Protein 2ZBC (pdb70)

Sequence (624 aa):
ASAIVLINTDAGGEDEVFERLKSSEVTEVHVVYGVYDIVVKVEADSDKLKDFVTNTIRKLPKVRSTLTIIVEGKSLVKASAIVLINTDAGGEDEVFERLKSSEVTEVHVVYGVYDIVVKVEADSDKLKDFVTNTIRKLPKVRSTLTIIVEGKSLVKASAIVLINTDAGGEDEVFERLKSSEVTEVHVVYGVYDIVVKVEADSDKLKDFVTNTIRKLPKVRSTLTIIVEGKSLVKASAIVLINTDAGGEDEVFERLKSSEVTEVHVVYGVYDIVVKVEADSDKLKDFVTNTIRKLPKVRSTLTIIVEGKSLVKASAIVLINTDAGGEDEVFERLKSSEVTEVHVVYGVYDIVVKVEADSDKLKDFVTNTIRKLPKVRSTLTIIVEGKSLVKASAIVLINTDAGGEDEVFERLKSSEVTEVHVVYGVYDIVVKVEADSDKLKDFVTNTIRKLPKVRSTLTIIVEGKSLVKASAIVLINTDAGGEDEVFERLKSSEVTEVHVVYGVYDIVVKVEADSDKLKDFVTNTIRKLPKVRSTLTIIVEGKSLVKASAIVLINTDAGGEDEVFERLKSSEVTEVHVVYGVYDIVVKVEADSDKLKDFVTNTIRKLPKVRSTLTIIVEGKSLVK

B-factor: mean 20.86, std 6.43, range [8.09, 52.01]

Structure (mmCIF, N/CA/C/O backbone):
data_2ZBC
#
_entry.id   2ZBC
#
_cell.length_a   61.367
_cell.length_b   61.785
_cell.length_c   90.487
_cell.angle_alpha   90.000
_cell.angle_beta   94.470
_cell.angle_gamma   90.000
#
_symmetry.space_group_name_H-M   'P 1 2 1'
#
loop_
_entity.id
_entity.type
_entity.pdbx_description
1 polymer '83aa long hypothetical transcriptional regulator asnC'
2 non-polymer ISOLEUCINE
3 water water
#
loop_
_atom_site.group_PDB
_atom_site.id
_atom_site.type_symbol
_atom_site.label_atom_id
_atom_site.label_alt_id
_atom_site.label_comp_id
_atom_site.label_asym_id
_atom_site.label_entity_id
_atom_site.label_seq_id
_atom_site.pdbx_PDB_ins_code
_atom_site.Cartn_x
_atom_site.Cartn_y
_atom_site.Cartn_z
_atom_site.occupancy
_atom_site.B_iso_or_equiv
_atom_site.auth_seq_id
_atom_site.auth_comp_id
_atom_site.auth_asym_id
_atom_site.auth_atom_id
_atom_site.pdbx_PDB_model_num
ATOM 1 N N . ALA A 1 2 ? 27.812 58.902 3.000 1.00 22.15 2 ALA A N 1
ATOM 2 C CA . ALA A 1 2 ? 26.514 58.186 2.660 1.00 22.82 2 ALA A CA 1
ATOM 3 C C . ALA A 1 2 ? 25.368 59.212 2.754 1.00 22.07 2 ALA A C 1
ATOM 4 O O . ALA A 1 2 ? 25.379 60.028 3.682 1.00 21.67 2 ALA A O 1
ATOM 6 N N . SER A 1 3 ? 24.423 59.178 1.796 1.00 22.60 3 SER A N 1
ATOM 7 C CA . SER A 1 3 ? 23.349 60.150 1.662 1.00 22.10 3 SER A CA 1
ATOM 8 C C . SER A 1 3 ? 22.009 59.418 1.537 1.00 18.49 3 SER A C 1
ATOM 9 O O . SER A 1 3 ? 21.905 58.384 0.890 1.00 18.16 3 SER A O 1
ATOM 12 N N . ALA A 1 4 ? 20.991 60.006 2.138 1.00 15.81 4 ALA A N 1
ATOM 13 C CA . ALA A 1 4 ? 19.705 59.451 2.035 1.00 13.85 4 ALA A CA 1
ATOM 14 C C . ALA A 1 4 ? 18.653 60.534 2.363 1.00 13.23 4 ALA A C 1
ATOM 15 O O . ALA A 1 4 ? 18.951 61.540 3.008 1.00 13.39 4 ALA A O 1
ATOM 17 N N . ILE A 1 5 ? 17.457 60.291 1.897 1.00 13.66 5 ILE A N 1
ATOM 18 C CA . ILE A 1 5 ? 16.319 61.086 2.272 1.00 15.02 5 ILE A CA 1
ATOM 19 C C . ILE A 1 5 ? 15.400 60.203 3.061 1.00 14.39 5 ILE A C 1
ATOM 20 O O . ILE A 1 5 ? 15.077 59.103 2.57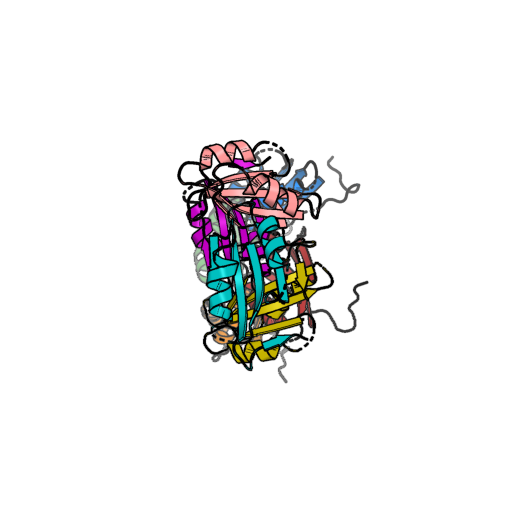9 1.00 13.55 5 ILE A O 1
ATOM 25 N N . VAL A 1 6 ? 15.011 60.635 4.284 1.00 12.48 6 VAL A N 1
ATOM 26 C CA . VAL A 1 6 ? 14.195 59.835 5.161 1.00 13.13 6 VAL A CA 1
ATOM 27 C C . VAL A 1 6 ? 12.829 60.491 5.326 1.00 14.36 6 VAL A C 1
ATOM 28 O O . VAL A 1 6 ? 12.742 61.664 5.673 1.00 16.34 6 VAL A O 1
ATOM 32 N N . LEU A 1 7 ? 11.786 59.734 5.044 1.00 14.56 7 LEU A N 1
ATOM 33 C CA . LEU A 1 7 ? 10.412 60.206 5.199 1.00 13.72 7 LEU A CA 1
ATOM 34 C C . LEU A 1 7 ? 9.910 59.724 6.586 1.00 13.34 7 LEU A C 1
ATOM 35 O O . LEU A 1 7 ? 9.942 58.515 6.899 1.00 13.39 7 LEU A O 1
ATOM 40 N N . ILE A 1 8 ? 9.495 60.648 7.430 1.00 13.05 8 ILE A N 1
ATOM 41 C CA . ILE A 1 8 ? 9.166 60.287 8.813 1.00 13.00 8 ILE A CA 1
ATOM 42 C C . ILE A 1 8 ? 7.675 60.473 9.007 1.00 13.13 8 ILE A C 1
ATOM 43 O O . ILE A 1 8 ? 7.136 61.484 8.569 1.00 12.46 8 ILE A O 1
ATOM 48 N N . ASN A 1 9 ? 7.024 59.541 9.704 1.00 13.00 9 ASN A N 1
ATOM 49 C CA . ASN A 1 9 ? 5.671 59.742 10.207 1.00 12.62 9 ASN A CA 1
ATOM 50 C C . ASN A 1 9 ? 5.806 59.801 11.675 1.00 12.64 9 ASN A C 1
ATOM 51 O O . ASN A 1 9 ? 6.495 58.947 12.285 1.00 12.79 9 ASN A O 1
ATOM 56 N N . THR A 1 10 ? 5.090 60.749 12.279 1.00 11.56 10 THR A N 1
ATOM 57 C CA . THR A 1 10 ? 5.114 60.900 13.748 1.00 12.48 10 THR A CA 1
ATOM 58 C C . THR A 1 10 ? 3.778 60.429 14.345 1.00 14.26 10 THR A C 1
ATOM 59 O O . THR A 1 10 ? 2.832 60.210 13.612 1.00 12.54 10 THR A O 1
ATOM 63 N N . ASP A 1 11 ? 3.740 60.256 15.679 1.00 16.11 11 ASP A N 1
ATOM 64 C CA . ASP A 1 11 ? 2.473 60.152 16.402 1.00 19.86 11 ASP A CA 1
ATOM 65 C C . ASP A 1 11 ? 1.653 61.383 16.031 1.00 20.87 11 ASP A C 1
ATOM 66 O O . ASP A 1 11 ? 2.207 62.478 15.694 1.00 20.30 11 ASP A O 1
ATOM 71 N N . ALA A 1 12 ? 0.331 61.224 16.025 1.00 21.70 12 ALA A N 1
ATOM 72 C CA . ALA A 1 12 ? -0.502 62.344 15.573 1.00 20.75 12 ALA A CA 1
ATOM 73 C C . ALA A 1 12 ? -0.198 63.529 16.551 1.00 20.43 12 ALA A C 1
ATOM 74 O O . ALA A 1 12 ? -0.192 63.369 17.789 1.00 20.74 12 ALA A O 1
ATOM 76 N N . GLY A 1 13 ? 0.131 64.672 15.977 1.00 21.22 13 GLY A N 1
ATOM 77 C CA . GLY A 1 13 ? 0.375 65.882 16.697 1.00 21.45 13 GLY A CA 1
ATOM 78 C C . GLY A 1 13 ? 1.819 66.061 17.158 1.00 21.60 13 GLY A C 1
ATOM 79 O O . GLY A 1 13 ? 2.098 67.075 17.717 1.00 23.47 13 GLY A O 1
ATOM 80 N N . GLY A 1 14 ? 2.722 65.111 16.965 1.00 18.38 14 GLY A N 1
ATOM 81 C CA . GLY A 1 14 ? 4.089 65.280 17.473 1.00 16.09 14 GLY A CA 1
ATOM 82 C C . GLY A 1 14 ? 5.106 65.830 16.477 1.00 15.17 14 GLY A C 1
ATOM 83 O O . GLY A 1 14 ? 6.342 65.911 16.783 1.00 15.62 14 GLY A O 1
ATOM 84 N N . GLU A 1 15 ? 4.651 66.159 15.269 1.00 14.76 15 GLU A N 1
ATOM 85 C CA . GLU A 1 15 ? 5.531 66.624 14.190 1.00 15.14 15 GLU A CA 1
ATOM 86 C C . GLU A 1 15 ? 6.436 67.842 14.512 1.00 16.25 15 GLU A C 1
ATOM 87 O O . GLU A 1 15 ? 7.587 67.844 14.105 1.00 14.51 15 GLU A O 1
ATOM 93 N N . ASP A 1 16 ? 5.926 68.863 15.205 1.00 16.08 16 ASP A N 1
ATOM 94 C CA . ASP A 1 16 ? 6.755 70.044 15.515 1.00 17.65 16 ASP A CA 1
ATOM 95 C C . ASP A 1 16 ? 7.875 69.719 16.494 1.00 17.08 16 ASP A C 1
ATOM 96 O O . ASP A 1 16 ? 9.014 70.256 16.378 1.00 16.45 16 ASP A O 1
ATOM 101 N N . GLU A 1 17 ? 7.575 68.834 17.435 1.00 16.98 17 GLU A N 1
ATOM 102 C CA . GLU A 1 17 ? 8.511 68.481 18.509 1.00 17.87 17 GLU A CA 1
ATOM 103 C C . GLU A 1 17 ? 9.613 67.653 17.867 1.00 18.09 17 GLU A C 1
ATOM 104 O O . GLU A 1 17 ? 10.800 67.858 18.130 1.00 15.97 17 GLU A O 1
ATOM 110 N N . VAL A 1 18 ? 9.209 66.755 16.961 1.00 16.60 18 VAL A N 1
ATOM 111 C CA . VAL A 1 18 ? 10.207 65.977 16.257 1.00 16.56 18 VAL A CA 1
ATOM 112 C C . VAL A 1 18 ? 11.090 66.850 15.366 1.00 14.90 18 VAL A C 1
ATOM 113 O O . VAL A 1 18 ? 12.312 66.675 15.297 1.00 15.92 18 VAL A O 1
ATOM 117 N N . PHE A 1 19 ? 10.498 67.760 14.628 1.00 16.45 19 PHE A N 1
ATOM 118 C CA . PHE A 1 19 ? 11.243 68.695 13.756 1.00 16.52 19 PHE A CA 1
ATOM 119 C C . PHE A 1 19 ? 12.293 69.465 14.590 1.00 17.05 19 PHE A C 1
ATOM 120 O O . PHE A 1 19 ? 13.474 69.529 14.217 1.00 18.18 19 PHE A O 1
ATOM 128 N N . GLU A 1 20 ? 11.874 69.956 15.748 1.00 17.56 20 GLU A N 1
ATOM 129 C CA . GLU A 1 20 ? 12.777 70.640 16.681 1.00 19.57 20 GLU A CA 1
ATOM 130 C C . GLU A 1 20 ? 14.001 69.774 17.093 1.00 17.64 20 GLU A C 1
ATOM 131 O O . GLU A 1 20 ? 15.089 70.280 17.125 1.00 18.61 20 GLU A O 1
ATOM 137 N N . ARG A 1 21 ? 13.792 68.486 17.372 1.00 16.47 21 ARG A N 1
ATOM 138 C CA . ARG A 1 21 ? 14.885 67.577 17.731 1.00 15.61 21 ARG A CA 1
ATOM 139 C C . ARG A 1 21 ? 15.819 67.445 16.554 1.00 16.31 21 ARG A C 1
ATOM 140 O O . ARG A 1 21 ? 17.060 67.582 16.682 1.00 15.20 21 ARG A O 1
ATOM 148 N N . LEU A 1 22 ? 15.213 67.230 15.368 1.00 15.74 22 LEU A N 1
ATOM 149 C CA . LEU A 1 22 ? 15.998 66.980 14.189 1.00 15.87 22 LEU A CA 1
ATOM 150 C C . LEU A 1 22 ? 16.943 68.124 13.838 1.00 16.74 22 LEU A C 1
ATOM 151 O O . LEU A 1 22 ? 18.111 67.858 13.370 1.00 16.79 22 LEU A O 1
ATOM 156 N N . LYS A 1 23 ? 16.493 69.356 14.041 1.00 18.67 23 LYS A N 1
ATOM 157 C CA . LYS A 1 23 ? 17.295 70.559 13.703 1.00 22.42 23 LYS A CA 1
ATOM 158 C C . LYS A 1 23 ? 18.707 70.542 14.283 1.00 22.49 23 LYS A C 1
ATOM 159 O O . LYS A 1 23 ? 19.614 71.132 13.694 1.00 23.95 23 LYS A O 1
ATOM 165 N N . SER A 1 24 ? 18.884 69.909 15.436 1.00 21.90 24 SER A N 1
ATOM 166 C CA . SER A 1 24 ? 20.119 70.015 16.236 1.00 22.55 24 SER A CA 1
ATOM 167 C C . SER A 1 24 ? 21.138 68.981 15.855 1.00 22.35 24 SER A C 1
ATOM 168 O O . SER A 1 24 ? 22.264 69.004 16.336 1.00 22.33 24 SER A O 1
ATOM 179 N N . SER A 1 26 ? 23.790 67.117 13.455 1.00 18.84 26 SER A N 1
ATOM 180 C CA . SER A 1 26 ? 24.717 67.437 12.348 1.00 20.73 26 SER A CA 1
ATOM 181 C C . SER A 1 26 ? 24.480 66.599 11.082 1.00 19.57 26 SER A C 1
ATOM 182 O O . SER A 1 26 ? 24.757 67.016 9.979 1.00 21.39 26 SER A O 1
ATOM 185 N N . GLU A 1 27 ? 24.026 65.371 11.253 1.00 19.03 27 GLU A N 1
ATOM 186 C CA . GLU A 1 27 ? 23.755 64.486 10.121 1.00 18.18 27 GLU A CA 1
ATOM 187 C C . GLU A 1 27 ? 22.543 64.928 9.302 1.00 19.28 27 GLU A C 1
ATOM 188 O O . GLU A 1 27 ? 22.370 64.479 8.135 1.00 18.80 27 GLU A O 1
ATOM 194 N N . VAL A 1 28 ? 21.666 65.757 9.915 1.00 17.93 28 VAL A N 1
ATOM 195 C CA . VAL A 1 28 ? 20.485 66.252 9.261 1.00 18.13 28 VAL A CA 1
ATOM 196 C C . VAL A 1 28 ? 20.859 67.556 8.576 1.00 17.78 28 VAL A C 1
ATOM 197 O O . VAL A 1 28 ? 21.032 68.553 9.260 1.00 19.01 28 VAL A O 1
ATOM 201 N N . THR A 1 29 ? 21.025 67.545 7.249 1.00 16.81 29 THR A N 1
ATOM 202 C CA . THR A 1 29 ? 21.369 68.725 6.496 1.00 16.67 29 THR A CA 1
ATOM 203 C C . THR A 1 29 ? 20.172 69.524 6.042 1.00 16.47 29 THR A C 1
ATOM 204 O O . THR A 1 29 ? 20.319 70.746 5.760 1.00 14.91 29 THR A O 1
ATOM 208 N N . GLU A 1 30 ? 18.987 68.868 5.989 1.00 15.06 30 GLU A N 1
ATOM 209 C CA . GLU A 1 30 ? 17.738 69.621 5.859 1.00 14.80 30 GLU A CA 1
ATOM 210 C C . GLU A 1 30 ? 16.617 68.871 6.559 1.00 13.34 30 GLU A C 1
ATOM 211 O O . GLU A 1 30 ? 16.625 67.635 6.667 1.00 13.90 30 GLU A O 1
ATOM 217 N N . VAL A 1 31 ? 15.592 69.634 6.885 1.00 13.73 31 VAL A N 1
ATOM 218 C CA . VAL A 1 31 ? 14.414 69.032 7.557 1.00 13.19 31 VAL A CA 1
ATOM 219 C C . VAL A 1 31 ? 13.220 69.930 7.275 1.00 12.78 31 VAL A C 1
ATOM 220 O O . VAL A 1 31 ? 13.288 71.160 7.320 1.00 13.20 31 VAL A O 1
ATOM 224 N N . HIS A 1 32 ? 12.101 69.299 6.942 1.00 11.83 32 HIS A N 1
ATOM 225 C CA . HIS A 1 32 ? 10.926 70.041 6.543 1.00 12.49 32 HIS A CA 1
ATOM 226 C C . HIS A 1 32 ? 9.703 69.320 7.070 1.00 12.23 32 HIS A C 1
ATOM 227 O O . HIS A 1 32 ? 9.595 68.130 6.832 1.00 14.83 32 HIS A O 1
ATOM 234 N N . VAL A 1 33 ? 8.724 70.005 7.670 1.00 11.74 33 VAL A N 1
ATOM 235 C CA . VAL A 1 33 ? 7.396 69.333 7.861 1.00 11.12 33 VAL A CA 1
ATOM 236 C C . VAL A 1 33 ? 6.632 69.567 6.560 1.00 11.30 33 VAL A C 1
ATOM 237 O O . VAL A 1 33 ? 6.713 70.651 5.933 1.00 11.17 33 VAL A O 1
ATOM 241 N N . VAL A 1 34 ? 5.788 68.599 6.232 1.00 11.92 34 VAL A N 1
ATOM 242 C CA . VAL A 1 34 ? 5.080 68.499 4.978 1.00 11.47 34 VAL A CA 1
ATOM 243 C C . VAL A 1 34 ? 3.670 67.999 5.115 1.00 11.73 34 VAL A C 1
ATOM 244 O O . VAL A 1 34 ? 3.340 67.237 6.010 1.00 13.30 34 VAL A O 1
ATOM 248 N N . TYR A 1 35 ? 2.800 68.517 4.233 1.00 13.71 35 TYR A N 1
ATOM 249 C CA . TYR A 1 35 ? 1.415 67.986 4.011 1.00 13.20 35 TYR A CA 1
ATOM 250 C C . TYR A 1 35 ? 1.462 66.749 3.139 1.00 14.13 35 TYR A C 1
ATOM 251 O O . TYR A 1 35 ? 2.256 66.608 2.176 1.00 15.85 35 TYR A O 1
ATOM 260 N N . GLY A 1 36 ? 0.762 65.765 3.606 1.00 16.08 36 GLY A N 1
ATOM 261 C CA . GLY A 1 36 ? 0.387 64.576 2.870 1.00 14.16 36 GLY A CA 1
ATOM 262 C C . GLY A 1 36 ? 0.721 63.354 3.678 1.00 15.24 36 GLY A C 1
ATOM 263 O O . GLY A 1 36 ? 0.722 63.331 4.916 1.00 13.36 36 GLY A O 1
ATOM 264 N N . VAL A 1 37 ? 0.936 62.267 2.944 1.00 15.56 37 VAL A N 1
ATOM 265 C CA . VAL A 1 37 ? 1.026 60.973 3.607 1.00 17.54 37 VAL A CA 1
ATOM 266 C C . VAL A 1 37 ? 2.216 60.772 4.590 1.00 17.13 37 VAL A C 1
ATOM 267 O O . VAL A 1 37 ? 2.172 59.928 5.466 1.00 16.77 37 VAL A O 1
ATOM 271 N N . TYR A 1 38 ? 3.250 61.574 4.446 1.00 14.85 38 TYR A N 1
ATOM 272 C CA . TYR A 1 38 ? 4.358 61.660 5.386 1.00 14.15 38 TYR A CA 1
ATOM 273 C C . TYR A 1 38 ? 4.350 63.048 6.055 1.00 13.30 38 TYR A C 1
ATOM 274 O O . TYR A 1 38 ? 3.685 63.993 5.577 1.00 14.75 38 TYR A O 1
ATOM 283 N N . ASP A 1 39 ? 5.028 63.135 7.192 1.00 11.20 39 ASP A N 1
ATOM 284 C CA . ASP A 1 39 ? 4.961 64.264 8.052 1.00 9.99 39 ASP A CA 1
ATOM 285 C C . ASP A 1 39 ? 6.216 65.085 8.060 1.00 9.47 39 ASP A C 1
ATOM 286 O O . ASP A 1 39 ? 6.113 66.328 8.157 1.00 10.47 39 ASP A O 1
ATOM 291 N N . ILE A 1 40 ? 7.372 64.423 7.969 1.00 10.24 40 ILE A N 1
ATOM 292 C CA . ILE A 1 40 ? 8.646 65.147 7.883 1.00 10.95 40 ILE A CA 1
ATOM 293 C C . ILE A 1 40 ? 9.587 64.495 6.875 1.00 12.91 40 ILE A C 1
ATOM 294 O O . ILE A 1 40 ? 9.609 63.258 6.726 1.00 13.48 40 ILE A O 1
ATOM 299 N N . VAL A 1 41 ? 10.370 65.338 6.189 1.00 13.32 41 VAL A N 1
ATOM 300 C CA . VAL A 1 41 ? 11.332 64.884 5.162 1.00 14.35 41 VAL A CA 1
ATOM 301 C C . VAL A 1 41 ? 12.653 65.372 5.689 1.00 14.29 41 VAL A C 1
ATOM 302 O O . VAL A 1 41 ? 12.781 66.523 5.997 1.00 16.65 41 VAL A O 1
ATOM 306 N N . VAL A 1 42 ? 13.617 64.492 5.862 1.00 15.60 42 VAL A N 1
ATOM 307 C CA . VAL A 1 42 ? 14.961 64.919 6.220 1.00 16.86 42 VAL A CA 1
ATOM 308 C C . VAL A 1 42 ? 15.951 64.463 5.167 1.00 15.15 42 VAL A C 1
ATOM 309 O O . VAL A 1 42 ? 15.776 63.395 4.562 1.00 15.67 42 VAL A O 1
ATOM 313 N N . LYS A 1 43 ? 16.946 65.278 4.900 1.00 14.02 43 LYS A N 1
ATOM 314 C CA . LYS A 1 43 ? 18.147 64.792 4.191 1.00 15.20 43 LYS A CA 1
ATOM 315 C C . LYS A 1 43 ? 19.205 64.446 5.212 1.00 14.57 43 LYS A C 1
ATOM 316 O O . LYS A 1 43 ? 19.507 65.227 6.110 1.00 15.58 43 LYS A O 1
ATOM 322 N N . VAL A 1 44 ? 19.772 63.259 5.116 1.00 15.07 44 VAL A N 1
ATOM 323 C CA . VAL A 1 44 ? 20.756 62.816 6.064 1.00 15.77 44 VAL A CA 1
ATOM 324 C C . VAL A 1 44 ? 22.035 62.633 5.297 1.00 17.72 44 VAL A C 1
ATOM 325 O O . VAL A 1 44 ? 22.014 62.063 4.262 1.00 15.72 44 VAL A O 1
ATOM 329 N N . GLU A 1 45 ? 23.111 63.216 5.776 1.00 17.87 45 GLU A N 1
ATOM 330 C CA . GLU A 1 45 ? 24.455 62.955 5.241 1.00 19.52 45 GLU A CA 1
ATOM 331 C C . GLU A 1 45 ? 25.295 62.397 6.373 1.00 18.91 45 GLU A C 1
ATOM 332 O O . GLU A 1 45 ? 25.404 63.020 7.448 1.00 19.48 45 GLU A O 1
ATOM 338 N N . ALA A 1 46 ? 25.807 61.182 6.216 1.00 17.44 46 ALA A N 1
ATOM 339 C CA . ALA A 1 46 ? 26.650 60.645 7.228 1.00 16.20 46 ALA A CA 1
ATOM 340 C C . ALA A 1 46 ? 27.988 60.219 6.544 1.00 16.38 46 ALA A C 1
ATOM 341 O O . ALA A 1 46 ? 28.096 60.116 5.319 1.00 15.61 46 ALA A O 1
ATOM 343 N N . ASP A 1 47 ? 28.936 59.953 7.390 1.00 17.49 47 ASP A N 1
ATOM 344 C CA . ASP A 1 47 ? 30.323 59.745 6.972 1.00 18.46 47 ASP A CA 1
ATOM 345 C C . ASP A 1 47 ? 30.438 58.370 6.307 1.00 17.65 47 ASP A C 1
ATOM 346 O O . ASP A 1 47 ? 31.287 58.136 5.434 1.00 19.00 47 ASP A O 1
ATOM 351 N N . SER A 1 48 ? 29.590 57.429 6.703 1.00 17.53 48 SER A N 1
ATOM 352 C CA . SER A 1 48 ? 29.608 56.086 6.148 1.00 16.06 48 SER A CA 1
ATOM 353 C C . SER A 1 48 ? 28.214 55.464 6.169 1.00 17.88 48 SER A C 1
ATOM 354 O O . SER A 1 48 ? 27.326 56.013 6.897 1.00 14.41 48 SER A O 1
ATOM 365 N N . ASP A 1 50 ? 27.499 52.491 7.666 1.00 16.20 50 ASP A N 1
ATOM 366 C CA . ASP A 1 50 ? 27.297 52.145 9.094 1.00 17.88 50 ASP A CA 1
ATOM 367 C C . ASP A 1 50 ? 26.774 53.340 9.930 1.00 17.32 50 ASP A C 1
ATOM 368 O O . ASP A 1 50 ? 25.887 53.187 10.808 1.00 15.96 50 ASP A O 1
ATOM 373 N N . LYS A 1 51 ? 27.401 54.502 9.751 1.00 14.63 51 LYS A N 1
ATOM 374 C CA . LYS A 1 51 ? 26.953 55.677 10.515 1.00 15.63 51 LYS A CA 1
ATOM 375 C C . LYS A 1 51 ? 25.540 56.150 10.109 1.00 14.36 51 LYS A C 1
ATOM 376 O O . LYS A 1 51 ? 24.798 56.514 10.980 1.00 14.53 51 LYS A O 1
ATOM 382 N N . LEU A 1 52 ? 25.159 55.977 8.831 1.00 14.56 52 LEU A N 1
ATOM 383 C CA . LEU A 1 52 ? 23.811 56.199 8.385 1.00 15.62 52 LEU A CA 1
ATOM 384 C C . LEU A 1 52 ? 22.882 55.220 9.106 1.00 14.54 52 LEU A C 1
ATOM 385 O O . LEU A 1 52 ? 21.859 55.648 9.640 1.00 14.03 52 LEU A O 1
ATOM 390 N N . LYS A 1 53 ? 23.215 53.927 9.091 1.00 14.07 53 LYS A N 1
ATOM 391 C CA . LYS A 1 53 ? 22.361 52.902 9.724 1.00 15.06 53 LYS A CA 1
ATOM 392 C C . LYS A 1 53 ? 22.135 53.181 11.201 1.00 15.25 53 LYS A C 1
ATOM 393 O O . LYS A 1 53 ? 20.964 53.173 11.706 1.00 13.93 53 LYS A O 1
ATOM 399 N N . ASP A 1 54 ? 23.248 53.491 11.918 1.00 15.28 54 ASP A N 1
ATOM 400 C CA . ASP A 1 54 ? 23.220 53.774 13.379 1.00 15.94 54 ASP A CA 1
ATOM 401 C C . ASP A 1 54 ? 22.367 54.984 13.681 1.00 15.54 54 ASP A C 1
ATOM 402 O O . ASP A 1 54 ? 21.515 54.937 14.594 1.00 16.16 54 ASP A O 1
ATOM 407 N N . PHE A 1 55 ? 22.499 56.028 12.864 1.00 14.59 55 PHE A N 1
ATOM 408 C CA . PHE A 1 55 ? 21.736 57.219 13.011 1.00 14.14 55 PHE A CA 1
ATOM 409 C C . PHE A 1 55 ? 20.243 56.990 12.797 1.00 14.15 55 PHE A C 1
ATOM 410 O O . PHE A 1 55 ? 19.450 57.526 13.574 1.00 13.76 55 PHE A O 1
ATOM 418 N N . VAL A 1 56 ? 19.881 56.302 11.709 1.00 14.40 56 VAL A N 1
ATOM 419 C CA . VAL A 1 56 ? 18.516 55.993 11.431 1.00 14.02 56 VAL A CA 1
ATOM 420 C C . VAL A 1 56 ? 17.925 55.108 12.526 1.00 13.50 56 VAL A C 1
ATOM 421 O O . VAL A 1 56 ? 16.836 55.411 13.045 1.00 12.51 56 VAL A O 1
ATOM 425 N N . THR A 1 57 ? 18.588 54.017 12.886 1.00 11.88 57 THR A N 1
ATOM 426 C CA . THR A 1 57 ? 18.033 53.075 13.841 1.00 13.45 57 THR A CA 1
ATOM 427 C C . THR A 1 57 ? 18.100 53.602 15.269 1.00 14.28 57 THR A C 1
ATOM 428 O O . THR A 1 57 ? 17.091 53.590 15.976 1.00 14.36 57 THR A O 1
ATOM 432 N N . ASN A 1 58 ? 19.248 54.177 15.641 1.00 13.74 58 ASN A N 1
ATOM 433 C CA . ASN A 1 58 ? 19.486 54.504 17.038 1.00 15.20 58 ASN A CA 1
ATOM 434 C C . ASN A 1 58 ? 19.211 55.920 17.508 1.00 13.65 58 ASN A C 1
ATOM 435 O O . ASN A 1 58 ? 19.234 56.177 18.693 1.00 14.35 58 ASN A O 1
ATOM 440 N N . THR A 1 59 ? 19.003 56.838 16.588 1.00 13.66 59 THR A N 1
ATOM 441 C CA . THR A 1 59 ? 18.633 58.200 16.890 1.00 13.89 59 THR A CA 1
ATOM 442 C C . THR A 1 59 ? 17.287 58.423 16.315 1.00 14.55 59 THR A C 1
ATOM 443 O O . THR A 1 59 ? 16.348 58.447 17.086 1.00 16.48 59 THR A O 1
ATOM 447 N N . ILE A 1 60 ? 17.128 58.495 14.990 1.00 14.10 60 ILE A N 1
ATOM 448 C CA . ILE A 1 60 ? 15.848 58.976 14.435 1.00 13.90 60 ILE A CA 1
ATOM 449 C C . ILE A 1 60 ? 14.704 58.073 14.906 1.00 13.66 60 ILE A C 1
ATOM 450 O O . ILE A 1 60 ? 13.670 58.577 15.452 1.00 11.12 60 ILE A O 1
ATOM 455 N N . ARG A 1 61 ? 14.868 56.758 14.694 1.00 13.39 61 ARG A N 1
ATOM 456 C CA . ARG A 1 61 ? 13.833 55.790 15.088 1.00 14.48 61 ARG A CA 1
ATOM 457 C C . ARG A 1 61 ? 13.618 55.554 16.599 1.00 15.36 61 ARG A C 1
ATOM 458 O O . ARG A 1 61 ? 12.761 54.734 16.980 1.00 14.52 61 ARG A O 1
ATOM 466 N N . LYS A 1 62 ? 14.457 56.176 17.423 1.00 14.96 62 LYS A N 1
ATOM 467 C CA . LYS A 1 62 ? 14.253 56.180 18.853 1.00 16.40 62 LYS A CA 1
ATOM 468 C C . LYS A 1 62 ? 13.773 57.516 19.399 1.00 15.70 62 LYS A C 1
ATOM 469 O O . LYS A 1 62 ? 13.606 57.637 20.608 1.00 16.14 62 LYS A O 1
ATOM 475 N N . LEU A 1 63 ? 13.595 58.530 18.574 1.00 15.62 63 LEU A N 1
ATOM 476 C CA . LEU A 1 63 ? 13.156 59.822 19.081 1.00 14.90 63 LEU A CA 1
ATOM 477 C C . LEU A 1 63 ? 11.710 59.723 19.541 1.00 14.96 63 LEU A C 1
ATOM 478 O O . LEU A 1 63 ? 10.882 59.098 18.850 1.00 13.83 63 LEU A O 1
ATOM 483 N N . PRO A 1 64 ? 11.381 60.353 20.661 1.00 15.07 64 PRO A N 1
ATOM 484 C CA . PRO A 1 64 ? 9.960 60.482 21.070 1.00 15.41 64 PRO A CA 1
ATOM 485 C C . PRO A 1 64 ? 9.103 60.978 19.959 1.00 15.01 64 PRO A C 1
ATOM 486 O O . PRO A 1 64 ? 9.393 61.958 19.282 1.00 14.46 64 PRO A O 1
ATOM 490 N N . LYS A 1 65 ? 8.067 60.198 19.733 1.00 17.01 65 LYS A N 1
ATOM 491 C CA . LYS A 1 65 ? 6.945 60.507 18.855 1.00 16.73 65 LYS A CA 1
ATOM 492 C C . LYS A 1 65 ? 7.275 60.181 17.435 1.00 16.73 65 LYS A C 1
ATOM 493 O O . LYS A 1 65 ? 6.441 60.411 16.579 1.00 18.98 65 LYS A O 1
ATOM 499 N N . VAL A 1 66 ? 8.439 59.583 17.136 1.00 14.67 66 VAL A N 1
ATOM 500 C CA . VAL A 1 66 ? 8.586 59.026 15.798 1.00 14.89 66 VAL A CA 1
ATOM 501 C C . VAL A 1 66 ? 7.846 57.674 15.740 1.00 13.23 66 VAL A C 1
ATOM 502 O O . VAL A 1 66 ? 8.085 56.748 16.498 1.00 12.69 66 VAL A O 1
ATOM 506 N N . ARG A 1 67 ? 7.010 57.536 14.748 1.00 14.61 67 ARG A N 1
ATOM 507 C CA . ARG A 1 67 ? 6.285 56.314 14.546 1.00 14.77 67 ARG A CA 1
ATOM 508 C C . ARG A 1 67 ? 6.910 55.367 13.497 1.00 15.20 67 ARG A C 1
ATOM 509 O O . ARG A 1 67 ? 7.091 54.111 13.708 1.00 15.06 67 ARG A O 1
ATOM 517 N N . SER A 1 68 ? 7.170 55.944 12.349 1.00 14.78 68 SER A N 1
ATOM 518 C CA . SER A 1 68 ? 7.787 55.193 11.260 1.00 13.15 68 SER A CA 1
ATOM 519 C C . SER A 1 68 ? 8.743 56.061 10.471 1.00 13.58 68 SER A C 1
ATOM 520 O O . SER A 1 68 ? 8.692 57.314 10.502 1.00 12.49 68 SER A O 1
ATOM 523 N N . THR A 1 69 ? 9.650 55.382 9.782 1.00 12.68 69 THR A N 1
ATOM 524 C CA . THR A 1 69 ? 10.573 56.028 8.822 1.00 13.56 69 THR A CA 1
ATOM 525 C C . THR A 1 69 ? 10.681 55.168 7.565 1.00 13.18 69 THR A C 1
ATOM 526 O O . THR A 1 69 ? 10.656 53.922 7.639 1.00 12.92 69 THR A O 1
ATOM 530 N N . LEU A 1 70 ? 10.866 55.853 6.433 1.00 12.40 70 LEU A N 1
ATOM 531 C CA . LEU A 1 70 ? 11.129 55.221 5.168 1.00 12.69 70 LEU A CA 1
ATOM 532 C C . LEU A 1 70 ? 12.391 55.899 4.603 1.00 12.61 70 LEU A C 1
ATOM 533 O O . LEU A 1 70 ? 12.320 57.076 4.228 1.00 13.23 70 LEU A O 1
ATOM 538 N N . THR A 1 71 ? 13.483 55.183 4.542 1.00 13.44 71 THR A N 1
ATOM 539 C CA . THR A 1 71 ? 14.810 55.739 4.116 1.00 14.10 71 THR A CA 1
ATOM 540 C C . THR A 1 71 ? 15.022 55.392 2.672 1.00 12.90 71 THR A C 1
ATOM 541 O O . THR A 1 71 ? 14.931 54.247 2.299 1.00 12.74 71 THR A O 1
ATOM 553 N N . ILE A 1 73 ? 17.734 55.485 0.050 1.00 13.47 73 ILE A N 1
ATOM 554 C CA . ILE A 1 73 ? 19.157 55.605 -0.248 1.00 13.40 73 ILE A CA 1
ATOM 555 C C . ILE A 1 73 ? 19.285 56.295 -1.578 1.00 13.16 73 ILE A C 1
ATOM 556 O O . ILE A 1 73 ? 18.617 55.939 -2.540 1.00 14.21 73 ILE A O 1
ATOM 561 N N . ILE A 1 74 ? 20.129 57.334 -1.640 1.00 12.42 74 ILE A N 1
ATOM 562 C CA . ILE A 1 74 ? 20.399 58.091 -2.827 1.00 13.35 74 ILE A CA 1
ATOM 563 C C . ILE A 1 74 ? 21.461 57.385 -3.673 1.00 15.23 74 ILE A C 1
ATOM 564 O O . ILE A 1 74 ? 22.457 56.864 -3.141 1.00 12.80 74 ILE A O 1
ATOM 569 N N . VAL A 1 75 ? 21.233 57.377 -4.977 1.00 13.02 75 VAL A N 1
ATOM 570 C CA . VAL A 1 75 ? 22.139 56.720 -5.937 1.00 14.12 75 VAL A CA 1
ATOM 571 C C . VAL A 1 75 ? 23.365 57.640 -6.205 1.00 12.42 75 VAL A C 1
ATOM 572 O O . VAL A 1 75 ? 23.216 58.807 -6.652 1.00 12.02 75 VAL A O 1
ATOM 576 N N . GLU A 1 76 ? 24.508 57.178 -5.786 1.00 15.00 76 GLU A N 1
ATOM 577 C CA . GLU A 1 76 ? 25.802 57.837 -6.115 1.00 16.18 76 GLU A CA 1
ATOM 578 C C . GLU A 1 76 ? 25.908 58.113 -7.600 1.00 15.79 76 GLU A C 1
ATOM 579 O O . GLU A 1 76 ? 25.732 57.234 -8.421 1.00 17.47 76 GLU A O 1
ATOM 585 N N . GLY A 1 77 ? 26.132 59.349 -7.950 1.00 16.87 77 GLY A N 1
ATOM 586 C CA . GLY A 1 77 ? 26.243 59.726 -9.347 1.00 18.04 77 GLY A CA 1
ATOM 587 C C . GLY A 1 77 ? 24.906 60.218 -9.930 1.00 18.21 77 GLY A C 1
ATOM 588 O O . GLY A 1 77 ? 24.828 60.637 -11.094 1.00 17.85 77 GLY A O 1
ATOM 589 N N . LYS A 1 78 ? 23.835 60.137 -9.142 1.00 18.25 78 LYS A N 1
ATOM 590 C CA . LYS A 1 78 ? 22.532 60.639 -9.574 1.00 16.75 78 LYS A CA 1
ATOM 591 C C . LYS A 1 78 ? 21.944 61.517 -8.449 1.00 17.77 78 LYS A C 1
ATOM 592 O O . LYS A 1 78 ? 20.838 61.289 -7.984 1.00 17.34 78 LYS A O 1
ATOM 598 N N . SER A 1 79 ? 22.688 62.543 -8.055 1.00 17.15 79 SER A N 1
ATOM 599 C CA . SER A 1 79 ? 22.351 63.355 -6.917 1.00 18.46 79 SER A CA 1
ATOM 600 C C . SER A 1 79 ? 22.915 64.747 -7.094 1.00 21.61 79 SER A C 1
ATOM 601 O O . SER A 1 79 ? 24.160 64.910 -7.252 1.00 21.17 79 SER A O 1
ATOM 604 N N . LEU A 1 80 ? 22.027 65.758 -7.059 1.00 20.85 80 LEU A N 1
ATOM 605 C CA . LEU A 1 80 ? 22.449 67.136 -7.305 1.00 22.03 80 LEU A CA 1
ATOM 606 C C . LEU A 1 80 ? 21.778 68.037 -6.306 1.00 22.54 80 LEU A C 1
ATOM 607 O O . LEU A 1 80 ? 20.570 67.921 -6.090 1.00 21.31 80 LEU A O 1
ATOM 612 N N . VAL A 1 81 ? 22.558 68.868 -5.608 1.00 21.96 81 VAL A N 1
ATOM 613 C CA . VAL A 1 81 ? 22.040 69.924 -4.747 1.00 23.97 81 VAL A CA 1
ATOM 614 C C . VAL A 1 81 ? 22.665 71.203 -5.314 1.00 24.62 81 VAL A C 1
ATOM 615 O O . VAL A 1 81 ? 23.893 71.326 -5.256 1.00 22.01 81 VAL A O 1
ATOM 619 N N . LYS A 1 82 ? 21.861 72.054 -5.954 1.00 23.20 82 LYS A N 1
ATOM 620 C CA . LYS A 1 82 ? 22.342 73.312 -6.595 1.00 24.82 82 LYS A CA 1
ATOM 621 C C . LYS A 1 82 ? 22.710 74.356 -5.588 1.00 25.62 82 LYS A C 1
ATOM 622 O O . LYS A 1 82 ? 22.074 74.357 -4.530 1.00 27.00 82 LYS A O 1
ATOM 628 N N . ALA B 1 2 ? -27.751 44.137 2.963 1.00 21.98 2 ALA B N 1
ATOM 629 C CA . ALA B 1 2 ? -26.580 45.037 2.743 1.00 22.77 2 ALA B CA 1
ATOM 630 C C . ALA B 1 2 ? -25.329 44.165 2.910 1.00 22.42 2 ALA B C 1
ATOM 631 O O . ALA B 1 2 ? -25.273 43.424 3.899 1.00 21.76 2 ALA B O 1
ATOM 633 N N . SER B 1 3 ? -24.378 44.195 1.945 1.00 21.28 3 SER B N 1
ATOM 634 C CA . SER B 1 3 ? -23.264 43.215 1.928 1.00 20.69 3 SER B CA 1
ATOM 635 C C . SER B 1 3 ? -21.951 43.923 1.739 1.00 18.54 3 SER B C 1
ATOM 636 O O . SER B 1 3 ? -21.869 44.886 1.000 1.00 16.03 3 SER B O 1
ATOM 639 N N . ALA B 1 4 ? -20.926 43.436 2.429 1.00 17.39 4 ALA B N 1
ATOM 640 C CA . ALA B 1 4 ? -19.595 44.000 2.330 1.00 16.38 4 ALA B CA 1
ATOM 641 C C . ALA B 1 4 ? -18.561 42.907 2.553 1.00 16.66 4 ALA B C 1
ATOM 642 O O . ALA B 1 4 ? -18.823 41.882 3.210 1.00 16.75 4 ALA B O 1
ATOM 644 N N . ILE B 1 5 ? -17.372 43.127 1.996 1.00 16.61 5 ILE B N 1
ATOM 645 C CA . ILE B 1 5 ? -16.209 42.287 2.320 1.00 15.30 5 ILE B CA 1
ATOM 646 C C . ILE B 1 5 ? -15.308 43.201 3.142 1.00 15.49 5 ILE B C 1
ATOM 647 O O . ILE B 1 5 ? -15.000 44.328 2.722 1.00 14.39 5 ILE B O 1
ATOM 652 N N . VAL B 1 6 ? -14.965 42.775 4.348 1.00 13.17 6 VAL B N 1
ATOM 653 C CA . VAL B 1 6 ? -14.113 43.561 5.255 1.00 12.71 6 VAL B CA 1
ATOM 654 C C . VAL B 1 6 ? -12.757 42.883 5.381 1.00 14.04 6 VAL B C 1
ATOM 655 O O . VAL B 1 6 ? -12.661 41.713 5.783 1.00 13.77 6 VAL B O 1
ATOM 659 N N . LEU B 1 7 ? -11.730 43.647 5.010 1.00 13.70 7 LEU B N 1
ATOM 660 C CA . LEU B 1 7 ? -10.338 43.301 5.249 1.00 14.83 7 LEU B CA 1
ATOM 661 C C . LEU B 1 7 ? -9.809 43.832 6.620 1.00 14.13 7 LEU B C 1
ATOM 662 O O . LEU B 1 7 ? -9.838 45.001 6.874 1.00 14.61 7 LEU B O 1
ATOM 667 N N . ILE B 1 8 ? -9.345 42.935 7.474 1.00 14.02 8 ILE B N 1
ATOM 668 C CA . ILE B 1 8 ? -8.947 43.249 8.840 1.00 14.48 8 ILE B CA 1
ATOM 669 C C . ILE B 1 8 ? -7.481 42.990 9.022 1.00 15.35 8 ILE B C 1
ATOM 670 O O . ILE B 1 8 ? -6.977 41.929 8.692 1.00 15.50 8 ILE B O 1
ATOM 675 N N . ASN B 1 9 ? -6.830 43.927 9.689 1.00 15.55 9 ASN B N 1
ATOM 676 C CA . ASN B 1 9 ? -5.556 43.696 10.263 1.00 16.08 9 ASN B CA 1
ATOM 677 C C . ASN B 1 9 ? -5.678 43.651 11.753 1.00 15.62 9 ASN B C 1
ATOM 678 O O . ASN B 1 9 ? -6.269 44.550 12.322 1.00 16.02 9 ASN B O 1
ATOM 683 N N . THR B 1 10 ? -5.039 42.645 12.350 1.00 14.53 10 THR B N 1
ATOM 684 C CA . THR B 1 10 ? -4.949 42.552 13.776 1.00 15.13 10 THR B CA 1
ATOM 685 C C . THR B 1 10 ? -3.621 43.037 14.319 1.00 16.51 10 THR B C 1
ATOM 686 O O . THR B 1 10 ? -2.577 43.089 13.617 1.00 16.23 10 THR B O 1
ATOM 690 N N . ASP B 1 11 ? -3.611 43.268 15.608 1.00 17.71 11 ASP B N 1
ATOM 691 C CA . ASP B 1 11 ? -2.324 43.349 16.278 1.00 18.89 11 ASP B CA 1
ATOM 692 C C . ASP B 1 11 ? -1.534 42.067 15.982 1.00 19.18 11 ASP B C 1
ATOM 693 O O . ASP B 1 11 ? -2.064 40.950 15.795 1.00 18.70 11 ASP B O 1
ATOM 698 N N . ALA B 1 12 ? -0.232 42.232 15.796 1.00 18.46 12 ALA B N 1
ATOM 699 C CA . ALA B 1 12 ? 0.615 41.054 15.469 1.00 17.78 12 ALA B CA 1
ATOM 700 C C . ALA B 1 12 ? 0.408 39.893 16.440 1.00 18.03 12 ALA B C 1
ATOM 701 O O . ALA B 1 12 ? 0.588 40.029 17.659 1.00 18.54 12 ALA B O 1
ATOM 703 N N . GLY B 1 13 ? 0.024 38.741 15.901 1.00 18.69 13 GLY B N 1
ATOM 704 C CA . GLY B 1 13 ? -0.190 37.563 16.713 1.00 18.84 13 GLY B CA 1
ATOM 705 C C . GLY B 1 13 ? -1.614 37.351 17.238 1.00 19.41 13 GLY B C 1
ATOM 706 O O . GLY B 1 13 ? -1.864 36.273 17.785 1.00 20.36 13 GLY B O 1
ATOM 707 N N . GLY B 1 14 ? -2.530 38.281 17.014 1.00 17.26 14 GLY B N 1
ATOM 708 C CA . GLY B 1 14 ? -3.897 38.138 17.522 1.00 18.35 14 GLY B CA 1
ATOM 709 C C . GLY B 1 14 ? -4.909 37.574 16.526 1.00 17.96 14 GLY B C 1
ATOM 710 O O . GLY B 1 14 ? -6.097 37.418 16.851 1.00 19.42 14 GLY B O 1
ATOM 711 N N . GLU B 1 15 ? -4.469 37.273 15.299 1.00 17.98 15 GLU B N 1
ATOM 712 C CA . GLU B 1 15 ? -5.360 36.831 14.238 1.00 16.36 15 GLU B CA 1
ATOM 713 C C . GLU B 1 15 ? -6.201 35.601 14.580 1.00 16.91 15 GLU B C 1
ATOM 714 O O . GLU B 1 15 ? -7.346 35.517 14.154 1.00 14.86 15 GLU B O 1
ATOM 720 N N . ASP B 1 16 ? -5.644 34.615 15.281 1.00 16.66 16 ASP B N 1
ATOM 721 C CA . ASP B 1 16 ? -6.481 33.402 15.545 1.00 17.78 16 ASP B CA 1
ATOM 722 C C . ASP B 1 16 ? -7.576 33.733 16.555 1.00 17.18 16 ASP B C 1
ATOM 723 O O . ASP B 1 16 ? -8.678 33.264 16.405 1.00 15.01 16 ASP B O 1
ATOM 728 N N . GLU B 1 17 ? -7.270 34.575 17.541 1.00 20.41 17 GLU B N 1
ATOM 729 C CA . GLU B 1 17 ? -8.228 34.938 18.563 1.00 21.88 17 GLU B CA 1
ATOM 730 C C . GLU B 1 17 ? -9.338 35.762 17.947 1.00 20.92 17 GLU B C 1
ATOM 731 O O . GLU B 1 17 ? -10.502 35.570 18.297 1.00 19.27 17 GLU B O 1
ATOM 737 N N . VAL B 1 18 ? -8.984 36.719 17.072 1.00 17.21 18 VAL B N 1
ATOM 738 C CA . VAL B 1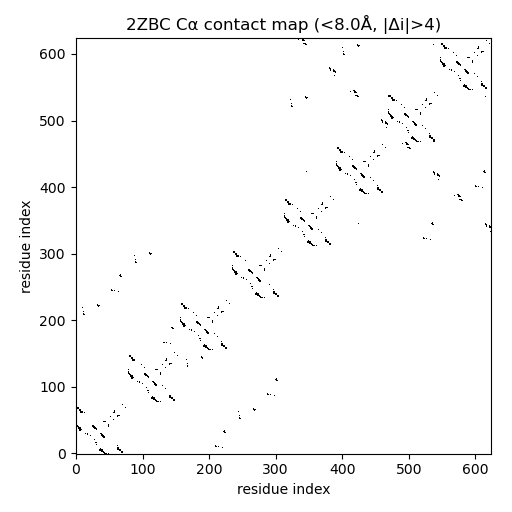 18 ? -9.993 37.510 16.369 1.00 16.46 18 VAL B CA 1
ATOM 739 C C . VAL B 1 18 ? -10.930 36.637 15.462 1.00 16.76 18 VAL B C 1
ATOM 740 O O . VAL B 1 18 ? -12.177 36.833 15.434 1.00 16.80 18 VAL B O 1
ATOM 744 N N . PHE B 1 19 ? -10.305 35.693 14.768 1.00 15.46 19 PHE B N 1
ATOM 745 C CA . PHE B 1 19 ? -11.017 34.747 13.908 1.00 16.86 19 PHE B CA 1
ATOM 746 C C . PHE B 1 19 ? -12.103 34.018 14.709 1.00 18.02 19 PHE B C 1
ATOM 747 O O . PHE B 1 19 ? -13.244 33.978 14.281 1.00 17.23 19 PHE B O 1
ATOM 755 N N . GLU B 1 20 ? -11.736 33.508 15.903 1.00 20.35 20 GLU B N 1
ATOM 756 C CA . GLU B 1 20 ? -12.667 32.734 16.743 1.00 20.24 20 GLU B CA 1
ATOM 757 C C . GLU B 1 20 ? -13.811 33.612 17.209 1.00 20.33 20 GLU B C 1
ATOM 758 O O . GLU B 1 20 ? -14.985 33.169 17.202 1.00 21.59 20 GLU B O 1
ATOM 764 N N . ARG B 1 21 ? -13.523 34.838 17.601 1.00 18.76 21 ARG B N 1
ATOM 765 C CA . ARG B 1 21 ? -14.614 35.780 17.921 1.00 18.65 21 ARG B CA 1
ATOM 766 C C . ARG B 1 21 ? -15.540 36.070 16.754 1.00 18.99 21 ARG B C 1
ATOM 767 O O . ARG B 1 21 ? -16.753 36.173 16.936 1.00 18.12 21 ARG B O 1
ATOM 775 N N . LEU B 1 22 ? -14.969 36.243 15.551 1.00 17.35 22 LEU B N 1
ATOM 776 C CA . LEU B 1 22 ? -15.734 36.566 14.359 1.00 18.50 22 LEU B CA 1
ATOM 777 C C . LEU B 1 22 ? -16.643 35.445 13.890 1.00 20.11 22 LEU B C 1
ATOM 778 O O . LEU B 1 22 ? -17.752 35.687 13.414 1.00 21.68 22 LEU B O 1
ATOM 783 N N . LYS B 1 23 ? -16.233 34.223 14.103 1.00 20.55 23 LYS B N 1
ATOM 784 C CA . LYS B 1 23 ? -16.924 33.099 13.520 1.00 22.97 23 LYS B CA 1
ATOM 785 C C . LYS B 1 23 ? -18.271 32.872 14.207 1.00 24.40 23 LYS B C 1
ATOM 786 O O . LYS B 1 23 ? -19.224 32.393 13.620 1.00 23.85 23 LYS B O 1
ATOM 792 N N . SER B 1 24 ? -18.405 33.321 15.423 1.00 25.55 24 SER B N 1
ATOM 793 C CA . SER B 1 24 ? -19.699 33.078 16.076 1.00 27.41 24 SER B CA 1
ATOM 794 C C . SER B 1 24 ? -20.752 34.154 15.866 1.00 27.18 24 SER B C 1
ATOM 795 O O . SER B 1 24 ? -21.863 34.059 16.470 1.00 27.85 24 SER B O 1
ATOM 806 N N . SER B 1 26 ? -23.484 36.176 13.763 1.00 21.30 26 SER B N 1
ATOM 807 C CA . SER B 1 26 ? -24.400 35.849 12.720 1.00 21.23 26 SER B CA 1
ATOM 808 C C . SER B 1 26 ? -24.251 36.728 11.459 1.00 20.64 26 SER B C 1
ATOM 809 O O . SER B 1 26 ? -24.476 36.252 10.366 1.00 19.51 26 SER B O 1
ATOM 812 N N . GLU B 1 27 ? -23.827 37.982 11.595 1.00 19.51 27 GLU B N 1
ATOM 813 C CA . GLU B 1 27 ? -23.650 38.872 10.447 1.00 19.50 27 GLU B CA 1
ATOM 814 C C . GLU B 1 27 ? -22.413 38.462 9.581 1.00 17.68 27 GLU B C 1
ATOM 815 O O . GLU B 1 27 ? -22.295 38.848 8.434 1.00 18.13 27 GLU B O 1
ATOM 821 N N . VAL B 1 28 ? -21.547 37.698 10.178 1.00 17.12 28 VAL B N 1
ATOM 822 C CA . VAL B 1 28 ? -20.356 37.144 9.507 1.00 17.61 28 VAL B CA 1
ATOM 823 C C . VAL B 1 28 ? -20.753 35.867 8.838 1.00 18.11 28 VAL B C 1
ATOM 824 O O . VAL B 1 28 ? -20.914 34.861 9.504 1.00 21.47 28 VAL B O 1
ATOM 828 N N . THR B 1 29 ? -20.864 35.858 7.506 1.00 18.08 29 THR B N 1
ATOM 829 C CA . THR B 1 29 ? -21.243 34.641 6.776 1.00 17.78 29 THR B CA 1
ATOM 830 C C . THR B 1 29 ? -20.068 33.811 6.304 1.00 17.30 29 THR B C 1
ATOM 831 O O . THR B 1 29 ? -20.199 32.648 5.941 1.00 16.04 29 THR B O 1
ATOM 835 N N . GLU B 1 30 ? -18.903 34.446 6.283 1.00 16.70 30 GLU B N 1
ATOM 836 C CA . GLU B 1 30 ? -17.685 33.711 6.054 1.00 16.25 30 GLU B CA 1
ATOM 837 C C . GLU B 1 30 ? -16.501 34.528 6.627 1.00 14.60 30 GLU B C 1
ATOM 838 O O . GLU B 1 30 ? -16.585 35.743 6.795 1.00 12.77 30 GLU B O 1
ATOM 844 N N . VAL B 1 31 ? -15.486 33.802 7.074 1.00 14.22 31 VAL B N 1
ATOM 845 C CA . VAL B 1 31 ? -14.326 34.394 7.746 1.00 14.23 31 VAL B CA 1
ATOM 846 C C . VAL B 1 31 ? -13.074 33.480 7.449 1.00 13.91 31 VAL B C 1
ATOM 847 O O . VAL B 1 31 ? -13.149 32.227 7.517 1.00 13.47 31 VAL B O 1
ATOM 851 N N . HIS B 1 32 ? -11.944 34.130 7.125 1.00 12.57 32 HIS B N 1
ATOM 852 C CA . HIS B 1 32 ? -10.764 33.399 6.733 1.00 12.55 32 HIS B CA 1
ATOM 853 C C . HIS B 1 32 ? -9.569 34.157 7.187 1.00 13.85 32 HIS B C 1
ATOM 854 O O . HIS B 1 32 ? -9.475 35.365 6.954 1.00 12.26 32 HIS B O 1
ATOM 861 N N . VAL B 1 33 ? -8.608 33.455 7.754 1.00 10.75 33 VAL B N 1
ATOM 862 C CA . VAL B 1 33 ? -7.306 34.087 8.003 1.00 11.98 33 VAL B CA 1
ATOM 863 C C . VAL B 1 33 ? -6.552 33.866 6.659 1.00 11.74 33 VAL B C 1
ATOM 864 O O . VAL B 1 33 ? -6.643 32.812 6.086 1.00 13.24 33 VAL B O 1
ATOM 868 N N . VAL B 1 34 ? -5.681 34.812 6.322 1.00 11.43 34 VAL B N 1
ATOM 869 C CA . VAL B 1 34 ? -5.071 34.899 5.067 1.00 10.26 34 VAL B CA 1
ATOM 870 C C . VAL B 1 34 ? -3.607 35.334 5.212 1.00 9.97 34 VAL B C 1
ATOM 871 O O . VAL B 1 34 ? -3.272 36.165 6.065 1.00 13.07 34 VAL B O 1
ATOM 875 N N . TYR B 1 35 ? -2.802 34.889 4.260 1.00 11.40 35 TYR B N 1
ATOM 876 C CA . TYR B 1 35 ? -1.438 35.415 4.098 1.00 11.25 35 TYR B CA 1
ATOM 877 C C . TYR B 1 35 ? -1.456 36.688 3.250 1.00 10.61 35 TYR B C 1
ATOM 878 O O . TYR B 1 35 ? -2.082 36.732 2.261 1.00 12.74 35 TYR B O 1
ATOM 887 N N . GLY B 1 36 ? -0.691 37.682 3.631 1.00 12.69 36 GLY B N 1
ATOM 888 C CA . GLY B 1 36 ? -0.486 38.870 2.818 1.00 11.28 36 GLY B CA 1
ATOM 889 C C . GLY B 1 36 ? -0.642 40.082 3.687 1.00 10.37 36 GLY B C 1
ATOM 890 O O . GLY B 1 36 ? -0.501 40.082 4.913 1.00 11.78 36 GLY B O 1
ATOM 891 N N . VAL B 1 37 ? -0.895 41.173 2.994 1.00 10.45 37 VAL B N 1
ATOM 892 C CA . VAL B 1 37 ? -0.988 42.453 3.593 1.00 14.28 37 VAL B CA 1
ATOM 893 C C . VAL B 1 37 ? -2.184 42.608 4.532 1.00 14.04 37 VAL B C 1
ATOM 894 O O . VAL B 1 37 ? -2.181 43.480 5.391 1.00 15.23 37 VAL B O 1
ATOM 898 N N . TYR B 1 38 ? -3.190 41.780 4.343 1.00 13.15 38 TYR B N 1
ATOM 899 C CA . TYR B 1 38 ? -4.318 41.695 5.309 1.00 14.25 38 TYR B CA 1
ATOM 900 C C . TYR B 1 38 ? -4.259 40.429 6.074 1.00 14.28 38 TYR B C 1
ATOM 901 O O . TYR B 1 38 ? -3.570 39.512 5.653 1.00 15.50 38 TYR B O 1
ATOM 910 N N . ASP B 1 39 ? -4.953 40.348 7.229 1.00 13.66 39 ASP B N 1
ATOM 911 C CA . ASP B 1 39 ? -4.858 39.192 8.126 1.00 12.67 39 ASP B CA 1
ATOM 912 C C . ASP B 1 39 ? -6.126 38.339 8.148 1.00 13.75 39 ASP B C 1
ATOM 913 O O . ASP B 1 39 ? -6.048 37.102 8.232 1.00 15.69 39 ASP B O 1
ATOM 918 N N . ILE B 1 40 ? -7.265 39.011 8.067 1.00 11.56 40 ILE B N 1
ATOM 919 C CA . ILE B 1 40 ? -8.531 38.309 7.967 1.00 12.39 40 ILE B CA 1
ATOM 920 C C . ILE B 1 40 ? -9.472 38.920 6.955 1.00 12.43 40 ILE B C 1
ATOM 921 O O . ILE B 1 40 ? -9.492 40.143 6.765 1.00 12.65 40 ILE B O 1
ATOM 926 N N . VAL B 1 41 ? -10.224 38.047 6.271 1.00 12.29 41 VAL B N 1
ATOM 927 C CA . VAL B 1 41 ? -11.214 38.458 5.345 1.00 13.93 41 VAL B CA 1
ATOM 928 C C . VAL B 1 41 ? -12.599 37.960 5.858 1.00 13.60 41 VAL B C 1
ATOM 929 O O . VAL B 1 41 ? -12.719 36.778 6.180 1.00 13.15 41 VAL B O 1
ATOM 933 N N . VAL B 1 42 ? -13.564 38.856 5.994 1.00 14.18 42 VAL B N 1
ATOM 934 C CA . VAL B 1 42 ? -14.913 38.525 6.430 1.00 17.58 42 VAL B CA 1
ATOM 935 C C . VAL B 1 42 ? -15.916 39.019 5.396 1.00 16.76 42 VAL B C 1
ATOM 936 O O . VAL B 1 42 ? -15.739 40.079 4.831 1.00 17.67 42 VAL B O 1
ATOM 940 N N . LYS B 1 43 ? -16.932 38.248 5.121 1.00 14.79 43 LYS B N 1
ATOM 941 C CA . LYS B 1 43 ? -18.081 38.751 4.406 1.00 16.32 43 LYS B CA 1
ATOM 942 C C . LYS B 1 43 ? -19.159 38.996 5.438 1.00 16.24 43 LYS B C 1
ATOM 943 O O . LYS B 1 43 ? -19.415 38.120 6.256 1.00 13.62 43 LYS B O 1
ATOM 949 N N . VAL B 1 44 ? -19.763 40.176 5.374 1.00 16.18 44 VAL B N 1
ATOM 950 C CA . VAL B 1 44 ? -20.750 40.588 6.331 1.00 15.56 44 VAL B CA 1
ATOM 951 C C . VAL B 1 44 ? -22.005 40.771 5.520 1.00 17.01 44 VAL B C 1
ATOM 952 O O . VAL B 1 44 ? -21.986 41.447 4.440 1.00 16.76 44 VAL B O 1
ATOM 956 N N . GLU B 1 45 ? -23.089 40.216 6.057 1.00 18.04 45 GLU B N 1
ATOM 957 C CA . GLU B 1 45 ? -24.431 40.372 5.499 1.00 19.17 45 GLU B CA 1
ATOM 958 C C . GLU B 1 45 ? -25.277 40.910 6.658 1.00 18.98 45 GLU B C 1
ATOM 959 O O . GLU B 1 45 ? -25.303 40.302 7.676 1.00 19.20 45 GLU B O 1
ATOM 965 N N . ALA B 1 46 ? -25.773 42.142 6.517 1.00 18.20 46 ALA B N 1
ATOM 966 C CA . ALA B 1 46 ? -26.622 42.763 7.462 1.00 19.07 46 ALA B CA 1
ATOM 967 C C . ALA B 1 46 ? -27.930 43.143 6.785 1.00 19.47 46 ALA B C 1
ATOM 968 O O . ALA B 1 46 ? -28.060 43.265 5.531 1.00 19.22 46 ALA B O 1
ATOM 970 N N . ASP B 1 47 ? -28.945 43.309 7.611 1.00 20.31 47 ASP B N 1
ATOM 971 C CA . ASP B 1 47 ? -30.230 43.556 7.050 1.00 19.87 47 ASP B CA 1
ATOM 972 C C . ASP B 1 47 ? -30.309 44.893 6.319 1.00 18.71 47 ASP B C 1
ATOM 973 O O . ASP B 1 47 ? -31.151 45.053 5.462 1.00 18.60 47 ASP B O 1
ATOM 978 N N . SER B 1 48 ? -29.452 45.848 6.674 1.00 17.92 48 SER B N 1
ATOM 979 C CA . SER B 1 48 ? -29.514 47.202 6.120 1.00 17.50 48 SER B CA 1
ATOM 980 C C . SER B 1 48 ? -28.143 47.831 6.202 1.00 17.26 48 SER B C 1
ATOM 981 O O . SER B 1 48 ? -27.315 47.339 6.982 1.00 15.62 48 SER B O 1
ATOM 992 N N . ASP B 1 50 ? -27.505 50.773 7.709 1.00 17.08 50 ASP B N 1
ATOM 993 C CA . ASP B 1 50 ? -27.276 51.143 9.089 1.00 18.35 50 ASP B CA 1
ATOM 994 C C . ASP B 1 50 ? -26.780 49.954 9.957 1.00 17.34 50 ASP B C 1
ATOM 995 O O . ASP B 1 50 ? -25.924 50.141 10.856 1.00 16.12 50 ASP B O 1
ATOM 1000 N N . LYS B 1 51 ? -27.358 48.765 9.769 1.00 16.22 51 LYS B N 1
ATOM 1001 C CA . LYS B 1 51 ? -26.958 47.657 10.604 1.00 15.83 51 LYS B CA 1
ATOM 1002 C C . LYS B 1 51 ? -25.491 47.243 10.239 1.00 16.46 51 LYS B C 1
ATOM 1003 O O . LYS B 1 51 ? -24.718 46.884 11.097 1.00 15.81 51 LYS B O 1
ATOM 1009 N N . LEU B 1 52 ? -25.142 47.384 8.987 1.00 16.31 52 LEU B N 1
ATOM 1010 C CA . LEU B 1 52 ? -23.738 47.151 8.546 1.00 16.03 52 LEU B CA 1
ATOM 1011 C C . LEU B 1 52 ? -22.829 48.091 9.277 1.00 15.82 52 LEU B C 1
ATOM 1012 O O . LEU B 1 52 ? -21.816 47.641 9.833 1.00 15.91 52 LEU B O 1
ATOM 1017 N N . LYS B 1 53 ? -23.147 49.410 9.271 1.00 14.60 53 LYS B N 1
ATOM 1018 C CA . LYS B 1 53 ? -22.270 50.413 9.883 1.00 15.02 53 LYS B CA 1
ATOM 1019 C C . LYS B 1 53 ? -22.093 50.069 11.330 1.00 15.19 53 LYS B C 1
ATOM 1020 O O . LYS B 1 53 ? -21.012 50.111 11.882 1.00 13.41 53 LYS B O 1
ATOM 1026 N N . ASP B 1 54 ? -23.199 49.770 12.001 1.00 15.02 54 ASP B N 1
ATOM 1027 C CA . ASP B 1 54 ? -23.150 49.544 13.428 1.00 14.80 54 ASP B CA 1
ATOM 1028 C C . ASP B 1 54 ? -22.355 48.294 13.739 1.00 12.36 54 ASP B C 1
ATOM 1029 O O . ASP B 1 54 ? -21.690 48.245 14.762 1.00 13.49 54 ASP B O 1
ATOM 1034 N N . PHE B 1 55 ? -22.415 47.298 12.885 1.00 12.81 55 PHE B N 1
ATOM 1035 C CA . PHE B 1 55 ? -21.704 46.011 13.151 1.00 12.78 55 PHE B CA 1
ATOM 1036 C C . PHE B 1 55 ? -20.191 46.291 12.878 1.00 13.87 55 PHE B C 1
ATOM 1037 O O . PHE B 1 55 ? -19.354 45.952 13.651 1.00 14.52 55 PHE B O 1
ATOM 1045 N N . VAL B 1 56 ? -19.893 46.970 11.806 1.00 14.48 56 VAL B N 1
ATOM 1046 C CA . VAL B 1 56 ? -18.469 47.341 11.557 1.00 15.83 56 VAL B CA 1
ATOM 1047 C C . VAL B 1 56 ? -17.858 48.178 12.692 1.00 14.50 56 VAL B C 1
ATOM 1048 O O . VAL B 1 56 ? -16.800 47.826 13.265 1.00 15.98 56 VAL B O 1
ATOM 1052 N N . THR B 1 57 ? -18.487 49.289 13.058 1.00 13.71 57 THR B N 1
ATOM 1053 C CA . THR B 1 57 ? -17.895 50.221 13.976 1.00 14.19 57 THR B CA 1
ATOM 1054 C C . THR B 1 57 ? -17.910 49.695 15.392 1.00 16.37 57 THR B C 1
ATOM 1055 O O . THR B 1 57 ? -16.938 49.782 16.099 1.00 16.39 57 THR B O 1
ATOM 1059 N N . ASN B 1 58 ? -19.080 49.235 15.820 1.00 16.52 58 ASN B N 1
ATOM 1060 C CA . ASN B 1 58 ? -19.285 48.881 17.209 1.00 16.92 58 ASN B CA 1
ATOM 1061 C C . ASN B 1 58 ? -19.104 47.417 17.557 1.00 14.91 58 ASN B C 1
ATOM 1062 O O . ASN B 1 58 ? -18.987 47.086 18.747 1.00 16.34 58 ASN B O 1
ATOM 1067 N N . THR B 1 59 ? -19.034 46.510 16.608 1.00 15.24 59 THR B N 1
ATOM 1068 C CA . THR B 1 59 ? -18.591 45.128 16.910 1.00 15.01 59 THR B CA 1
ATOM 1069 C C . THR B 1 59 ? -17.155 44.893 16.383 1.00 15.46 59 THR B C 1
ATOM 1070 O O . THR B 1 59 ? -16.227 44.690 17.159 1.00 13.98 59 THR B O 1
ATOM 1074 N N . ILE B 1 60 ? -16.968 44.880 15.082 1.00 14.57 60 ILE B N 1
ATOM 1075 C CA . ILE B 1 60 ? -15.698 44.442 14.563 1.00 14.15 60 ILE B CA 1
ATOM 1076 C C . ILE B 1 60 ? -14.617 45.349 15.111 1.00 13.84 60 ILE B C 1
ATOM 1077 O O . ILE B 1 60 ? -13.591 44.869 15.651 1.00 15.68 60 ILE B O 1
ATOM 1082 N N . ARG B 1 61 ? -14.785 46.653 14.895 1.00 15.61 61 ARG B N 1
ATOM 1083 C CA . ARG B 1 61 ? -13.727 47.614 15.227 1.00 16.02 61 ARG B CA 1
ATOM 1084 C C . ARG B 1 61 ? -13.570 47.865 16.705 1.00 17.74 61 ARG B C 1
ATOM 1085 O O . ARG B 1 61 ? -12.713 48.629 17.107 1.00 18.14 61 ARG B O 1
ATOM 1093 N N . LYS B 1 62 ? -14.368 47.202 17.533 1.00 18.81 62 LYS B N 1
ATOM 1094 C CA . LYS B 1 62 ? -14.144 47.262 18.977 1.00 18.38 62 LYS B CA 1
ATOM 1095 C C . LYS B 1 62 ? -13.651 45.931 19.550 1.00 18.70 62 LYS B C 1
ATOM 1096 O O . LYS B 1 62 ? -13.485 45.779 20.750 1.00 19.70 62 LYS B O 1
ATOM 1102 N N . LEU B 1 63 ? -13.456 44.931 18.711 1.00 18.40 63 LEU B N 1
ATOM 1103 C CA . LEU B 1 63 ? -12.871 43.675 19.190 1.00 19.20 63 LEU B CA 1
ATOM 1104 C C . LEU B 1 63 ? -11.438 43.898 19.607 1.00 19.29 63 LEU B C 1
ATOM 1105 O O . LEU B 1 63 ? -10.708 44.686 18.987 1.00 18.50 63 LEU B O 1
ATOM 1110 N N . PRO B 1 64 ? -11.033 43.287 20.730 1.00 20.25 64 PRO B N 1
ATOM 1111 C CA . PRO B 1 64 ? -9.644 43.307 21.123 1.00 19.75 64 PRO B CA 1
ATOM 1112 C C . PRO B 1 64 ? -8.777 42.718 20.017 1.00 17.44 64 PRO B C 1
ATOM 1113 O O . PRO B 1 64 ? -9.133 41.715 19.386 1.00 18.53 64 PRO B O 1
ATOM 1117 N N . LYS B 1 65 ? -7.671 43.391 19.822 1.00 16.83 65 LYS B N 1
ATOM 1118 C CA . LYS B 1 65 ? -6.625 43.045 18.839 1.00 16.47 65 LYS B CA 1
ATOM 1119 C C . LYS B 1 65 ? -6.987 43.369 17.382 1.00 16.25 65 LYS B C 1
ATOM 1120 O O . LYS B 1 65 ? -6.134 43.146 16.476 1.00 16.46 65 LYS B O 1
ATOM 1126 N N . VAL B 1 66 ? -8.158 43.972 17.133 1.00 14.51 66 VAL B N 1
ATOM 1127 C CA . VAL B 1 66 ? -8.451 44.518 15.824 1.00 13.73 66 VAL B CA 1
ATOM 1128 C C . VAL B 1 66 ? -7.775 45.867 15.664 1.00 15.28 66 VAL B C 1
ATOM 1129 O O . VAL B 1 66 ? -8.074 46.846 16.339 1.00 16.48 66 VAL B O 1
ATOM 1133 N N . ARG B 1 67 ? -6.851 45.983 14.722 1.00 15.54 67 ARG B N 1
ATOM 1134 C CA . ARG B 1 67 ? -6.122 47.234 14.540 1.00 15.45 67 ARG B CA 1
ATOM 1135 C C . ARG B 1 67 ? -6.736 48.150 13.471 1.00 15.20 67 ARG B C 1
ATOM 1136 O O . ARG B 1 67 ? -6.788 49.388 13.621 1.00 14.97 67 ARG B O 1
ATOM 1144 N N . SER B 1 68 ? -7.142 47.579 12.357 1.00 14.68 68 SER B N 1
ATOM 1145 C CA . SER B 1 68 ? -7.750 48.376 11.316 1.00 15.10 68 SER B CA 1
ATOM 1146 C C . SER B 1 68 ? -8.654 47.500 10.474 1.00 13.50 68 SER B C 1
ATOM 1147 O O . SER B 1 68 ? -8.550 46.239 10.502 1.00 12.30 68 SER B O 1
ATOM 1150 N N . THR B 1 69 ? -9.601 48.140 9.796 1.00 12.16 69 THR B N 1
ATOM 1151 C CA . THR B 1 69 ? -10.462 47.450 8.845 1.00 12.94 69 THR B CA 1
ATOM 1152 C C . THR B 1 69 ? -10.645 48.292 7.621 1.00 14.61 69 THR B C 1
ATOM 1153 O O . THR B 1 69 ? -10.635 49.537 7.701 1.00 15.16 69 THR B O 1
ATOM 1157 N N . LEU B 1 70 ? -10.949 47.584 6.547 1.00 14.04 70 LEU B N 1
ATOM 1158 C CA . LEU B 1 70 ? -11.197 48.141 5.249 1.00 14.97 70 LEU B CA 1
ATOM 1159 C C . LEU B 1 70 ? -12.435 47.444 4.714 1.00 12.49 70 LEU B C 1
ATOM 1160 O O . LEU B 1 70 ? -12.400 46.330 4.258 1.00 12.64 70 LEU B O 1
ATOM 1165 N N . THR B 1 71 ? -13.535 48.189 4.723 1.00 12.81 71 THR B N 1
ATOM 1166 C CA . THR B 1 71 ? -14.797 47.659 4.340 1.00 12.95 71 THR B CA 1
ATOM 1167 C C . THR B 1 71 ? -14.978 47.978 2.871 1.00 11.27 71 THR B C 1
ATOM 1168 O O . THR B 1 71 ? -14.934 49.132 2.481 1.00 13.83 71 THR B O 1
ATOM 1180 N N . ILE B 1 73 ? -17.798 47.913 0.253 1.00 14.38 73 ILE B N 1
ATOM 1181 C CA . ILE B 1 73 ? -19.254 47.820 -0.082 1.00 14.25 73 ILE B CA 1
ATOM 1182 C C . ILE B 1 73 ? -19.408 47.138 -1.415 1.00 12.97 73 ILE B C 1
ATOM 1183 O O . ILE B 1 73 ? -18.748 47.494 -2.435 1.00 13.15 73 ILE B O 1
ATOM 1188 N N . ILE B 1 74 ? -20.138 46.022 -1.424 1.00 12.30 74 ILE B N 1
ATOM 1189 C CA . ILE B 1 74 ? -20.369 45.280 -2.649 1.00 11.95 74 ILE B CA 1
ATOM 1190 C C . ILE B 1 74 ? -21.443 45.964 -3.526 1.00 14.41 74 ILE B C 1
ATOM 1191 O O . ILE B 1 74 ? -22.519 46.465 -3.033 1.00 13.65 74 ILE B O 1
ATOM 1196 N N . VAL B 1 75 ? -21.207 45.994 -4.823 1.00 13.42 75 VAL B N 1
ATOM 1197 C CA . VAL B 1 75 ? -22.156 46.642 -5.734 1.00 14.16 75 VAL B CA 1
ATOM 1198 C C . VAL B 1 75 ? -23.395 45.758 -6.002 1.00 15.40 75 VAL B C 1
ATOM 1199 O O . VAL B 1 75 ? -23.267 44.651 -6.493 1.00 12.51 75 VAL B O 1
ATOM 1203 N N . GLU B 1 76 ? -24.582 46.249 -5.642 1.00 17.58 76 GLU B N 1
ATOM 1204 C CA . GLU B 1 76 ? -25.787 45.491 -5.918 1.00 18.41 76 GLU B CA 1
ATOM 1205 C C . GLU B 1 76 ? -25.907 45.262 -7.395 1.00 17.24 76 GLU B C 1
ATOM 1206 O O . GLU B 1 76 ? -25.770 46.169 -8.140 1.00 19.21 76 GLU B O 1
ATOM 1212 N N . GLY B 1 77 ? -26.195 44.045 -7.808 1.00 17.42 77 GLY B N 1
ATOM 1213 C CA . GLY B 1 77 ? -26.260 43.708 -9.216 1.00 19.76 77 GLY B CA 1
ATOM 1214 C C . GLY B 1 77 ? -24.929 43.254 -9.835 1.00 19.41 77 GLY B C 1
ATOM 1215 O O . GLY B 1 77 ? -24.891 42.899 -11.020 1.00 18.97 77 GLY B O 1
ATOM 1216 N N . LYS B 1 78 ? -23.859 43.277 -9.048 1.00 17.99 78 LYS B N 1
ATOM 1217 C CA . LYS B 1 78 ? -22.557 42.826 -9.525 1.00 17.55 78 LYS B CA 1
ATOM 1218 C C . LYS B 1 78 ? -21.987 41.930 -8.444 1.00 19.74 78 LYS B C 1
ATOM 1219 O O . LYS B 1 78 ? -20.845 42.113 -7.981 1.00 20.02 78 LYS B O 1
ATOM 1225 N N . SER B 1 79 ? -22.794 40.971 -7.994 1.00 18.16 79 SER B N 1
ATOM 1226 C CA . SER B 1 79 ? -22.420 40.193 -6.843 1.00 16.60 79 SER B CA 1
ATOM 1227 C C . SER B 1 79 ? -22.972 38.794 -7.041 1.00 20.57 79 SER B C 1
ATOM 1228 O O . SER B 1 79 ? -24.156 38.652 -7.338 1.00 17.63 79 SER B O 1
ATOM 1231 N N . LEU B 1 80 ? -22.125 37.772 -6.936 1.00 19.36 80 LEU B N 1
ATOM 1232 C CA . LEU B 1 80 ? -22.646 36.395 -7.040 1.00 21.90 80 LEU B CA 1
ATOM 1233 C C . LEU B 1 80 ? -21.933 35.493 -6.087 1.00 21.45 80 LEU B C 1
ATOM 1234 O O . LEU B 1 80 ? -20.693 35.493 -6.052 1.00 18.71 80 LEU B O 1
ATOM 1239 N N . VAL B 1 81 ? -22.692 34.759 -5.278 1.00 22.58 81 VAL B N 1
ATOM 1240 C CA . VAL B 1 81 ? -22.183 33.627 -4.509 1.00 24.28 81 VAL B CA 1
ATOM 1241 C C . VAL B 1 81 ? -22.839 32.343 -5.053 1.00 25.07 81 VAL B C 1
ATOM 1242 O O . VAL B 1 81 ? -24.044 32.195 -4.962 1.00 22.14 81 VAL B O 1
ATOM 1246 N N . LYS B 1 82 ? -22.056 31.416 -5.584 1.00 25.11 82 LYS B N 1
ATOM 1247 C CA . LYS B 1 82 ? -22.633 30.229 -6.257 1.00 26.48 82 LYS B CA 1
ATOM 1248 C C . LYS B 1 82 ? -23.134 29.206 -5.228 1.00 26.64 82 LYS B C 1
ATOM 1249 O O . LYS B 1 82 ? -22.458 29.016 -4.188 1.00 28.07 82 LYS B O 1
ATOM 1255 N N . ALA C 1 2 ? -7.259 79.646 2.921 1.00 22.12 2 ALA C N 1
ATOM 1256 C CA . ALA C 1 2 ? -6.540 78.358 2.676 1.00 22.99 2 ALA C CA 1
ATOM 1257 C C . ALA C 1 2 ? -7.533 77.214 2.824 1.00 23.74 2 ALA C C 1
ATOM 1258 O O . ALA C 1 2 ? -8.347 77.226 3.811 1.00 21.55 2 ALA C O 1
ATOM 1260 N N . SER C 1 3 ? -7.496 76.272 1.853 1.00 22.50 3 SER C N 1
ATOM 1261 C CA . SER C 1 3 ? -8.446 75.130 1.784 1.00 22.83 3 SER C CA 1
ATOM 1262 C C . SER C 1 3 ? -7.696 73.833 1.562 1.00 20.80 3 SER C C 1
ATOM 1263 O O . SER C 1 3 ? -6.657 73.814 0.940 1.00 19.82 3 SER C O 1
ATOM 1266 N N . ALA C 1 4 ? -8.195 72.777 2.213 1.00 18.78 4 ALA C N 1
ATOM 1267 C CA . ALA C 1 4 ? -7.629 71.453 2.148 1.00 16.76 4 ALA C CA 1
ATOM 1268 C C . ALA C 1 4 ? -8.730 70.420 2.448 1.00 16.58 4 ALA C C 1
ATOM 1269 O O . ALA C 1 4 ? -9.731 70.743 3.111 1.00 16.55 4 ALA C O 1
ATOM 1271 N N . ILE C 1 5 ? -8.540 69.213 1.939 1.00 17.44 5 ILE C N 1
ATOM 1272 C CA . ILE C 1 5 ? -9.343 68.049 2.304 1.00 16.32 5 ILE C CA 1
ATOM 1273 C C . ILE C 1 5 ? -8.433 67.139 3.110 1.00 15.14 5 ILE C C 1
ATOM 1274 O O . ILE C 1 5 ? -7.303 66.858 2.717 1.00 13.12 5 ILE C O 1
ATOM 1279 N N . VAL C 1 6 ? -8.867 66.731 4.288 1.00 13.83 6 VAL C N 1
ATOM 1280 C CA . VAL C 1 6 ? -8.045 65.868 5.157 1.00 14.09 6 VAL C CA 1
ATOM 1281 C C . VAL C 1 6 ? -8.643 64.524 5.276 1.00 14.77 6 VAL C C 1
ATOM 1282 O O . VAL C 1 6 ? -9.837 64.420 5.605 1.00 14.14 6 VAL C O 1
ATOM 1286 N N . LEU C 1 7 ? -7.829 63.511 4.943 1.00 14.25 7 LEU C N 1
ATOM 1287 C CA . LEU C 1 7 ? -8.179 62.102 5.080 1.00 13.19 7 LEU C CA 1
ATOM 1288 C C . LEU C 1 7 ? -7.699 61.571 6.459 1.00 14.21 7 LEU C C 1
ATOM 1289 O O . LEU C 1 7 ? -6.537 61.619 6.796 1.00 15.77 7 LEU C O 1
ATOM 1294 N N . ILE C 1 8 ? -8.635 61.174 7.304 1.00 11.58 8 ILE C N 1
ATOM 1295 C CA . ILE C 1 8 ? -8.321 60.795 8.676 1.00 13.06 8 ILE C CA 1
ATOM 1296 C C . ILE C 1 8 ? -8.515 59.288 8.889 1.00 12.93 8 ILE C C 1
ATOM 1297 O O . ILE C 1 8 ? -9.555 58.666 8.459 1.00 11.41 8 ILE C O 1
ATOM 1302 N N . ASN C 1 9 ? -7.558 58.689 9.577 1.00 11.36 9 ASN C N 1
ATOM 1303 C CA . ASN C 1 9 ? -7.738 57.375 10.152 1.00 12.08 9 ASN C CA 1
ATOM 1304 C C . ASN C 1 9 ? -7.831 57.490 11.635 1.00 13.58 9 ASN C C 1
ATOM 1305 O O . ASN C 1 9 ? -7.029 58.210 12.249 1.00 16.16 9 ASN C O 1
ATOM 1310 N N . THR C 1 10 ? -8.793 56.790 12.257 1.00 12.94 10 THR C N 1
ATOM 1311 C CA . THR C 1 10 ? -8.864 56.725 13.701 1.00 14.15 10 THR C CA 1
ATOM 1312 C C . THR C 1 10 ? -8.443 55.389 14.263 1.00 13.98 10 THR C C 1
ATOM 1313 O O . THR C 1 10 ? -8.329 54.365 13.583 1.00 14.55 10 THR C O 1
ATOM 1317 N N . ASP C 1 11 ? -8.201 55.383 15.538 1.00 15.11 11 ASP C N 1
ATOM 1318 C CA . ASP C 1 11 ? -8.179 54.112 16.247 1.00 17.24 11 ASP C CA 1
ATOM 1319 C C . ASP C 1 11 ? -9.463 53.335 15.932 1.00 18.63 11 ASP C C 1
ATOM 1320 O O . ASP C 1 11 ? -10.545 53.948 15.661 1.00 20.53 11 ASP C O 1
ATOM 1325 N N . ALA C 1 12 ? -9.321 52.004 15.823 1.00 17.45 12 ALA C N 1
ATOM 1326 C CA . ALA C 1 12 ? -10.432 51.208 15.395 1.00 19.01 12 ALA C CA 1
ATOM 1327 C C . ALA C 1 12 ? -11.570 51.505 16.387 1.00 17.99 12 ALA C C 1
ATOM 1328 O O . ALA C 1 12 ? -11.337 51.491 17.602 1.00 17.81 12 ALA C O 1
ATOM 1330 N N . GLY C 1 13 ? -12.740 51.839 15.860 1.00 18.31 13 GLY C N 1
ATOM 1331 C CA . GLY C 1 13 ? -13.936 52.118 16.666 1.00 18.77 13 GLY C CA 1
ATOM 1332 C C . GLY C 1 13 ? -14.167 53.543 17.137 1.00 18.66 13 GLY C C 1
ATOM 1333 O O . GLY C 1 13 ? -15.272 53.862 17.667 1.00 19.18 13 GLY C O 1
ATOM 1334 N N . GLY C 1 14 ? -13.194 54.425 16.926 1.00 17.20 14 GLY C N 1
ATOM 1335 C CA . GLY C 1 14 ? -13.288 55.767 17.459 1.00 17.52 14 GLY C CA 1
ATOM 1336 C C . GLY C 1 14 ? -13.917 56.778 16.483 1.00 16.10 14 GLY C C 1
ATOM 1337 O O . GLY C 1 14 ? -13.972 57.930 16.822 1.00 16.73 14 GLY C O 1
ATOM 1338 N N . GLU C 1 15 ? -14.275 56.341 15.259 1.00 15.73 15 GLU C N 1
ATOM 1339 C CA . GLU C 1 15 ? -14.631 57.175 14.135 1.00 14.18 15 GLU C CA 1
ATOM 1340 C C . GLU C 1 15 ? -15.844 58.057 14.475 1.00 16.28 15 GLU C C 1
ATOM 1341 O O . GLU C 1 15 ? -15.868 59.220 14.119 1.00 15.54 15 GLU C O 1
ATOM 1347 N N . ASP C 1 16 ? -16.830 57.482 15.172 1.00 15.99 16 ASP C N 1
ATOM 1348 C CA . ASP C 1 16 ? -18.043 58.263 15.506 1.00 17.81 16 ASP C CA 1
ATOM 1349 C C . ASP C 1 16 ? -17.719 59.381 16.497 1.00 17.26 16 ASP C C 1
ATOM 1350 O O . ASP C 1 16 ? -18.174 60.504 16.328 1.00 18.31 16 ASP C O 1
ATOM 1355 N N . GLU C 1 17 ? -16.910 59.069 17.517 1.00 18.51 17 GLU C N 1
ATOM 1356 C CA . GLU C 1 17 ? -16.409 60.037 18.490 1.00 20.07 17 GLU C CA 1
ATOM 1357 C C . GLU C 1 17 ? -15.648 61.171 17.881 1.00 18.80 17 GLU C C 1
ATOM 1358 O O . GLU C 1 17 ? -15.914 62.346 18.157 1.00 19.28 17 GLU C O 1
ATOM 1364 N N . VAL C 1 18 ? -14.692 60.828 17.022 1.00 17.17 18 VAL C N 1
ATOM 1365 C CA . VAL C 1 18 ? -13.971 61.841 16.272 1.00 17.06 18 VAL C CA 1
ATOM 1366 C C . VAL C 1 18 ? -14.873 62.689 15.358 1.00 16.95 18 VAL C C 1
ATOM 1367 O O . VAL C 1 18 ? -14.744 63.884 15.327 1.00 17.97 18 VAL C O 1
ATOM 1371 N N . PHE C 1 19 ? -15.843 62.076 14.703 1.00 17.57 19 PHE C N 1
ATOM 1372 C CA . PHE C 1 19 ? -16.779 62.739 13.814 1.00 16.79 19 PHE C CA 1
ATOM 1373 C C . PHE C 1 19 ? -17.470 63.881 14.582 1.00 19.06 19 PHE C C 1
ATOM 1374 O O . PHE C 1 19 ? -17.435 65.026 14.189 1.00 17.38 19 PHE C O 1
ATOM 1382 N N . GLU C 1 20 ? -17.967 63.531 15.759 1.00 20.75 20 GLU C N 1
ATOM 1383 C CA . GLU C 1 20 ? -18.759 64.433 16.572 1.00 22.23 20 GLU C CA 1
ATOM 1384 C C . GLU C 1 20 ? -17.888 65.576 17.093 1.00 21.91 20 GLU C C 1
ATOM 1385 O O . GLU C 1 20 ? -18.349 66.720 17.175 1.00 21.68 20 GLU C O 1
ATOM 1391 N N . ARG C 1 21 ? -16.629 65.300 17.390 1.00 20.19 21 ARG C N 1
ATOM 1392 C CA . ARG C 1 21 ? -15.696 66.347 17.768 1.00 20.94 21 ARG C CA 1
ATOM 1393 C C . ARG C 1 21 ? -15.460 67.345 16.661 1.00 19.91 21 ARG C C 1
ATOM 1394 O O . ARG C 1 21 ? -15.498 68.551 16.911 1.00 19.72 21 ARG C O 1
ATOM 1402 N N . LEU C 1 22 ? -15.257 66.845 15.430 1.00 17.68 22 LEU C N 1
ATOM 1403 C CA . LEU C 1 22 ? -14.915 67.667 14.307 1.00 18.69 22 LEU C CA 1
ATOM 1404 C C . LEU C 1 22 ? -16.095 68.543 13.879 1.00 18.80 22 LEU C C 1
ATOM 1405 O O . LEU C 1 22 ? -15.907 69.675 13.476 1.00 17.11 22 LEU C O 1
ATOM 1410 N N . LYS C 1 23 ? -17.293 68.000 13.965 1.00 20.57 23 LYS C N 1
ATOM 1411 C CA . LYS C 1 23 ? -18.431 68.693 13.390 1.00 22.68 23 LYS C CA 1
ATOM 1412 C C . LYS C 1 23 ? -18.625 70.107 13.970 1.00 22.44 23 LYS C C 1
ATOM 1413 O O . LYS C 1 23 ? -19.170 70.978 13.323 1.00 22.12 23 LYS C O 1
ATOM 1419 N N . SER C 1 24 ? -18.198 70.316 15.195 1.00 23.86 24 SER C N 1
ATOM 1420 C CA . SER C 1 24 ? -18.516 71.557 15.902 1.00 24.98 24 SER C CA 1
ATOM 1421 C C . SER C 1 24 ? -17.420 72.573 15.706 1.00 25.15 24 SER C C 1
ATOM 1422 O O . SER C 1 24 ? -17.567 73.719 16.114 1.00 24.92 24 SER C O 1
ATOM 1433 N N . SER C 1 26 ? -15.311 75.273 13.778 1.00 21.74 26 SER C N 1
ATOM 1434 C CA . SER C 1 26 ? -15.688 76.245 12.799 1.00 21.70 26 SER C CA 1
ATOM 1435 C C . SER C 1 26 ? -14.823 76.127 11.491 1.00 21.82 26 SER C C 1
ATOM 1436 O O . SER C 1 26 ? -15.317 76.449 10.387 1.00 21.83 26 SER C O 1
ATOM 1439 N N . GLU C 1 27 ? -13.585 75.616 11.596 1.00 19.31 27 GLU C N 1
ATOM 1440 C CA . GLU C 1 27 ? -12.718 75.390 10.394 1.00 18.87 27 GLU C CA 1
ATOM 1441 C C . GLU C 1 27 ? -13.179 74.203 9.569 1.00 18.83 27 GLU C C 1
ATOM 1442 O O . GLU C 1 27 ? -12.792 74.067 8.385 1.00 20.47 27 GLU C O 1
ATOM 1448 N N . VAL C 1 28 ? -13.963 73.320 10.162 1.00 17.89 28 VAL C N 1
ATOM 1449 C CA . VAL C 1 28 ? -14.471 72.140 9.474 1.00 19.09 28 VAL C CA 1
ATOM 1450 C C . VAL C 1 28 ? -15.791 72.485 8.754 1.00 20.20 28 VAL C C 1
ATOM 1451 O O . VAL C 1 28 ? -16.787 72.745 9.433 1.00 20.17 28 VAL C O 1
ATOM 1455 N N . THR C 1 29 ? -15.773 72.572 7.426 1.00 19.84 29 THR C N 1
ATOM 1456 C CA . THR C 1 29 ? -16.962 72.963 6.637 1.00 20.73 29 THR C CA 1
ATOM 1457 C C . THR C 1 29 ? -17.757 71.794 6.160 1.00 20.87 29 THR C C 1
ATOM 1458 O O . THR C 1 29 ? -18.960 71.933 5.845 1.00 20.80 29 THR C O 1
ATOM 1462 N N . GLU C 1 30 ? -17.107 70.638 6.101 1.00 18.05 30 GLU C N 1
ATOM 1463 C CA . GLU C 1 30 ? -17.813 69.422 5.923 1.00 17.92 30 GLU C CA 1
ATOM 1464 C C . GLU C 1 30 ? -17.032 68.262 6.514 1.00 16.71 30 GLU C C 1
ATOM 1465 O O . GLU C 1 30 ? -15.796 68.310 6.683 1.00 14.36 30 GLU C O 1
ATOM 1471 N N . VAL C 1 31 ? -17.778 67.271 6.962 1.00 15.78 31 VAL C N 1
ATOM 1472 C CA . VAL C 1 31 ? -17.196 66.088 7.589 1.00 16.18 31 VAL C CA 1
ATOM 1473 C C . VAL C 1 31 ? -18.083 64.885 7.334 1.00 16.19 31 VAL C C 1
ATOM 1474 O O . VAL C 1 31 ? -19.338 64.967 7.429 1.00 14.02 31 VAL C O 1
ATOM 1478 N N . HIS C 1 32 ? -17.446 63.782 6.963 1.00 13.22 32 HIS C N 1
ATOM 1479 C CA . HIS C 1 32 ? -18.115 62.518 6.610 1.00 13.12 32 HIS C CA 1
ATOM 1480 C C . HIS C 1 32 ? -17.372 61.322 7.152 1.00 13.90 32 HIS C C 1
ATOM 1481 O O . HIS C 1 32 ? -16.149 61.204 6.979 1.00 14.46 32 HIS C O 1
ATOM 1488 N N . VAL C 1 33 ? -18.067 60.382 7.772 1.00 12.89 33 VAL C N 1
ATOM 1489 C CA . VAL C 1 33 ? -17.466 59.060 8.001 1.00 12.87 33 VAL C CA 1
ATOM 1490 C C . VAL C 1 33 ? -17.610 58.260 6.745 1.00 12.99 33 VAL C C 1
ATOM 1491 O O . VAL C 1 33 ? -18.629 58.353 6.100 1.00 14.78 33 VAL C O 1
ATOM 1495 N N . VAL C 1 34 ? -16.569 57.531 6.339 1.00 13.38 34 VAL C N 1
ATOM 1496 C CA . VAL C 1 34 ? -16.555 56.786 5.087 1.00 11.74 34 VAL C CA 1
ATOM 1497 C C . VAL C 1 34 ? -16.105 55.345 5.228 1.00 11.07 34 VAL C C 1
ATOM 1498 O O . VAL C 1 34 ? -15.293 55.022 6.136 1.00 12.08 34 VAL C O 1
ATOM 1502 N N . TYR C 1 35 ? -16.620 54.490 4.329 1.00 12.39 35 TYR C N 1
ATOM 1503 C CA . TYR C 1 35 ? -16.138 53.107 4.201 1.00 12.51 35 TYR C CA 1
ATOM 1504 C C . TYR C 1 35 ? -14.819 53.081 3.331 1.00 12.37 35 TYR C C 1
ATOM 1505 O O . TYR C 1 35 ? -14.706 53.826 2.349 1.00 14.73 35 TYR C O 1
ATOM 1514 N N . GLY C 1 36 ? -13.877 52.285 3.751 1.00 14.02 36 GLY C N 1
ATOM 1515 C CA . GLY C 1 36 ? -12.646 52.073 2.996 1.00 13.96 36 GLY C CA 1
ATOM 1516 C C . GLY C 1 36 ? -11.410 52.263 3.811 1.00 14.03 36 GLY C C 1
ATOM 1517 O O . GLY C 1 36 ? -11.394 52.197 5.012 1.00 13.30 36 GLY C O 1
ATOM 1518 N N . VAL C 1 37 ? -10.329 52.540 3.087 1.00 13.78 37 VAL C N 1
ATOM 1519 C CA . VAL C 1 37 ? -9.034 52.672 3.672 1.00 13.76 37 VAL C CA 1
ATOM 1520 C C . VAL C 1 37 ? -8.837 53.936 4.508 1.00 13.85 37 VAL C C 1
ATOM 1521 O O . VAL C 1 37 ? -7.939 53.971 5.287 1.00 12.19 37 VAL C O 1
ATOM 1525 N N . TYR C 1 38 ? -9.723 54.951 4.390 1.00 9.76 38 TYR C N 1
ATOM 1526 C CA . TYR C 1 38 ? -9.748 56.067 5.304 1.00 11.78 38 TYR C CA 1
ATOM 1527 C C . TYR C 1 38 ? -11.115 55.985 6.054 1.00 11.53 38 TYR C C 1
ATOM 1528 O O . TYR C 1 38 ? -12.064 55.334 5.598 1.00 10.31 38 TYR C O 1
ATOM 1537 N N . ASP C 1 39 ? -11.159 56.664 7.167 1.00 12.91 39 ASP C N 1
ATOM 1538 C CA . ASP C 1 39 ? -12.322 56.610 8.044 1.00 13.10 39 ASP C CA 1
ATOM 1539 C C . ASP C 1 39 ? -13.146 57.849 8.053 1.00 13.57 39 ASP C C 1
ATOM 1540 O O . ASP C 1 39 ? -14.404 57.769 8.264 1.00 13.45 39 ASP C O 1
ATOM 1545 N N . ILE C 1 40 ? -12.481 59.017 7.940 1.00 12.80 40 ILE C N 1
ATOM 1546 C CA . ILE C 1 40 ? -13.181 60.316 7.951 1.00 13.35 40 ILE C CA 1
ATOM 1547 C C . ILE C 1 40 ? -12.570 61.230 6.906 1.00 15.87 40 ILE C C 1
ATOM 1548 O O . ILE C 1 40 ? -11.318 61.266 6.717 1.00 15.04 40 ILE C O 1
ATOM 1553 N N . VAL C 1 41 ? -13.435 61.983 6.228 1.00 13.46 41 VAL C N 1
ATOM 1554 C CA . VAL C 1 41 ? -13.025 62.979 5.279 1.00 13.99 41 VAL C CA 1
ATOM 1555 C C . VAL C 1 41 ? -13.543 64.278 5.811 1.00 15.67 41 VAL C C 1
ATOM 1556 O O . VAL C 1 41 ? -14.768 64.415 6.119 1.00 13.47 41 VAL C O 1
ATOM 1560 N N . VAL C 1 42 ? -12.659 65.268 5.866 1.00 15.05 42 VAL C N 1
ATOM 1561 C CA . VAL C 1 42 ? -13.046 66.584 6.334 1.00 17.42 42 VAL C CA 1
ATOM 1562 C C . VAL C 1 42 ? -12.598 67.615 5.331 1.00 17.49 42 VAL C C 1
ATOM 1563 O O . VAL C 1 42 ? -11.496 67.496 4.749 1.00 16.62 42 VAL C O 1
ATOM 1567 N N . LYS C 1 43 ? -13.406 68.635 5.121 1.00 15.51 43 LYS C N 1
ATOM 1568 C CA . LYS C 1 43 ? -12.926 69.788 4.364 1.00 15.06 43 LYS C CA 1
ATOM 1569 C C . LYS C 1 43 ? -12.697 70.890 5.351 1.00 15.32 43 LYS C C 1
ATOM 1570 O O . LYS C 1 43 ? -13.552 71.146 6.218 1.00 14.23 43 LYS C O 1
ATOM 1576 N N . VAL C 1 44 ? -11.527 71.506 5.264 1.00 15.37 44 VAL C N 1
ATOM 1577 C CA . VAL C 1 44 ? -11.082 72.542 6.225 1.00 16.52 44 VAL C CA 1
ATOM 1578 C C . VAL C 1 44 ? -10.883 73.814 5.489 1.00 17.50 44 VAL C C 1
ATOM 1579 O O . VAL C 1 44 ? -10.271 73.812 4.444 1.00 14.79 44 VAL C O 1
ATOM 1583 N N . GLU C 1 45 ? -11.400 74.898 6.030 1.00 17.39 45 GLU C N 1
ATOM 1584 C CA . GLU C 1 45 ? -11.201 76.226 5.502 1.00 19.69 45 GLU C CA 1
ATOM 1585 C C . GLU C 1 45 ? -10.641 77.076 6.636 1.00 19.41 45 GLU C C 1
ATOM 1586 O O . GLU C 1 45 ? -11.210 77.153 7.727 1.00 18.25 45 GLU C O 1
ATOM 1592 N N . ALA C 1 46 ? -9.437 77.584 6.448 1.00 18.93 46 ALA C N 1
ATOM 1593 C CA . ALA C 1 46 ? -8.772 78.453 7.424 1.00 19.59 46 ALA C CA 1
ATOM 1594 C C . ALA C 1 46 ? -8.447 79.809 6.769 1.00 18.71 46 ALA C C 1
ATOM 1595 O O . ALA C 1 46 ? -8.401 79.940 5.546 1.00 18.08 46 ALA C O 1
ATOM 1597 N N . ASP C 1 47 ? -8.162 80.812 7.574 1.00 19.07 47 ASP C N 1
ATOM 1598 C CA . ASP C 1 47 ? -7.937 82.130 7.030 1.00 19.25 47 ASP C CA 1
ATOM 1599 C C . ASP C 1 47 ? -6.582 82.259 6.355 1.00 19.72 47 ASP C C 1
ATOM 1600 O O . ASP C 1 47 ? -6.368 83.184 5.507 1.00 18.28 47 ASP C O 1
ATOM 1605 N N . SER C 1 48 ? -5.674 81.345 6.701 1.00 17.46 48 SER C N 1
ATOM 1606 C CA . SER C 1 48 ? -4.319 81.398 6.209 1.00 18.77 48 SER C CA 1
ATOM 1607 C C . SER C 1 48 ? -3.701 79.971 6.264 1.00 19.95 48 SER C C 1
ATOM 1608 O O . SER C 1 48 ? -4.185 79.092 6.964 1.00 18.48 48 SER C O 1
ATOM 1619 N N . ASP C 1 50 ? -0.820 79.370 7.646 1.00 17.01 50 ASP C N 1
ATOM 1620 C CA . ASP C 1 50 ? -0.331 79.165 9.016 1.00 17.44 50 ASP C CA 1
ATOM 1621 C C . ASP C 1 50 ? -1.478 78.619 9.932 1.00 15.27 50 ASP C C 1
ATOM 1622 O O . ASP C 1 50 ? -1.275 77.733 10.787 1.00 14.40 50 ASP C O 1
ATOM 1627 N N . LYS C 1 51 ? -2.644 79.208 9.761 1.00 15.31 51 LYS C N 1
ATOM 1628 C CA . LYS C 1 51 ? -3.820 78.774 10.547 1.00 14.31 51 LYS C CA 1
ATOM 1629 C C . LYS C 1 51 ? -4.278 77.375 10.147 1.00 14.99 51 LYS C C 1
ATOM 1630 O O . LYS C 1 51 ? -4.654 76.585 11.023 1.00 14.18 51 LYS C O 1
ATOM 1636 N N . LEU C 1 52 ? -4.113 77.001 8.873 1.00 15.01 52 LEU C N 1
ATOM 1637 C CA . LEU C 1 52 ? -4.395 75.604 8.499 1.00 14.89 52 LEU C CA 1
ATOM 1638 C C . LEU C 1 52 ? -3.438 74.641 9.214 1.00 15.72 52 LEU C C 1
ATOM 1639 O O . LEU C 1 52 ? -3.819 73.610 9.755 1.00 14.19 52 LEU C O 1
ATOM 1644 N N . LYS C 1 53 ? -2.133 74.968 9.206 1.00 14.30 53 LYS C N 1
ATOM 1645 C CA . LYS C 1 53 ? -1.136 74.130 9.832 1.00 14.81 53 LYS C CA 1
ATOM 1646 C C . LYS C 1 53 ? -1.408 73.975 11.305 1.00 14.75 53 LYS C C 1
ATOM 1647 O O . LYS C 1 53 ? -1.305 72.907 11.865 1.00 14.52 53 LYS C O 1
ATOM 1653 N N . ASP C 1 54 ? -1.755 75.063 11.941 1.00 15.92 54 ASP C N 1
ATOM 1654 C CA . ASP C 1 54 ? -1.966 75.091 13.402 1.00 15.96 54 ASP C CA 1
ATOM 1655 C C . ASP C 1 54 ? -3.231 74.282 13.732 1.00 14.88 54 ASP C C 1
ATOM 1656 O O . ASP C 1 54 ? -3.237 73.492 14.726 1.00 14.37 54 ASP C O 1
ATOM 1661 N N . PHE C 1 55 ? -4.198 74.367 12.833 1.00 13.47 55 PHE C N 1
ATOM 1662 C CA . PHE C 1 55 ? -5.460 73.591 12.988 1.00 14.72 55 PHE C CA 1
ATOM 1663 C C . PHE C 1 55 ? -5.238 72.065 12.825 1.00 14.23 55 PHE C C 1
ATOM 1664 O O . PHE C 1 55 ? -5.590 71.240 13.652 1.00 14.72 55 PHE C O 1
ATOM 1672 N N . VAL C 1 56 ? -4.533 71.684 11.778 1.00 14.30 56 VAL C N 1
ATOM 1673 C CA . VAL C 1 56 ? -4.232 70.277 11.532 1.00 14.82 56 VAL C CA 1
ATOM 1674 C C . VAL C 1 56 ? -3.399 69.703 12.643 1.00 14.55 56 VAL C C 1
ATOM 1675 O O . VAL C 1 56 ? -3.773 68.638 13.223 1.00 12.19 56 VAL C O 1
ATOM 1679 N N . THR C 1 57 ? -2.292 70.386 12.987 1.00 13.19 57 THR C N 1
ATOM 1680 C CA . THR C 1 57 ? -1.332 69.838 13.968 1.00 14.75 57 THR C CA 1
ATOM 1681 C C . THR C 1 57 ? -1.794 69.894 15.398 1.00 15.23 57 THR C C 1
ATOM 1682 O O . THR C 1 57 ? -1.663 68.889 16.125 1.00 15.56 57 THR C O 1
ATOM 1686 N N . ASN C 1 58 ? -2.373 71.019 15.792 1.00 16.73 58 ASN C N 1
ATOM 1687 C CA . ASN C 1 58 ? -2.718 71.173 17.216 1.00 1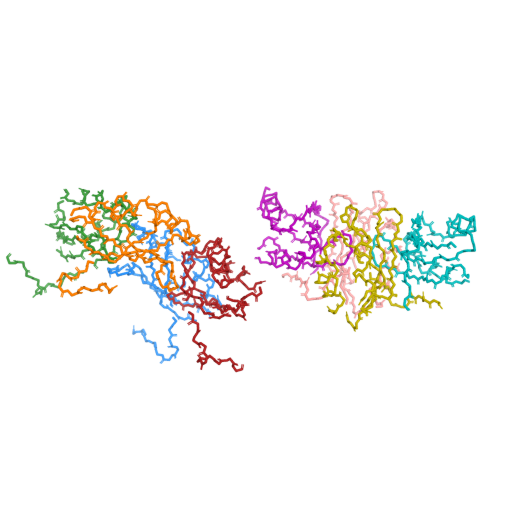7.74 58 ASN C CA 1
ATOM 1688 C C . ASN C 1 58 ? -4.179 70.939 17.574 1.00 17.30 58 ASN C C 1
ATOM 1689 O O . ASN C 1 58 ? -4.501 70.854 18.758 1.00 15.05 58 ASN C O 1
ATOM 1694 N N . THR C 1 59 ? -5.052 70.847 16.586 1.00 16.49 59 THR C N 1
ATOM 1695 C CA . THR C 1 59 ? -6.456 70.425 16.873 1.00 16.35 59 THR C CA 1
ATOM 1696 C C . THR C 1 59 ? -6.723 69.050 16.311 1.00 15.11 59 THR C C 1
ATOM 1697 O O . THR C 1 59 ? -6.877 68.089 17.110 1.00 15.35 59 THR C O 1
ATOM 1701 N N . ILE C 1 60 ? -6.775 68.898 14.984 1.00 15.18 60 ILE C N 1
ATOM 1702 C CA . ILE C 1 60 ? -7.116 67.588 14.437 1.00 14.84 60 ILE C CA 1
ATOM 1703 C C . ILE C 1 60 ? -6.199 66.468 14.927 1.00 15.49 60 ILE C C 1
ATOM 1704 O O . ILE C 1 60 ? -6.641 65.410 15.398 1.00 16.41 60 ILE C O 1
ATOM 1709 N N . ARG C 1 61 ? -4.887 66.663 14.852 1.00 15.68 61 ARG C N 1
ATOM 1710 C CA . ARG C 1 61 ? -4.008 65.567 15.131 1.00 16.31 61 ARG C CA 1
ATOM 1711 C C . ARG C 1 61 ? -3.744 65.376 16.640 1.00 18.44 61 ARG C C 1
ATOM 1712 O O . ARG C 1 61 ? -2.941 64.544 17.007 1.00 18.85 61 ARG C O 1
ATOM 1720 N N . LYS C 1 62 ? -4.387 66.190 17.499 1.00 18.74 62 LYS C N 1
ATOM 1721 C CA . LYS C 1 62 ? -4.347 66.014 18.941 1.00 18.49 62 LYS C CA 1
ATOM 1722 C C . LYS C 1 62 ? -5.718 65.588 19.485 1.00 19.49 62 LYS C C 1
ATOM 1723 O O . LYS C 1 62 ? -5.864 65.371 20.689 1.00 19.04 62 LYS C O 1
ATOM 1729 N N . LEU C 1 63 ? -6.661 65.357 18.595 1.00 18.64 63 LEU C N 1
ATOM 1730 C CA . LEU C 1 63 ? -7.954 64.744 19.012 1.00 18.39 63 LEU C CA 1
ATOM 1731 C C . LEU C 1 63 ? -7.706 63.301 19.505 1.00 19.51 63 LEU C C 1
ATOM 1732 O O . LEU C 1 63 ? -6.906 62.578 18.910 1.00 17.41 63 LEU C O 1
ATOM 1737 N N . PRO C 1 64 ? -8.396 62.888 20.577 1.00 20.27 64 PRO C N 1
ATOM 1738 C CA . PRO C 1 64 ? -8.263 61.493 21.063 1.00 19.85 64 PRO C CA 1
ATOM 1739 C C . PRO C 1 64 ? -8.741 60.596 19.923 1.00 18.66 64 PRO C C 1
ATOM 1740 O O . PRO C 1 64 ? -9.648 60.965 19.184 1.00 19.08 64 PRO C O 1
ATOM 1744 N N . LYS C 1 65 ? -8.012 59.527 19.719 1.00 15.78 65 LYS C N 1
ATOM 1745 C CA . LYS C 1 65 ? -8.350 58.446 18.788 1.00 17.58 65 LYS C CA 1
ATOM 1746 C C . LYS C 1 65 ? -8.105 58.818 17.330 1.00 17.13 65 LYS C C 1
ATOM 1747 O O . LYS C 1 65 ? -8.434 58.038 16.477 1.00 17.65 65 LYS C O 1
ATOM 1753 N N . VAL C 1 66 ? -7.478 59.960 17.058 1.00 15.94 66 VAL C N 1
ATOM 1754 C CA . VAL C 1 66 ? -7.007 60.226 15.696 1.00 16.40 66 VAL C CA 1
ATOM 1755 C C . VAL C 1 66 ? -5.663 59.517 15.583 1.00 15.96 66 VAL C C 1
ATOM 1756 O O . VAL C 1 66 ? -4.772 59.723 16.381 1.00 18.14 66 VAL C O 1
ATOM 1760 N N . ARG C 1 67 ? -5.527 58.646 14.623 1.00 16.61 67 ARG C N 1
ATOM 1761 C CA . ARG C 1 67 ? -4.271 57.932 14.418 1.00 17.40 67 ARG C CA 1
ATOM 1762 C C . ARG C 1 67 ? -3.401 58.551 13.355 1.00 16.39 67 ARG C C 1
ATOM 1763 O O . ARG C 1 67 ? -2.178 58.700 13.520 1.00 16.42 67 ARG C O 1
ATOM 1771 N N . SER C 1 68 ? -3.998 58.893 12.221 1.00 17.63 68 SER C N 1
ATOM 1772 C CA . SER C 1 68 ? -3.248 59.577 11.183 1.00 17.70 68 SER C CA 1
ATOM 1773 C C . SER C 1 68 ? -4.115 60.496 10.385 1.00 15.88 68 SER C C 1
ATOM 1774 O O . SER C 1 68 ? -5.385 60.398 10.382 1.00 13.56 68 SER C O 1
ATOM 1777 N N . THR C 1 69 ? -3.444 61.446 9.772 1.00 14.96 69 THR C N 1
ATOM 1778 C CA . THR C 1 69 ? -4.059 62.381 8.822 1.00 13.33 69 THR C CA 1
ATOM 1779 C C . THR C 1 69 ? -3.228 62.564 7.563 1.00 14.86 69 THR C C 1
ATOM 1780 O O . THR C 1 69 ? -1.977 62.530 7.587 1.00 15.52 69 THR C O 1
ATOM 1784 N N . LEU C 1 70 ? -3.962 62.766 6.476 1.00 13.40 70 LEU C N 1
ATOM 1785 C CA . LEU C 1 70 ? -3.414 63.057 5.170 1.00 14.24 70 LEU C CA 1
ATOM 1786 C C . LEU C 1 70 ? -4.101 64.266 4.634 1.00 11.15 70 LEU C C 1
ATOM 1787 O O . LEU C 1 70 ? -5.269 64.199 4.225 1.00 14.16 70 LEU C O 1
ATOM 1792 N N .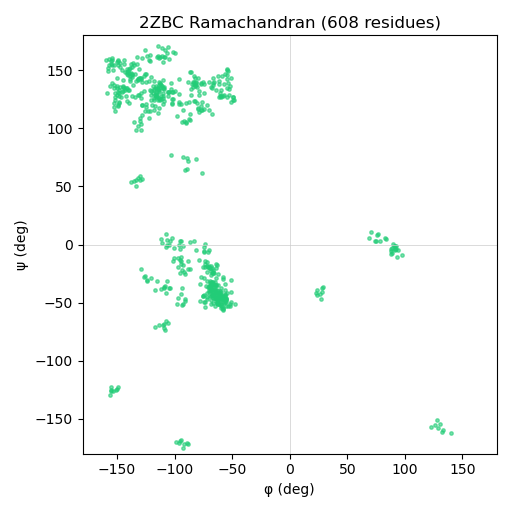 THR C 1 71 ? -3.426 65.421 4.663 1.00 12.06 71 THR C N 1
ATOM 1793 C CA . THR C 1 71 ? -3.963 66.665 4.198 1.00 11.78 71 THR C CA 1
ATOM 1794 C C . THR C 1 71 ? -3.600 66.852 2.759 1.00 13.51 71 THR C C 1
ATOM 1795 O O . THR C 1 71 ? -2.411 66.846 2.442 1.00 13.76 71 THR C O 1
ATOM 1807 N N . ILE C 1 73 ? -3.800 69.642 0.048 1.00 11.06 73 ILE C N 1
ATOM 1808 C CA . ILE C 1 73 ? -3.940 71.067 -0.193 1.00 12.84 73 ILE C CA 1
ATOM 1809 C C . ILE C 1 73 ? -4.598 71.226 -1.520 1.00 13.08 73 ILE C C 1
ATOM 1810 O O . ILE C 1 73 ? -4.204 70.584 -2.518 1.00 14.40 73 ILE C O 1
ATOM 1815 N N . ILE C 1 74 ? -5.652 72.055 -1.566 1.00 12.51 74 ILE C N 1
ATOM 1816 C CA . ILE C 1 74 ? -6.478 72.188 -2.736 1.00 13.72 74 ILE C CA 1
ATOM 1817 C C . ILE C 1 74 ? -5.809 73.285 -3.568 1.00 15.18 74 ILE C C 1
ATOM 1818 O O . ILE C 1 74 ? -5.298 74.264 -3.017 1.00 16.03 74 ILE C O 1
ATOM 1823 N N . VAL C 1 75 ? -5.773 73.092 -4.866 1.00 14.79 75 VAL C N 1
ATOM 1824 C CA . VAL C 1 75 ? -5.101 74.002 -5.770 1.00 15.58 75 VAL C CA 1
ATOM 1825 C C . VAL C 1 75 ? -6.008 75.208 -6.027 1.00 15.91 75 VAL C C 1
ATOM 1826 O O . VAL C 1 75 ? -7.080 75.056 -6.558 1.00 14.49 75 VAL C O 1
ATOM 1830 N N . GLU C 1 76 ? -5.548 76.398 -5.634 1.00 16.95 76 GLU C N 1
ATOM 1831 C CA . GLU C 1 76 ? -6.209 77.645 -5.976 1.00 18.10 76 GLU C CA 1
ATOM 1832 C C . GLU C 1 76 ? -6.558 77.789 -7.427 1.00 17.22 76 GLU C C 1
ATOM 1833 O O . GLU C 1 76 ? -5.725 77.693 -8.252 1.00 16.72 76 GLU C O 1
ATOM 1839 N N . GLY C 1 77 ? -7.826 78.026 -7.749 1.00 18.23 77 GLY C N 1
ATOM 1840 C CA . GLY C 1 77 ? -8.207 78.171 -9.156 1.00 18.41 77 GLY C CA 1
ATOM 1841 C C . GLY C 1 77 ? -8.633 76.856 -9.829 1.00 18.18 77 GLY C C 1
ATOM 1842 O O . GLY C 1 77 ? -9.056 76.850 -10.987 1.00 19.37 77 GLY C O 1
ATOM 1843 N N . LYS C 1 78 ? -8.529 75.753 -9.087 1.00 18.14 78 LYS C N 1
ATOM 1844 C CA . LYS C 1 78 ? -9.013 74.435 -9.542 1.00 17.02 78 LYS C CA 1
ATOM 1845 C C . LYS C 1 78 ? -9.868 73.866 -8.415 1.00 17.82 78 LYS C C 1
ATOM 1846 O O . LYS C 1 78 ? -9.671 72.733 -7.920 1.00 15.89 78 LYS C O 1
ATOM 1852 N N . SER C 1 79 ? -10.889 74.628 -8.000 1.00 15.22 79 SER C N 1
ATOM 1853 C CA . SER C 1 79 ? -11.681 74.244 -6.875 1.00 17.11 79 SER C CA 1
ATOM 1854 C C . SER C 1 79 ? -13.078 74.850 -7.063 1.00 18.63 79 SER C C 1
ATOM 1855 O O . SER C 1 79 ? -13.199 76.078 -7.138 1.00 19.22 79 SER C O 1
ATOM 1858 N N . LEU C 1 80 ? -14.085 73.992 -7.152 1.00 19.95 80 LEU C N 1
ATOM 1859 C CA . LEU C 1 80 ? -15.477 74.385 -7.370 1.00 20.12 80 LEU C CA 1
ATOM 1860 C C . LEU C 1 80 ? -16.398 73.728 -6.391 1.00 20.41 80 LEU C C 1
ATOM 1861 O O . LEU C 1 80 ? -16.386 72.531 -6.251 1.00 21.36 80 LEU C O 1
ATOM 1866 N N . VAL C 1 81 ? -17.236 74.506 -5.728 1.00 21.49 81 VAL C N 1
ATOM 1867 C CA . VAL C 1 81 ? -18.329 73.958 -4.947 1.00 21.69 81 VAL C CA 1
ATOM 1868 C C . VAL C 1 81 ? -19.577 74.604 -5.511 1.00 23.46 81 VAL C C 1
ATOM 1869 O O . VAL C 1 81 ? -19.703 75.819 -5.461 1.00 22.89 81 VAL C O 1
ATOM 1873 N N . LYS C 1 82 ? -20.442 73.796 -6.102 1.00 23.30 82 LYS C N 1
ATOM 1874 C CA . LYS C 1 82 ? -21.651 74.266 -6.778 1.00 25.08 82 LYS C CA 1
ATOM 1875 C C . LYS C 1 82 ? -22.700 74.681 -5.773 1.00 24.56 82 LYS C C 1
ATOM 1876 O O . LYS C 1 82 ? -22.704 74.143 -4.664 1.00 24.41 82 LYS C O 1
ATOM 1882 N N . ALA D 1 2 ? 7.195 23.770 2.907 1.00 25.68 2 ALA D N 1
ATOM 1883 C CA . ALA D 1 2 ? 6.492 25.050 2.584 1.00 26.08 2 ALA D CA 1
ATOM 1884 C C . ALA D 1 2 ? 7.508 26.181 2.715 1.00 26.47 2 ALA D C 1
ATOM 1885 O O . ALA D 1 2 ? 8.376 26.152 3.609 1.00 25.08 2 ALA D O 1
ATOM 1887 N N . SER D 1 3 ? 7.443 27.1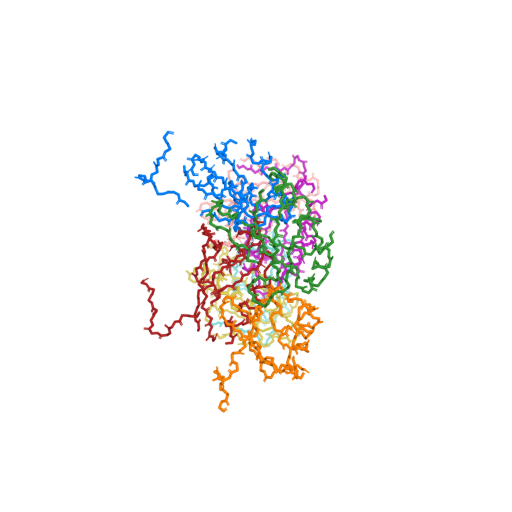50 1.804 1.00 25.32 3 SER D N 1
ATOM 1888 C CA . SER D 1 3 ? 8.390 28.247 1.858 1.00 23.30 3 SER D CA 1
ATOM 1889 C C . SER D 1 3 ? 7.756 29.604 1.541 1.00 21.03 3 SER D C 1
ATOM 1890 O O . SER D 1 3 ? 6.788 29.693 0.781 1.00 19.49 3 SER D O 1
ATOM 1893 N N . ALA D 1 4 ? 8.339 30.662 2.133 1.00 17.37 4 ALA D N 1
ATOM 1894 C CA . ALA D 1 4 ? 7.808 31.977 2.065 1.00 15.53 4 ALA D CA 1
ATOM 1895 C C . ALA D 1 4 ? 8.860 33.001 2.308 1.00 15.03 4 ALA D C 1
ATOM 1896 O O . ALA D 1 4 ? 9.897 32.689 2.923 1.00 15.26 4 ALA D O 1
ATOM 1898 N N . ILE D 1 5 ? 8.564 34.229 1.850 1.00 14.76 5 ILE D N 1
ATOM 1899 C CA . ILE D 1 5 ? 9.345 35.396 2.193 1.00 15.57 5 ILE D CA 1
ATOM 1900 C C . ILE D 1 5 ? 8.402 36.272 2.976 1.00 17.00 5 ILE D C 1
ATOM 1901 O O . ILE D 1 5 ? 7.280 36.485 2.505 1.00 16.98 5 ILE D O 1
ATOM 1906 N N . VAL D 1 6 ? 8.818 36.710 4.166 1.00 15.44 6 VAL D N 1
ATOM 1907 C CA . VAL D 1 6 ? 8.062 37.569 5.054 1.00 12.91 6 VAL D CA 1
ATOM 1908 C C . VAL D 1 6 ? 8.734 38.909 5.151 1.00 13.13 6 VAL D C 1
ATOM 1909 O O . VAL D 1 6 ? 9.912 39.008 5.493 1.00 14.55 6 VAL D O 1
ATOM 1913 N N . LEU D 1 7 ? 7.982 39.937 4.845 1.00 12.71 7 LEU D N 1
ATOM 1914 C CA . LEU D 1 7 ? 8.383 41.328 4.962 1.00 11.92 7 LEU D CA 1
ATOM 1915 C C . LEU D 1 7 ? 7.849 41.790 6.312 1.00 12.70 7 LEU D C 1
ATOM 1916 O O . LEU D 1 7 ? 6.619 41.659 6.610 1.00 13.64 7 LEU D O 1
ATOM 1921 N N . ILE D 1 8 ? 8.737 42.236 7.168 1.00 11.84 8 ILE D N 1
ATOM 1922 C CA . ILE D 1 8 ? 8.382 42.646 8.529 1.00 12.20 8 ILE D CA 1
ATOM 1923 C C . ILE D 1 8 ? 8.566 44.091 8.729 1.00 12.18 8 ILE D C 1
ATOM 1924 O O . ILE D 1 8 ? 9.612 44.730 8.347 1.00 11.08 8 ILE D O 1
ATOM 1929 N N . ASN D 1 9 ? 7.560 44.703 9.316 1.00 11.24 9 ASN D N 1
ATOM 1930 C CA . ASN D 1 9 ? 7.771 45.977 9.940 1.00 11.03 9 ASN D CA 1
ATOM 1931 C C . ASN D 1 9 ? 7.855 45.942 11.464 1.00 12.82 9 ASN D C 1
ATOM 1932 O O . ASN D 1 9 ? 6.993 45.372 12.121 1.00 13.66 9 ASN D O 1
ATOM 1937 N N . THR D 1 10 ? 8.774 46.707 12.041 1.00 13.27 10 THR D N 1
ATOM 1938 C CA . THR D 1 10 ? 8.952 46.749 13.499 1.00 13.83 10 THR D CA 1
ATOM 1939 C C . THR D 1 10 ? 8.494 48.049 14.098 1.00 13.54 10 THR D C 1
ATOM 1940 O O . THR D 1 10 ? 8.307 49.032 13.437 1.00 12.19 10 THR D O 1
ATOM 1944 N N . ASP D 1 11 ? 8.264 48.061 15.387 1.00 15.69 11 ASP D N 1
ATOM 1945 C CA . ASP D 1 11 ? 8.245 49.335 16.068 1.00 16.62 11 ASP D CA 1
ATOM 1946 C C . ASP D 1 11 ? 9.538 50.069 15.797 1.00 16.79 11 ASP D C 1
ATOM 1947 O O . ASP D 1 11 ? 10.597 49.453 15.628 1.00 16.60 11 ASP D O 1
ATOM 1952 N N . ALA D 1 12 ? 9.401 51.388 15.710 1.00 17.14 12 ALA D N 1
ATOM 1953 C CA . ALA D 1 12 ? 10.524 52.241 15.423 1.00 16.61 12 ALA D CA 1
ATOM 1954 C C . ALA D 1 12 ? 11.657 51.912 16.423 1.00 14.64 12 ALA D C 1
ATOM 1955 O O . ALA D 1 12 ? 11.474 51.893 17.639 1.00 14.45 12 ALA D O 1
ATOM 1957 N N . GLY D 1 13 ? 12.848 51.662 15.904 1.00 15.25 13 GLY D N 1
ATOM 1958 C CA . GLY D 1 13 ? 14.020 51.398 16.710 1.00 15.47 13 GLY D CA 1
ATOM 1959 C C . GLY D 1 13 ? 14.201 49.932 17.076 1.00 16.26 13 GLY D C 1
ATOM 1960 O O . GLY D 1 13 ? 15.208 49.600 17.649 1.00 17.59 13 GLY D O 1
ATOM 1961 N N . GLY D 1 14 ? 13.235 49.053 16.788 1.00 15.57 14 GLY D N 1
ATOM 1962 C CA . GLY D 1 14 ? 13.326 47.631 17.209 1.00 15.75 14 GLY D CA 1
ATOM 1963 C C . GLY D 1 14 ? 13.889 46.662 16.200 1.00 15.63 14 GLY D C 1
ATOM 1964 O O . GLY D 1 14 ? 13.945 45.472 16.449 1.00 16.12 14 GLY D O 1
ATOM 1965 N N . GLU D 1 15 ? 14.306 47.174 15.063 1.00 13.79 15 GLU D N 1
ATOM 1966 C CA . GLU D 1 15 ? 14.595 46.294 13.936 1.00 13.61 15 GLU D CA 1
ATOM 1967 C C . GLU D 1 15 ? 15.853 45.432 14.245 1.00 12.45 15 GLU D C 1
ATOM 1968 O O . GLU D 1 15 ? 15.865 44.291 13.845 1.00 12.24 15 GLU D O 1
ATOM 1974 N N . ASP D 1 16 ? 16.881 45.985 14.907 1.00 13.47 16 ASP D N 1
ATOM 1975 C CA . ASP D 1 16 ? 18.084 45.116 15.237 1.00 15.83 16 ASP D CA 1
ATOM 1976 C C . ASP D 1 16 ? 17.748 43.998 16.184 1.00 16.54 16 ASP D C 1
ATOM 1977 O O . ASP D 1 16 ? 18.181 42.841 16.017 1.00 16.11 16 ASP D O 1
ATOM 1982 N N . GLU D 1 17 ? 16.926 44.325 17.185 1.00 16.62 17 GLU D N 1
ATOM 1983 C CA . GLU D 1 17 ? 16.480 43.322 18.148 1.00 17.81 17 GLU D CA 1
ATOM 1984 C C . GLU D 1 17 ? 15.683 42.190 17.510 1.00 15.92 17 GLU D C 1
ATOM 1985 O O . GLU D 1 17 ? 15.879 41.034 17.821 1.00 15.04 17 GLU D O 1
ATOM 1991 N N . VAL D 1 18 ? 14.739 42.523 16.663 1.00 13.35 18 VAL D N 1
ATOM 1992 C CA . VAL D 1 18 ? 13.928 41.515 16.003 1.00 13.64 18 VAL D CA 1
ATOM 1993 C C . VAL D 1 18 ? 14.814 40.701 15.080 1.00 13.95 18 VAL D C 1
ATOM 1994 O O . VAL D 1 18 ? 14.739 39.470 15.067 1.00 13.18 18 VAL D O 1
ATOM 1998 N N . PHE D 1 19 ? 15.683 41.391 14.341 1.00 12.65 19 PHE D N 1
ATOM 1999 C CA . PHE D 1 19 ? 16.643 40.694 13.484 1.00 11.88 19 PHE D CA 1
ATOM 2000 C C . PHE D 1 19 ? 17.432 39.610 14.241 1.00 12.59 19 PHE D C 1
ATOM 2001 O O . PHE D 1 19 ? 17.445 38.428 13.814 1.00 11.68 19 PHE D O 1
ATOM 2009 N N . GLU D 1 20 ? 17.976 39.990 15.406 1.00 13.88 20 GLU D N 1
ATOM 2010 C CA . GLU D 1 20 ? 18.681 39.047 16.290 1.00 14.92 20 GLU D CA 1
ATOM 2011 C C . GLU D 1 20 ? 17.812 37.810 16.759 1.00 14.79 20 GLU D C 1
ATOM 2012 O O . GLU D 1 20 ? 18.269 36.657 16.775 1.00 14.69 20 GLU D O 1
ATOM 2018 N N . ARG D 1 21 ? 16.578 38.037 17.149 1.00 14.74 21 ARG D N 1
ATOM 2019 C CA . ARG D 1 21 ? 15.708 36.946 17.525 1.00 15.49 21 ARG D CA 1
ATOM 2020 C C . ARG D 1 21 ? 15.481 36.006 16.308 1.00 15.28 21 ARG D C 1
ATOM 2021 O O . ARG D 1 21 ? 15.485 34.760 16.421 1.00 15.59 21 ARG D O 1
ATOM 2029 N N . LEU D 1 22 ? 15.271 36.582 15.124 1.00 15.04 22 LEU D N 1
ATOM 2030 C CA . LEU D 1 22 ? 14.993 35.791 13.931 1.00 15.30 22 LEU D CA 1
ATOM 2031 C C . LEU D 1 22 ? 16.128 34.896 13.444 1.00 16.85 22 LEU D C 1
ATOM 2032 O O . LEU D 1 22 ? 15.896 33.723 13.036 1.00 14.95 22 LEU D O 1
ATOM 2037 N N . LYS D 1 23 ? 17.331 35.476 13.479 1.00 17.73 23 LYS D N 1
ATOM 2038 C CA . LYS D 1 23 ? 18.554 34.845 13.008 1.00 18.77 23 LYS D CA 1
ATOM 2039 C C . LYS D 1 23 ? 18.790 33.451 13.566 1.00 18.78 23 LYS D C 1
ATOM 2040 O O . LYS D 1 23 ? 19.076 32.536 12.826 1.00 21.01 23 LYS D O 1
ATOM 2046 N N . SER D 1 24 ? 18.510 33.272 14.837 1.00 20.26 24 SER D N 1
ATOM 2047 C CA . SER D 1 24 ? 18.762 32.004 15.535 1.00 22.96 24 SER D CA 1
ATOM 2048 C C . SER D 1 24 ? 17.695 30.914 15.337 1.00 21.93 24 SER D C 1
ATOM 2049 O O . SER D 1 24 ? 17.823 29.841 15.921 1.00 23.22 24 SER D O 1
ATOM 2060 N N . SER D 1 26 ? 15.567 27.993 13.436 1.00 17.75 26 SER D N 1
ATOM 2061 C CA . SER D 1 26 ? 15.892 27.056 12.314 1.00 20.58 26 SER D CA 1
ATOM 2062 C C . SER D 1 26 ? 15.093 27.237 11.031 1.00 19.22 26 SER D C 1
ATOM 2063 O O . SER D 1 26 ? 15.614 27.017 9.914 1.00 19.23 26 SER D O 1
ATOM 2066 N N . GLU D 1 27 ? 13.836 27.680 11.162 1.00 18.86 27 GLU D N 1
ATOM 2067 C CA . GLU D 1 27 ? 12.967 27.932 10.016 1.00 19.08 27 GLU D CA 1
ATOM 2068 C C . GLU D 1 27 ? 13.399 29.161 9.196 1.00 18.64 27 GLU D C 1
ATOM 2069 O O . GLU D 1 27 ? 12.960 29.349 8.054 1.00 17.82 27 GLU D O 1
ATOM 2075 N N . VAL D 1 28 ? 14.217 30.020 9.799 1.00 18.22 28 VAL D N 1
ATOM 2076 C CA . VAL D 1 28 ? 14.710 31.205 9.121 1.00 18.64 28 VAL D CA 1
ATOM 2077 C C . VAL D 1 28 ? 15.988 30.829 8.326 1.00 19.25 28 VAL D C 1
ATOM 2078 O O . VAL D 1 28 ? 16.996 30.511 8.917 1.00 19.24 28 VAL D O 1
ATOM 2082 N N . THR D 1 29 ? 15.930 30.848 6.991 1.00 18.86 29 THR D N 1
ATOM 2083 C CA . THR D 1 29 ? 17.103 30.404 6.198 1.00 18.70 29 THR D CA 1
ATOM 2084 C C . THR D 1 29 ? 17.932 31.580 5.771 1.00 17.69 29 THR D C 1
ATOM 2085 O O . THR D 1 29 ? 19.102 31.474 5.367 1.00 18.36 29 THR D O 1
ATOM 2089 N N . GLU D 1 30 ? 17.311 32.738 5.794 1.00 16.84 30 GLU D N 1
ATOM 2090 C CA . GLU D 1 30 ? 18.006 33.971 5.603 1.00 17.64 30 GLU D CA 1
ATOM 2091 C C . GLU D 1 30 ? 17.174 35.136 6.217 1.00 15.89 30 GLU D C 1
ATOM 2092 O O . GLU D 1 30 ? 15.928 35.029 6.361 1.00 15.20 30 GLU D O 1
ATOM 2098 N N . VAL D 1 31 ? 17.860 36.172 6.642 1.00 14.05 31 VAL D N 1
ATOM 2099 C CA . VAL D 1 31 ? 17.266 37.369 7.312 1.00 14.47 31 VAL D CA 1
ATOM 2100 C C . VAL D 1 31 ? 18.152 38.579 7.107 1.00 14.59 31 VAL D C 1
ATOM 2101 O O . VAL D 1 31 ? 19.405 38.465 7.102 1.00 13.04 31 VAL D O 1
ATOM 2105 N N . HIS D 1 32 ? 17.522 39.739 6.850 1.00 14.06 32 HIS D N 1
ATOM 2106 C CA . HIS D 1 32 ? 18.216 40.964 6.460 1.00 13.22 32 HIS D CA 1
ATOM 2107 C C . HIS D 1 32 ? 17.428 42.155 6.975 1.00 13.76 32 HIS D C 1
ATOM 2108 O O . HIS D 1 32 ? 16.221 42.164 6.809 1.00 13.54 32 HIS D O 1
ATOM 2115 N N . VAL D 1 33 ? 18.068 43.110 7.626 1.00 12.57 33 VAL D N 1
ATOM 2116 C CA . VAL D 1 33 ? 17.469 44.410 7.833 1.00 12.78 33 VAL D CA 1
ATOM 2117 C C . VAL D 1 33 ? 17.657 45.181 6.533 1.00 12.73 33 VAL D C 1
ATOM 2118 O O . VAL D 1 33 ? 18.697 45.104 5.842 1.00 13.18 33 VAL D O 1
ATOM 2122 N N . VAL D 1 34 ? 16.658 45.957 6.231 1.00 12.76 34 VAL D N 1
ATOM 2123 C CA . VAL D 1 34 ? 16.634 46.684 4.945 1.00 13.10 34 VAL D CA 1
ATOM 2124 C C . VAL D 1 34 ? 16.145 48.085 5.080 1.00 12.49 34 VAL D C 1
ATOM 2125 O O . VAL D 1 34 ? 15.335 48.416 5.946 1.00 13.11 34 VAL D O 1
ATOM 2129 N N . TYR D 1 35 ? 16.613 48.938 4.188 1.00 15.09 35 TYR D N 1
ATOM 2130 C CA . TYR D 1 35 ? 16.037 50.281 4.078 1.00 14.18 35 TYR D CA 1
ATOM 2131 C C . TYR D 1 35 ? 14.807 50.311 3.238 1.00 13.34 35 TYR D C 1
ATOM 2132 O O . TYR D 1 35 ? 14.731 49.655 2.175 1.00 15.14 35 TYR D O 1
ATOM 2141 N N . GLY D 1 36 ? 13.870 51.147 3.604 1.00 13.64 36 GLY D N 1
ATOM 2142 C CA . GLY D 1 36 ? 12.700 51.407 2.789 1.00 13.90 36 GLY D CA 1
ATOM 2143 C C . GLY D 1 36 ? 11.425 51.184 3.627 1.00 13.54 36 GLY D C 1
ATOM 2144 O O . GLY D 1 36 ? 11.466 51.185 4.828 1.00 11.88 36 GLY D O 1
ATOM 2145 N N . VAL D 1 37 ? 10.375 50.895 2.917 1.00 15.19 37 VAL D N 1
ATOM 2146 C CA . VAL D 1 37 ? 9.005 50.734 3.474 1.00 16.13 37 VAL D CA 1
ATOM 2147 C C . VAL D 1 37 ? 8.878 49.499 4.355 1.00 15.42 37 VAL D C 1
ATOM 2148 O O . VAL D 1 37 ? 8.022 49.468 5.230 1.00 16.68 37 VAL D O 1
ATOM 2152 N N . TYR D 1 38 ? 9.744 48.511 4.180 1.00 13.20 38 TYR D N 1
ATOM 2153 C CA . TYR D 1 38 ? 9.878 47.382 5.073 1.00 13.02 38 TYR D CA 1
ATOM 2154 C C . TYR D 1 38 ? 11.180 47.430 5.851 1.00 13.80 38 TYR D C 1
ATOM 2155 O O . TYR D 1 38 ? 12.113 48.133 5.490 1.00 11.70 38 TYR D O 1
ATOM 2164 N N . ASP D 1 39 ? 11.216 46.747 7.000 1.00 12.79 39 ASP D N 1
ATOM 2165 C CA . ASP D 1 39 ? 12.335 46.805 7.890 1.00 11.85 39 ASP D CA 1
ATOM 2166 C C . ASP D 1 39 ? 13.206 45.548 7.853 1.00 12.82 39 ASP D C 1
ATOM 2167 O O . ASP D 1 39 ? 14.450 45.664 8.010 1.00 11.70 39 ASP D O 1
ATOM 2172 N N . ILE D 1 40 ? 12.547 44.389 7.703 1.00 12.69 40 ILE D N 1
ATOM 2173 C CA . ILE D 1 40 ? 13.240 43.113 7.750 1.00 12.71 40 ILE D CA 1
ATOM 2174 C C . ILE D 1 40 ? 12.639 42.191 6.695 1.00 14.40 40 ILE D C 1
ATOM 2175 O O . ILE D 1 40 ? 11.372 42.066 6.554 1.00 11.25 40 ILE D O 1
ATOM 2180 N N . VAL D 1 41 ? 13.518 41.533 5.913 1.00 13.47 41 VAL D N 1
ATOM 2181 C CA . VAL D 1 41 ? 13.084 40.477 5.025 1.00 14.31 41 VAL D CA 1
ATOM 2182 C C . VAL D 1 41 ? 13.605 39.169 5.557 1.00 15.57 41 VAL D C 1
ATOM 2183 O O . VAL D 1 41 ? 14.819 39.012 5.839 1.00 12.16 41 VAL D O 1
ATOM 2187 N N . VAL D 1 42 ? 12.708 38.172 5.579 1.00 16.36 42 VAL D N 1
ATOM 2188 C CA . VAL D 1 42 ? 13.057 36.873 6.036 1.00 17.98 42 VAL D CA 1
ATOM 2189 C C . VAL D 1 42 ? 12.611 35.805 5.032 1.00 17.65 42 VAL D C 1
ATOM 2190 O O . VAL D 1 42 ? 11.570 35.960 4.405 1.00 18.92 42 VAL D O 1
ATOM 2194 N N . LYS D 1 43 ? 13.407 34.754 4.862 1.00 16.43 43 LYS D N 1
ATOM 2195 C CA . LYS D 1 43 ? 12.990 33.596 4.117 1.00 16.71 43 LYS D CA 1
ATOM 2196 C C . LYS D 1 43 ? 12.707 32.531 5.116 1.00 17.47 43 LYS D C 1
ATOM 2197 O O . LYS D 1 43 ? 13.530 32.196 5.987 1.00 15.64 43 LYS D O 1
ATOM 2203 N N . VAL D 1 44 ? 11.523 31.963 5.004 1.00 17.41 44 VAL D N 1
ATOM 2204 C CA . VAL D 1 44 ? 11.106 30.931 5.906 1.00 16.99 44 VAL D CA 1
ATOM 2205 C C . VAL D 1 44 ? 10.896 29.615 5.145 1.00 17.09 44 VAL D C 1
ATOM 2206 O O . VAL D 1 44 ? 10.307 29.589 4.081 1.00 16.26 44 VAL D O 1
ATOM 2210 N N . GLU D 1 45 ? 11.419 28.530 5.712 1.00 17.63 45 GLU D N 1
ATOM 2211 C CA . GLU D 1 45 ? 11.255 27.173 5.174 1.00 20.19 45 GLU D CA 1
ATOM 2212 C C . GLU D 1 45 ? 10.751 26.324 6.330 1.00 19.94 45 GLU D C 1
ATOM 2213 O O . GLU D 1 45 ? 11.357 26.280 7.399 1.00 19.97 45 GLU D O 1
ATOM 2219 N N . ALA D 1 46 ? 9.569 25.736 6.178 1.00 20.03 46 ALA D N 1
ATOM 2220 C CA . ALA D 1 46 ? 9.006 24.969 7.229 1.00 18.57 46 ALA D CA 1
ATOM 2221 C C . ALA D 1 46 ? 8.627 23.623 6.602 1.00 19.56 46 ALA D C 1
ATOM 2222 O O . ALA D 1 46 ? 8.437 23.539 5.393 1.00 17.81 46 ALA D O 1
ATOM 2224 N N . ASP D 1 47 ? 8.458 22.598 7.409 1.00 19.49 47 ASP D N 1
ATOM 2225 C CA . ASP D 1 47 ? 8.125 21.279 6.835 1.00 21.02 47 ASP D CA 1
ATOM 2226 C C . ASP D 1 47 ? 6.737 21.171 6.171 1.00 20.87 47 ASP D C 1
ATOM 2227 O O . ASP D 1 47 ? 6.489 20.295 5.339 1.00 22.06 47 ASP D O 1
ATOM 2232 N N . SER D 1 48 ? 5.798 22.013 6.567 1.00 20.74 48 SER D N 1
ATOM 2233 C CA . SER D 1 48 ? 4.454 21.978 6.014 1.00 20.98 48 SER D CA 1
ATOM 2234 C C . SER D 1 48 ? 3.830 23.382 5.997 1.00 21.09 48 SER D C 1
ATOM 2235 O O . SER D 1 48 ? 4.351 24.310 6.654 1.00 19.47 48 SER D O 1
ATOM 2246 N N . ASP D 1 50 ? 0.942 24.001 7.588 1.00 19.28 50 ASP D N 1
ATOM 2247 C CA . ASP D 1 50 ? 0.523 24.213 8.956 1.00 19.42 50 ASP D CA 1
ATOM 2248 C C . ASP D 1 50 ? 1.726 24.706 9.793 1.00 17.50 50 ASP D C 1
ATOM 2249 O O . ASP D 1 50 ? 1.629 25.648 10.580 1.00 18.86 50 ASP D O 1
ATOM 2254 N N . LYS D 1 51 ? 2.901 24.117 9.616 1.00 17.80 51 LYS D N 1
ATOM 2255 C CA . LYS D 1 51 ? 4.015 24.616 10.408 1.00 16.22 51 LYS D CA 1
ATOM 2256 C C . LYS D 1 51 ? 4.490 26.035 10.020 1.00 15.47 51 LYS D C 1
ATOM 2257 O O . LYS D 1 51 ? 4.979 26.785 10.868 1.00 14.19 51 LYS D O 1
ATOM 2263 N N . LEU D 1 52 ? 4.366 26.383 8.764 1.00 14.60 52 LEU D N 1
ATOM 2264 C CA . LEU D 1 52 ? 4.514 27.769 8.317 1.00 14.83 52 LEU D CA 1
ATOM 2265 C C . LEU D 1 52 ? 3.591 28.702 9.032 1.00 14.59 52 LEU D C 1
ATOM 2266 O O . LEU D 1 52 ? 4.004 29.688 9.673 1.00 12.91 52 LEU D O 1
ATOM 2271 N N . LYS D 1 53 ? 2.290 28.351 9.019 1.00 14.74 53 LYS D N 1
ATOM 2272 C CA . LYS D 1 53 ? 1.313 29.096 9.768 1.00 13.62 53 LYS D CA 1
ATOM 2273 C C . LYS D 1 53 ? 1.653 29.310 11.207 1.00 14.43 53 LYS D C 1
ATOM 2274 O O . LYS D 1 53 ? 1.559 30.382 11.692 1.00 12.31 53 LYS D O 1
ATOM 2280 N N . ASP D 1 54 ? 1.991 28.253 11.935 1.00 14.91 54 ASP D N 1
ATOM 2281 C CA . ASP D 1 54 ? 2.250 28.335 13.335 1.00 14.71 54 ASP D CA 1
ATOM 2282 C C . ASP D 1 54 ? 3.483 29.181 13.597 1.00 14.85 54 ASP D C 1
ATOM 2283 O O . ASP D 1 54 ? 3.476 29.944 14.546 1.00 16.90 54 ASP D O 1
ATOM 2288 N N . PHE D 1 55 ? 4.502 29.041 12.748 1.00 14.24 55 PHE D N 1
ATOM 2289 C CA . PHE D 1 55 ? 5.731 29.852 12.837 1.00 14.24 55 PHE D CA 1
ATOM 2290 C C . PHE D 1 55 ? 5.499 31.359 12.644 1.00 14.24 55 PHE D C 1
ATOM 2291 O O . PHE D 1 55 ? 5.830 32.164 13.531 1.00 15.55 55 PHE D O 1
ATOM 2299 N N . VAL D 1 56 ? 4.767 31.740 11.573 1.00 14.42 56 VAL D N 1
ATOM 2300 C CA . VAL D 1 56 ? 4.395 33.109 11.368 1.00 15.01 56 VAL D CA 1
ATOM 2301 C C . VAL D 1 56 ? 3.589 33.709 12.538 1.00 15.12 56 VAL D C 1
ATOM 2302 O O . VAL D 1 56 ? 3.894 34.808 13.047 1.00 13.97 56 VAL D O 1
ATOM 2306 N N . THR D 1 57 ? 2.477 33.039 12.870 1.00 14.27 57 THR D N 1
ATOM 2307 C CA . THR D 1 57 ? 1.560 33.593 13.897 1.00 13.85 57 THR D CA 1
ATOM 2308 C C . THR D 1 57 ? 2.110 33.523 15.310 1.00 15.28 57 THR D C 1
ATOM 2309 O O . THR D 1 57 ? 2.032 34.507 16.092 1.00 17.16 57 THR D O 1
ATOM 2313 N N . ASN D 1 58 ? 2.629 32.374 15.659 1.00 16.11 58 ASN D N 1
ATOM 2314 C CA . ASN D 1 58 ? 3.047 32.110 17.036 1.00 16.72 58 ASN D CA 1
ATOM 2315 C C . ASN D 1 58 ? 4.508 32.350 17.414 1.00 16.04 58 ASN D C 1
ATOM 2316 O O . ASN D 1 58 ? 4.848 32.435 18.620 1.00 15.79 58 ASN D O 1
ATOM 2321 N N . THR D 1 59 ? 5.399 32.459 16.428 1.00 16.15 59 THR D N 1
ATOM 2322 C CA . THR D 1 59 ? 6.736 32.920 16.696 1.00 15.81 59 THR D CA 1
ATOM 2323 C C . THR D 1 59 ? 6.955 34.356 16.161 1.00 15.67 59 THR D C 1
ATOM 2324 O O . THR D 1 59 ? 7.092 35.307 16.989 1.00 15.91 59 THR D O 1
ATOM 2328 N N . ILE D 1 60 ? 6.914 34.540 14.843 1.00 15.15 60 ILE D N 1
ATOM 2329 C CA . ILE D 1 60 ? 7.264 35.824 14.262 1.00 14.07 60 ILE D CA 1
ATOM 2330 C C . ILE D 1 60 ? 6.395 36.941 14.797 1.00 15.25 60 ILE D C 1
ATOM 2331 O O . ILE D 1 60 ? 6.902 37.969 15.322 1.00 12.22 60 ILE D O 1
ATOM 2336 N N . ARG D 1 61 ? 5.091 36.702 14.772 1.00 15.28 61 ARG D N 1
ATOM 2337 C CA . ARG D 1 61 ? 4.151 37.752 15.111 1.00 15.80 61 ARG D CA 1
ATOM 2338 C C . ARG D 1 61 ? 3.950 37.935 16.587 1.00 18.10 61 ARG D C 1
ATOM 2339 O O . ARG D 1 61 ? 3.253 38.856 16.959 1.00 18.22 61 ARG D O 1
ATOM 2347 N N . LYS D 1 62 ? 4.568 37.078 17.398 1.00 18.26 62 LYS D N 1
ATOM 2348 C CA . LYS D 1 62 ? 4.591 37.274 18.872 1.00 18.65 62 LYS D CA 1
ATOM 2349 C C . LYS D 1 62 ? 5.923 37.789 19.359 1.00 16.92 62 LYS D C 1
ATOM 2350 O O . LYS D 1 62 ? 6.129 37.977 20.548 1.00 14.54 62 LYS D O 1
ATOM 2356 N N . LEU D 1 63 ? 6.852 38.051 18.446 1.00 15.86 63 LEU D N 1
ATOM 2357 C CA . LEU D 1 63 ? 8.093 38.690 18.875 1.00 15.80 63 LEU D CA 1
ATOM 2358 C C . LEU D 1 63 ? 7.828 40.140 19.325 1.00 16.50 63 LEU D C 1
ATOM 2359 O O . LEU D 1 63 ? 7.115 40.908 18.647 1.00 14.71 63 LEU D O 1
ATOM 2364 N N . PRO D 1 64 ? 8.425 40.528 20.445 1.00 17.64 64 PRO D N 1
ATOM 2365 C CA . PRO D 1 64 ? 8.336 41.897 20.906 1.00 19.25 64 PRO D CA 1
ATOM 2366 C C . PRO D 1 64 ? 8.788 42.796 19.787 1.00 17.11 64 PRO D C 1
ATOM 2367 O O . PRO D 1 64 ? 9.722 42.513 19.076 1.00 19.92 64 PRO D O 1
ATOM 2371 N N . LYS D 1 65 ? 8.073 43.879 19.628 1.00 16.80 65 LYS D N 1
ATOM 2372 C CA . LYS D 1 65 ? 8.401 44.933 18.678 1.00 16.19 65 LYS D CA 1
ATOM 2373 C C . LYS D 1 65 ? 8.133 44.595 17.217 1.00 15.22 65 LYS D C 1
ATOM 2374 O O . LYS D 1 65 ? 8.415 45.416 16.378 1.00 16.14 65 LYS D O 1
ATOM 2380 N N . VAL D 1 66 ? 7.588 43.442 16.931 1.00 14.43 66 VAL D N 1
ATOM 2381 C CA . VAL D 1 66 ? 6.924 43.211 15.642 1.00 14.24 66 VAL D CA 1
ATOM 2382 C C . VAL D 1 66 ? 5.598 43.950 15.553 1.00 13.86 66 VAL D C 1
ATOM 2383 O O . VAL D 1 66 ? 4.644 43.671 16.326 1.00 15.97 66 VAL D O 1
ATOM 2387 N N . ARG D 1 67 ? 5.490 44.842 14.577 1.00 13.91 67 ARG D N 1
ATOM 2388 C CA . ARG D 1 67 ? 4.253 45.593 14.298 1.00 15.95 67 ARG D CA 1
ATOM 2389 C C . ARG D 1 67 ? 3.391 44.898 13.245 1.00 15.55 67 ARG D C 1
ATOM 2390 O O . ARG D 1 67 ? 2.176 44.633 13.448 1.00 13.44 67 ARG D O 1
ATOM 2398 N N . SER D 1 68 ? 4.018 44.564 12.109 1.00 14.24 68 SER D N 1
ATOM 2399 C CA . SER D 1 68 ? 3.293 43.909 11.025 1.00 13.88 68 SER D CA 1
ATOM 2400 C C . SER D 1 68 ? 4.165 42.919 10.219 1.00 15.03 68 SER D C 1
ATOM 2401 O O . SER D 1 68 ? 5.447 43.048 10.178 1.00 13.00 68 SER D O 1
ATOM 2404 N N . THR D 1 69 ? 3.492 41.965 9.586 1.00 14.43 69 THR D N 1
ATOM 2405 C CA . THR D 1 69 ? 4.147 41.029 8.707 1.00 15.21 69 THR D CA 1
ATOM 2406 C C . THR D 1 69 ? 3.320 40.841 7.467 1.00 15.03 69 THR D C 1
ATOM 2407 O O . THR D 1 69 ? 2.086 40.776 7.502 1.00 13.62 69 THR D O 1
ATOM 2411 N N . LEU D 1 70 ? 4.042 40.626 6.371 1.00 12.48 70 LEU D N 1
ATOM 2412 C CA . LEU D 1 70 ? 3.446 40.342 5.117 1.00 12.39 70 LEU D CA 1
ATOM 2413 C C . LEU D 1 70 ? 4.122 39.107 4.546 1.00 12.09 70 LEU D C 1
ATOM 2414 O O . LEU D 1 70 ? 5.275 39.166 4.085 1.00 13.41 70 LEU D O 1
ATOM 2419 N N . THR D 1 71 ? 3.407 37.992 4.574 1.00 12.93 71 THR D N 1
ATOM 2420 C CA . THR D 1 71 ? 4.000 36.724 4.175 1.00 14.12 71 THR D CA 1
ATOM 2421 C C . THR D 1 71 ? 3.635 36.556 2.749 1.00 15.82 71 THR D C 1
ATOM 2422 O O . THR D 1 71 ? 2.437 36.643 2.395 1.00 12.00 71 THR D O 1
ATOM 2434 N N . ILE D 1 73 ? 3.750 33.777 0.036 1.00 14.62 73 ILE D N 1
ATOM 2435 C CA . ILE D 1 73 ? 3.953 32.361 -0.233 1.00 14.58 73 ILE D CA 1
ATOM 2436 C C . ILE D 1 73 ? 4.665 32.197 -1.596 1.00 15.18 73 ILE D C 1
ATOM 2437 O O . ILE D 1 73 ? 4.284 32.824 -2.657 1.00 13.24 73 ILE D O 1
ATOM 2442 N N . ILE D 1 74 ? 5.716 31.355 -1.597 1.00 14.58 74 ILE D N 1
ATOM 2443 C CA . ILE D 1 74 ? 6.436 31.141 -2.822 1.00 14.88 74 ILE D CA 1
ATOM 2444 C C . ILE D 1 74 ? 5.727 30.071 -3.642 1.00 13.81 74 ILE D C 1
ATOM 2445 O O . ILE D 1 74 ? 5.303 29.035 -3.121 1.00 15.57 74 ILE D O 1
ATOM 2450 N N . VAL D 1 75 ? 5.663 30.285 -4.935 1.00 12.54 75 VAL D N 1
ATOM 2451 C CA . VAL D 1 75 ? 5.034 29.319 -5.870 1.00 14.30 75 VAL D CA 1
ATOM 2452 C C . VAL D 1 75 ? 5.935 28.131 -6.125 1.00 15.13 75 VAL D C 1
ATOM 2453 O O . VAL D 1 75 ? 7.075 28.315 -6.628 1.00 12.79 75 VAL D O 1
ATOM 2457 N N . GLU D 1 76 ? 5.434 26.940 -5.842 1.00 17.95 76 GLU D N 1
ATOM 2458 C CA . GLU D 1 76 ? 6.159 25.687 -6.121 1.00 20.25 76 GLU D CA 1
ATOM 2459 C C . GLU D 1 76 ? 6.403 25.639 -7.585 1.00 17.70 76 GLU D C 1
ATOM 2460 O O . GLU D 1 76 ? 5.489 25.787 -8.370 1.00 17.23 76 GLU D O 1
ATOM 2466 N N . GLY D 1 77 ? 7.659 25.423 -7.954 1.00 18.84 77 GLY D N 1
ATOM 2467 C CA . GLY D 1 77 ? 8.024 25.324 -9.317 1.00 19.80 77 GLY D CA 1
ATOM 2468 C C . GLY D 1 77 ? 8.451 26.635 -9.953 1.00 20.76 77 GLY D C 1
ATOM 2469 O O . GLY D 1 77 ? 8.869 26.670 -11.144 1.00 19.74 77 GLY D O 1
ATOM 2470 N N . LYS D 1 78 ? 8.407 27.717 -9.174 1.00 19.20 78 LYS D N 1
ATOM 2471 C CA . LYS D 1 78 ? 8.886 29.019 -9.668 1.00 19.09 78 LYS D CA 1
ATOM 2472 C C . LYS D 1 78 ? 9.773 29.590 -8.562 1.00 18.87 78 LYS D C 1
ATOM 2473 O O . LYS D 1 78 ? 9.570 30.719 -8.043 1.00 15.96 78 LYS D O 1
ATOM 2479 N N . SER D 1 79 ? 10.780 28.796 -8.185 1.00 15.97 79 SER D N 1
ATOM 2480 C CA . SER D 1 79 ? 11.580 29.119 -7.036 1.00 16.53 79 SER D CA 1
ATOM 2481 C C . SER D 1 79 ? 12.987 28.569 -7.299 1.00 18.00 79 SER D C 1
ATOM 2482 O O . SER D 1 79 ? 13.131 27.342 -7.463 1.00 16.91 79 SER D O 1
ATOM 2485 N N . LEU D 1 80 ? 13.954 29.462 -7.328 1.00 17.81 80 LEU D N 1
ATOM 2486 C CA . LEU D 1 80 ? 15.373 29.120 -7.534 1.00 19.73 80 LEU D CA 1
ATOM 2487 C C . LEU D 1 80 ? 16.264 29.806 -6.512 1.00 20.18 80 LEU D C 1
ATOM 2488 O O . LEU D 1 80 ? 16.198 31.024 -6.340 1.00 18.76 80 LEU D O 1
ATOM 2493 N N . VAL D 1 81 ? 17.119 29.019 -5.848 1.00 20.13 81 VAL D N 1
ATOM 2494 C CA . VAL D 1 81 ? 18.200 29.512 -5.044 1.00 21.18 81 VAL D CA 1
ATOM 2495 C C . VAL D 1 81 ? 19.447 28.908 -5.654 1.00 22.94 81 VAL D C 1
ATOM 2496 O O . VAL D 1 81 ? 19.641 27.689 -5.615 1.00 22.82 81 VAL D O 1
ATOM 2500 N N . LYS D 1 82 ? 20.301 29.746 -6.203 1.00 23.61 82 LYS D N 1
ATOM 2501 C CA . LYS D 1 82 ? 21.511 29.235 -6.853 1.00 24.90 82 LYS D CA 1
ATOM 2502 C C . LYS D 1 82 ? 22.537 28.755 -5.859 1.00 25.42 82 LYS D C 1
ATOM 2503 O O . LYS D 1 82 ? 22.568 29.234 -4.705 1.00 27.16 82 LYS D O 1
ATOM 2509 N N . ALA E 1 2 ? 28.454 47.553 37.492 1.00 27.96 2 ALA E N 1
ATOM 2510 C CA . ALA E 1 2 ? 28.129 46.318 38.202 1.00 27.92 2 ALA E CA 1
ATOM 2511 C C . ALA E 1 2 ? 28.404 45.164 37.236 1.00 27.77 2 ALA E C 1
ATOM 2512 O O . ALA E 1 2 ? 27.994 45.226 36.063 1.00 24.85 2 ALA E O 1
ATOM 2514 N N . SER E 1 3 ? 29.152 44.167 37.705 1.00 25.20 3 SER E N 1
ATOM 2515 C CA . SER E 1 3 ? 29.558 43.100 36.852 1.00 24.37 3 SER E CA 1
ATOM 2516 C C . SER E 1 3 ? 29.537 41.814 37.615 1.00 22.46 3 SER E C 1
ATOM 2517 O O . SER E 1 3 ? 29.810 41.735 38.861 1.00 19.46 3 SER E O 1
ATOM 2520 N N . ALA E 1 4 ? 29.238 40.779 36.855 1.00 20.89 4 ALA E N 1
ATOM 2521 C CA . ALA E 1 4 ? 29.072 39.457 37.422 1.00 19.42 4 ALA E CA 1
ATOM 2522 C C . ALA E 1 4 ? 29.370 38.436 36.375 1.00 19.56 4 ALA E C 1
ATOM 2523 O O . ALA E 1 4 ? 29.305 38.706 35.182 1.00 18.94 4 ALA E O 1
ATOM 2525 N N . ILE E 1 5 ? 29.682 37.234 36.850 1.00 19.70 5 ILE E N 1
ATOM 2526 C CA . ILE E 1 5 ? 29.796 36.094 36.007 1.00 20.44 5 ILE E CA 1
ATOM 2527 C C . ILE E 1 5 ? 28.678 35.121 36.391 1.00 18.60 5 ILE E C 1
ATOM 2528 O O . ILE E 1 5 ? 28.545 34.752 37.543 1.00 18.81 5 ILE E O 1
ATOM 2533 N N . VAL E 1 6 ? 27.860 34.736 35.434 1.00 17.53 6 VAL E N 1
ATOM 2534 C CA . VAL E 1 6 ? 26.691 33.892 35.694 1.00 16.44 6 VAL E CA 1
ATOM 2535 C C . VAL E 1 6 ? 26.898 32.514 35.076 1.00 16.42 6 VAL E C 1
ATOM 2536 O O . VAL E 1 6 ? 27.190 32.405 33.911 1.00 16.46 6 VAL E O 1
ATOM 2540 N N . LEU E 1 7 ? 26.720 31.479 35.870 1.00 15.25 7 LEU E N 1
ATOM 2541 C CA . LEU E 1 7 ? 26.797 30.104 35.420 1.00 16.28 7 LEU E CA 1
ATOM 2542 C C . LEU E 1 7 ? 25.353 29.611 35.275 1.00 15.64 7 LEU E C 1
ATOM 2543 O O . LEU E 1 7 ? 24.620 29.669 36.234 1.00 19.96 7 LEU E O 1
ATOM 2548 N N . ILE E 1 8 ? 25.007 29.118 34.108 1.00 18.04 8 ILE E N 1
ATOM 2549 C CA . ILE E 1 8 ? 23.650 28.733 33.755 1.00 17.74 8 ILE E CA 1
ATOM 2550 C C . ILE E 1 8 ? 23.601 27.259 33.436 1.00 16.87 8 ILE E C 1
ATOM 2551 O O . ILE E 1 8 ? 24.414 26.726 32.702 1.00 17.53 8 ILE E O 1
ATOM 2556 N N . ASN E 1 9 ? 22.594 26.615 33.945 1.00 17.02 9 ASN E N 1
ATOM 2557 C CA . ASN E 1 9 ? 22.202 25.327 33.475 1.00 16.37 9 ASN E CA 1
ATOM 2558 C C . ASN E 1 9 ? 20.859 25.461 32.730 1.00 17.36 9 ASN E C 1
ATOM 2559 O O . ASN E 1 9 ? 19.938 26.174 33.192 1.00 14.62 9 ASN E O 1
ATOM 2564 N N . THR E 1 10 ? 20.700 24.724 31.646 1.00 17.06 10 THR E N 1
ATOM 2565 C CA . THR E 1 10 ? 19.454 24.775 30.891 1.00 18.13 10 THR E CA 1
ATOM 2566 C C . THR E 1 10 ? 18.769 23.411 30.993 1.00 20.04 10 THR E C 1
ATOM 2567 O O . THR E 1 10 ? 19.336 22.414 31.456 1.00 16.29 10 THR E O 1
ATOM 2571 N N . ASP E 1 11 ? 17.541 23.377 30.508 1.00 21.26 11 ASP E N 1
ATOM 2572 C CA . ASP E 1 11 ? 16.923 22.106 30.238 1.00 23.23 11 ASP E CA 1
ATOM 2573 C C . ASP E 1 11 ? 17.830 21.407 29.234 1.00 23.02 11 ASP E C 1
ATOM 2574 O O . ASP E 1 11 ? 18.549 22.038 28.450 1.00 23.55 11 ASP E O 1
ATOM 2579 N N . ALA E 1 12 ? 17.899 20.085 29.390 1.00 22.90 12 ALA E N 1
ATOM 2580 C CA . ALA E 1 12 ? 18.733 19.261 28.518 1.00 21.26 12 ALA E CA 1
ATOM 2581 C C . ALA E 1 12 ? 18.333 19.560 27.088 1.00 19.44 12 ALA E C 1
ATOM 2582 O O . ALA E 1 12 ? 17.114 19.578 26.753 1.00 18.84 12 ALA E O 1
ATOM 2584 N N . GLY E 1 13 ? 19.363 19.896 26.305 1.00 19.27 13 GLY E N 1
ATOM 2585 C CA . GLY E 1 13 ? 19.330 20.135 24.882 1.00 19.37 13 GLY E CA 1
ATOM 2586 C C . GLY E 1 13 ? 19.010 21.586 24.501 1.00 20.10 13 GLY E C 1
ATOM 2587 O O . GLY E 1 13 ? 18.934 21.897 23.318 1.00 19.01 13 GLY E O 1
ATOM 2588 N N . GLY E 1 14 ? 18.687 22.403 25.492 1.00 18.96 14 GLY E N 1
ATOM 2589 C CA . GLY E 1 14 ? 18.370 23.817 25.331 1.00 19.72 14 GLY E CA 1
ATOM 2590 C C . GLY E 1 14 ? 19.511 24.838 25.336 1.00 19.03 14 GLY E C 1
ATOM 2591 O O . GLY E 1 14 ? 19.283 26.040 25.169 1.00 18.76 14 GLY E O 1
ATOM 2592 N N . GLU E 1 15 ? 20.741 24.375 25.436 1.00 18.19 15 GLU E N 1
ATOM 2593 C CA . GLU E 1 15 ? 21.864 25.272 25.629 1.00 18.32 15 GLU E CA 1
ATOM 2594 C C . GLU E 1 15 ? 22.160 26.153 24.385 1.00 17.22 15 GLU E C 1
ATOM 2595 O O . GLU E 1 15 ? 22.550 27.262 24.582 1.00 17.12 15 GLU E O 1
ATOM 2601 N N . ASP E 1 16 ? 22.002 25.661 23.142 1.00 18.31 16 ASP E N 1
ATOM 2602 C CA . ASP E 1 16 ? 22.273 26.502 21.966 1.00 20.68 16 ASP E CA 1
ATOM 2603 C C . ASP E 1 16 ? 21.264 27.643 21.815 1.00 21.74 16 ASP E C 1
ATOM 2604 O O . ASP E 1 16 ? 21.659 28.771 21.442 1.00 22.82 16 ASP E O 1
ATOM 2609 N N . GLU E 1 17 ? 20.005 27.354 22.123 1.00 22.15 17 GLU E N 1
ATOM 2610 C CA . GLU E 1 17 ? 18.931 28.359 22.016 1.00 22.49 17 GLU E CA 1
ATOM 2611 C C . GLU E 1 17 ? 19.107 29.446 23.078 1.00 20.42 17 GLU E C 1
ATOM 2612 O O . GLU E 1 17 ? 18.976 30.618 22.788 1.00 19.78 17 GLU E O 1
ATOM 2618 N N . VAL E 1 18 ? 19.414 29.037 24.311 1.00 18.04 18 VAL E N 1
ATOM 2619 C CA . VAL E 1 18 ? 19.755 29.989 25.357 1.00 17.67 18 VAL E CA 1
ATOM 2620 C C . VAL E 1 18 ? 21.008 30.812 24.989 1.00 16.96 18 VAL E C 1
ATOM 2621 O O . VAL E 1 18 ? 20.963 32.024 25.151 1.00 18.79 18 VAL E O 1
ATOM 2625 N N . PHE E 1 19 ? 22.074 30.188 24.489 1.00 15.82 19 PHE E N 1
ATOM 2626 C CA . PHE E 1 19 ? 23.253 30.870 24.090 1.00 16.42 19 PHE E CA 1
ATOM 2627 C C . PHE E 1 19 ? 22.919 31.944 23.054 1.00 17.89 19 PHE E C 1
ATOM 2628 O O . PHE E 1 19 ? 23.358 33.079 23.154 1.00 18.50 19 PHE E O 1
ATOM 2636 N N . GLU E 1 20 ? 22.089 31.587 22.085 1.00 18.46 20 GLU E N 1
ATOM 2637 C CA . GLU E 1 20 ? 21.680 32.602 21.071 1.00 20.07 20 GLU E CA 1
ATOM 2638 C C . GLU E 1 20 ? 20.941 33.801 21.651 1.00 19.02 20 GLU E C 1
ATOM 2639 O O . GLU E 1 20 ? 21.187 34.943 21.269 1.00 19.36 20 GLU E O 1
ATOM 2645 N N . ARG E 1 21 ? 20.048 33.571 22.580 1.00 20.74 21 ARG E N 1
ATOM 2646 C CA . ARG E 1 21 ? 19.314 34.659 23.159 1.00 19.38 21 ARG E CA 1
ATOM 2647 C C . ARG E 1 21 ? 20.237 35.591 23.963 1.00 20.86 21 ARG E C 1
ATOM 2648 O O . ARG E 1 21 ? 20.060 36.813 23.955 1.00 19.54 21 ARG E O 1
ATOM 2656 N N . LEU E 1 22 ? 21.208 35.020 24.698 1.00 19.26 22 LEU E N 1
ATOM 2657 C CA . LEU E 1 22 ? 22.113 35.849 25.486 1.00 19.10 22 LEU E CA 1
ATOM 2658 C C . LEU E 1 22 ? 23.093 36.718 24.682 1.00 19.95 22 LEU E C 1
ATOM 2659 O O . LEU E 1 22 ? 23.347 37.890 25.031 1.00 17.88 22 LEU E O 1
ATOM 2664 N N . LYS E 1 23 ? 23.598 36.140 23.582 1.00 20.89 23 LYS E N 1
ATOM 2665 C CA . LYS E 1 23 ? 24.595 36.702 22.704 1.00 24.20 23 LYS E CA 1
ATOM 2666 C C . LYS E 1 23 ? 24.159 38.063 22.175 1.00 24.60 23 LYS E C 1
ATOM 2667 O O . LYS E 1 23 ? 24.982 38.938 22.074 1.00 25.60 23 LYS E O 1
ATOM 2673 N N . SER E 1 24 ? 22.859 38.237 21.949 1.00 25.93 24 SER E N 1
ATOM 2674 C CA . SER E 1 24 ? 22.273 39.470 21.384 1.00 26.81 24 SER E CA 1
ATOM 2675 C C . SER E 1 24 ? 22.192 40.636 22.408 1.00 27.69 24 SER E C 1
ATOM 2676 O O . SER E 1 24 ? 21.993 41.811 22.022 1.00 29.22 24 SER E O 1
ATOM 2687 N N . SER E 1 26 ? 23.009 43.498 25.029 1.00 22.85 26 SER E N 1
ATOM 2688 C CA . SER E 1 26 ? 24.134 44.412 25.302 1.00 23.50 26 SER E CA 1
ATOM 2689 C C . SER E 1 26 ? 24.755 44.291 26.706 1.00 22.08 26 SER E C 1
ATOM 2690 O O . SER E 1 26 ? 25.933 44.593 26.896 1.00 22.20 26 SER E O 1
ATOM 2693 N N . GLU E 1 27 ? 23.975 43.894 27.696 1.00 21.12 27 GLU E N 1
ATOM 2694 C CA . GLU E 1 27 ? 24.571 43.563 29.005 1.00 20.46 27 GLU E CA 1
ATOM 2695 C C . GLU E 1 27 ? 25.532 42.343 28.987 1.00 20.49 27 GLU E C 1
ATOM 2696 O O . GLU E 1 27 ? 26.196 42.101 29.973 1.00 21.36 27 GLU E O 1
ATOM 2702 N N . VAL E 1 28 ? 25.494 41.523 27.958 1.00 19.93 28 VAL E N 1
ATOM 2703 C CA . VAL E 1 28 ? 26.232 40.288 27.894 1.00 20.32 28 VAL E CA 1
ATOM 2704 C C . VAL E 1 28 ? 27.464 40.626 27.085 1.00 21.26 28 VAL E C 1
ATOM 2705 O O . VAL E 1 28 ? 27.373 40.976 25.943 1.00 21.68 28 VAL E O 1
ATOM 2709 N N . THR E 1 29 ? 28.607 40.642 27.747 1.00 22.04 29 THR E N 1
ATOM 2710 C CA . THR E 1 29 ? 29.854 41.020 27.142 1.00 21.74 29 THR E CA 1
ATOM 2711 C C . THR E 1 29 ? 30.604 39.834 26.674 1.00 20.90 29 THR E C 1
ATOM 2712 O O . THR E 1 29 ? 31.467 39.999 25.864 1.00 20.91 29 THR E O 1
ATOM 2716 N N . GLU E 1 30 ? 30.366 38.655 27.258 1.00 20.60 30 GLU E N 1
ATOM 2717 C CA . GLU E 1 30 ? 30.826 37.413 26.687 1.00 21.15 30 GLU E CA 1
ATOM 2718 C C . GLU E 1 30 ? 29.893 36.268 27.121 1.00 19.43 30 GLU E C 1
ATOM 2719 O O . GLU E 1 30 ? 29.256 36.359 28.171 1.00 19.55 30 GLU E O 1
ATOM 2725 N N . VAL E 1 31 ? 29.858 35.241 26.293 1.00 19.44 31 VAL E N 1
ATOM 2726 C CA . VAL E 1 31 ? 29.022 34.047 26.449 1.00 20.00 31 VAL E CA 1
ATOM 2727 C C . VAL E 1 31 ? 29.665 32.822 25.762 1.00 20.48 31 VAL E C 1
ATOM 2728 O O . VAL E 1 31 ? 30.203 32.928 24.703 1.00 19.34 31 VAL E O 1
ATOM 2732 N N . HIS E 1 32 ? 29.677 31.671 26.454 1.00 19.30 32 HIS E N 1
ATOM 2733 C CA . HIS E 1 32 ? 30.271 30.440 25.979 1.00 18.46 32 HIS E CA 1
ATOM 2734 C C . HIS E 1 32 ? 29.433 29.283 26.468 1.00 17.58 32 HIS E C 1
ATOM 2735 O O . HIS E 1 32 ? 28.932 29.325 27.624 1.00 15.84 32 HIS E O 1
ATOM 2742 N N . VAL E 1 33 ? 29.163 28.327 25.583 1.00 16.46 33 VAL E N 1
ATOM 2743 C CA . VAL E 1 33 ? 28.624 27.044 26.011 1.00 17.53 33 VAL E CA 1
ATOM 2744 C C . VAL E 1 33 ? 29.838 26.292 26.429 1.00 16.94 33 VAL E C 1
ATOM 2745 O O . VAL E 1 33 ? 30.920 26.419 25.827 1.00 17.15 33 VAL E O 1
ATOM 2749 N N . VAL E 1 34 ? 29.690 25.583 27.509 1.00 17.85 34 VAL E N 1
ATOM 2750 C CA . VAL E 1 34 ? 30.830 24.848 28.092 1.00 18.05 34 VAL E CA 1
ATOM 2751 C C . VAL E 1 34 ? 30.490 23.384 28.446 1.00 16.47 34 VAL E C 1
ATOM 2752 O O . VAL E 1 34 ? 29.344 23.044 28.714 1.00 14.46 34 VAL E O 1
ATOM 2756 N N . TYR E 1 35 ? 31.518 22.562 28.478 1.00 17.21 35 TYR E N 1
ATOM 2757 C CA . TYR E 1 35 ? 31.386 21.147 28.933 1.00 17.63 35 TYR E CA 1
ATOM 2758 C C . TYR E 1 35 ? 31.528 21.080 30.462 1.00 17.20 35 TYR E C 1
ATOM 2759 O O . TYR E 1 35 ? 32.409 21.735 31.052 1.00 17.32 35 TYR E O 1
ATOM 2768 N N . GLY E 1 36 ? 30.633 20.336 31.097 1.00 16.90 36 GLY E N 1
ATOM 2769 C CA . GLY E 1 36 ? 30.731 19.977 32.490 1.00 17.07 36 GLY E CA 1
ATOM 2770 C C . GLY E 1 36 ? 29.433 20.316 33.279 1.00 18.44 36 GLY E C 1
ATOM 2771 O O . GLY E 1 36 ? 28.366 20.254 32.702 1.00 16.36 36 GLY E O 1
ATOM 2772 N N . VAL E 1 37 ? 29.579 20.599 34.573 1.00 18.09 37 VAL E N 1
ATOM 2773 C CA . VAL E 1 37 ? 28.486 20.721 35.521 1.00 20.18 37 VAL E CA 1
ATOM 2774 C C . VAL E 1 37 ? 27.585 21.912 35.254 1.00 19.20 37 VAL E C 1
ATOM 2775 O O . VAL E 1 37 ? 26.387 21.878 35.663 1.00 18.25 37 VAL E O 1
ATOM 2779 N N . TYR E 1 38 ? 28.124 22.923 34.586 1.00 17.96 38 TYR E N 1
ATOM 2780 C CA . TYR E 1 38 ? 27.323 24.038 34.061 1.00 17.52 38 TYR E CA 1
ATOM 2781 C C . TYR E 1 38 ? 27.257 24.016 32.530 1.00 18.04 38 TYR E C 1
ATOM 2782 O O . TYR E 1 38 ? 28.084 23.431 31.907 1.00 16.49 38 TYR E O 1
ATOM 2791 N N . ASP E 1 39 ? 26.292 24.719 31.933 1.00 17.69 39 ASP E N 1
ATOM 2792 C CA . ASP E 1 39 ? 26.076 24.667 30.487 1.00 16.35 39 ASP E CA 1
ATOM 2793 C C . ASP E 1 39 ? 26.530 25.941 29.758 1.00 16.50 39 ASP E C 1
ATOM 2794 O O . ASP E 1 39 ? 26.957 25.856 28.613 1.00 16.44 39 ASP E O 1
ATOM 2799 N N . ILE E 1 40 ? 26.445 27.098 30.407 1.00 15.84 40 ILE E N 1
ATOM 2800 C CA . ILE E 1 40 ? 26.732 28.386 29.771 1.00 16.80 40 ILE E CA 1
ATOM 2801 C C . ILE E 1 40 ? 27.388 29.281 30.822 1.00 16.13 40 ILE E C 1
ATOM 2802 O O . ILE E 1 40 ? 27.011 29.281 31.928 1.00 16.22 40 ILE E O 1
ATOM 2807 N N . VAL E 1 41 ? 28.433 29.985 30.433 1.00 16.42 41 VAL E N 1
ATOM 2808 C CA . VAL E 1 41 ? 29.059 30.983 31.251 1.00 16.99 41 VAL E CA 1
ATOM 2809 C C . VAL E 1 41 ? 28.807 32.305 30.550 1.00 17.33 41 VAL E C 1
ATOM 2810 O O . VAL E 1 41 ? 29.103 32.456 29.361 1.00 18.44 41 VAL E O 1
ATOM 2814 N N . VAL E 1 42 ? 28.341 33.279 31.325 1.00 19.51 42 VAL E N 1
ATOM 2815 C CA . VAL E 1 42 ? 27.985 34.602 30.899 1.00 19.87 42 VAL E CA 1
ATOM 2816 C C . VAL E 1 42 ? 28.746 35.652 31.768 1.00 19.86 42 VAL E C 1
ATOM 2817 O O . VAL E 1 42 ? 28.822 35.473 32.988 1.00 19.69 42 VAL E O 1
ATOM 2821 N N . LYS E 1 43 ? 29.363 36.654 31.122 1.00 17.60 43 LYS E N 1
ATOM 2822 C CA . LYS E 1 43 ? 29.856 37.852 31.814 1.00 18.42 43 LYS E CA 1
ATOM 2823 C C . LYS E 1 43 ? 28.846 38.930 31.532 1.00 17.41 43 LYS E C 1
ATOM 2824 O O . LYS E 1 43 ? 28.533 39.196 30.345 1.00 17.51 43 LYS E O 1
ATOM 2830 N N . VAL E 1 44 ? 28.264 39.466 32.595 1.00 17.17 44 VAL E N 1
ATOM 2831 C CA . VAL E 1 44 ? 27.279 40.525 32.524 1.00 17.37 44 VAL E CA 1
ATOM 2832 C C . VAL E 1 44 ? 27.866 41.841 33.062 1.00 18.34 44 VAL E C 1
ATOM 2833 O O . VAL E 1 44 ? 28.546 41.863 34.074 1.00 17.54 44 VAL E O 1
ATOM 2837 N N . GLU E 1 45 ? 27.631 42.923 32.350 1.00 17.80 45 GLU E N 1
ATOM 2838 C CA . GLU E 1 45 ? 28.054 44.231 32.798 1.00 19.98 45 GLU E CA 1
ATOM 2839 C C . GLU E 1 45 ? 26.814 45.104 32.705 1.00 20.68 45 GLU E C 1
ATOM 2840 O O . GLU E 1 45 ? 26.165 45.149 31.668 1.00 21.40 45 GLU E O 1
ATOM 2846 N N . ALA E 1 46 ? 26.392 45.663 33.812 1.00 21.37 46 ALA E N 1
ATOM 2847 C CA . ALA E 1 46 ? 25.238 46.534 33.815 1.00 22.08 46 ALA E CA 1
ATOM 2848 C C . ALA E 1 46 ? 25.684 47.890 34.426 1.00 23.71 46 ALA E C 1
ATOM 2849 O O . ALA E 1 46 ? 26.705 47.965 35.140 1.00 23.62 46 ALA E O 1
ATOM 2851 N N . ASP E 1 47 ? 24.889 48.919 34.182 1.00 23.98 47 ASP E N 1
ATOM 2852 C CA . ASP E 1 47 ? 25.203 50.286 34.653 1.00 26.05 47 ASP E CA 1
ATOM 2853 C C . ASP E 1 47 ? 25.118 50.412 36.166 1.00 25.47 47 ASP E C 1
ATOM 2854 O O . ASP E 1 47 ? 25.685 51.333 36.738 1.00 27.15 47 ASP E O 1
ATOM 2859 N N . SER E 1 48 ? 24.307 49.569 36.799 1.00 25.65 48 SER E N 1
ATOM 2860 C CA . SER E 1 48 ? 24.109 49.567 38.250 1.00 24.96 48 SER E CA 1
ATOM 2861 C C . SER E 1 48 ? 23.757 48.167 38.809 1.00 25.04 48 SER E C 1
ATOM 2862 O O . SER E 1 48 ? 23.392 47.289 38.052 1.00 24.56 48 SER E O 1
ATOM 2873 N N . ASP E 1 50 ? 21.104 47.568 40.596 1.00 23.49 50 ASP E N 1
ATOM 2874 C CA . ASP E 1 50 ? 19.662 47.371 40.361 1.00 23.55 50 ASP E CA 1
ATOM 2875 C C . ASP E 1 50 ? 19.424 46.796 38.967 1.00 22.70 50 ASP E C 1
ATOM 2876 O O . ASP E 1 50 ? 18.592 45.843 38.778 1.00 23.17 50 ASP E O 1
ATOM 2881 N N . LYS E 1 51 ? 20.188 47.312 38.011 1.00 22.92 51 LYS E N 1
ATOM 2882 C CA . LYS E 1 51 ? 20.048 46.894 36.636 1.00 22.89 51 LYS E CA 1
ATOM 2883 C C . LYS E 1 51 ? 20.602 45.447 36.449 1.00 22.88 51 LYS E C 1
ATOM 2884 O O . LYS E 1 51 ? 20.128 44.749 35.573 1.00 22.19 51 LYS E O 1
ATOM 2890 N N . LEU E 1 52 ? 21.620 45.045 37.213 1.00 22.89 52 LEU E N 1
ATOM 2891 C CA . LEU E 1 52 ? 22.117 43.642 37.200 1.00 22.11 52 LEU E CA 1
ATOM 2892 C C . LEU E 1 52 ? 21.016 42.745 37.691 1.00 21.87 52 LEU E C 1
ATOM 2893 O O . LEU E 1 52 ? 20.656 41.731 37.038 1.00 19.80 52 LEU E O 1
ATOM 2898 N N . LYS E 1 53 ? 20.444 43.129 38.844 1.00 20.68 53 LYS E N 1
ATOM 2899 C CA . LYS E 1 53 ? 19.372 42.384 39.411 1.00 20.83 53 LYS E CA 1
ATOM 2900 C C . LYS E 1 53 ? 18.257 42.153 38.371 1.00 21.43 53 LYS E C 1
ATOM 2901 O O . LYS E 1 53 ? 17.794 41.043 38.210 1.00 19.43 53 LYS E O 1
ATOM 2907 N N . ASP E 1 54 ? 17.789 43.254 37.736 1.00 21.29 54 ASP E N 1
ATOM 2908 C CA . ASP E 1 54 ? 16.724 43.185 36.751 1.00 21.88 54 ASP E CA 1
ATOM 2909 C C . ASP E 1 54 ? 17.083 42.308 35.567 1.00 19.59 54 ASP E C 1
ATOM 2910 O O . ASP E 1 54 ? 16.247 41.512 35.144 1.00 19.86 54 ASP E O 1
ATOM 2915 N N . PHE E 1 55 ? 18.306 42.429 35.043 1.00 18.96 55 PHE E N 1
ATOM 2916 C CA . PHE E 1 55 ? 18.774 41.599 33.950 1.00 18.34 55 PHE E CA 1
ATOM 2917 C C . PHE E 1 55 ? 18.764 40.087 34.296 1.00 17.99 55 PHE E C 1
ATOM 2918 O O . PHE E 1 55 ? 18.219 39.274 33.560 1.00 17.75 55 PHE E O 1
ATOM 2926 N N . VAL E 1 56 ? 19.271 39.732 35.475 1.00 18.44 56 VAL E N 1
ATOM 2927 C CA . VAL E 1 56 ? 19.360 38.315 35.890 1.00 17.50 56 VAL E CA 1
ATOM 2928 C C . VAL E 1 56 ? 17.928 37.781 36.129 1.00 17.89 56 VAL E C 1
ATOM 2929 O O . VAL E 1 56 ? 17.572 36.752 35.616 1.00 17.25 56 VAL E O 1
ATOM 2933 N N . THR E 1 57 ? 17.122 38.465 36.901 1.00 18.99 57 THR E N 1
ATOM 2934 C CA . THR E 1 57 ? 15.784 37.939 37.238 1.00 19.73 57 THR E CA 1
ATOM 2935 C C . THR E 1 57 ? 14.820 37.989 36.029 1.00 21.52 57 THR E C 1
ATOM 2936 O O . THR E 1 57 ? 14.124 36.992 35.743 1.00 22.96 57 THR E O 1
ATOM 2940 N N . ASN E 1 58 ? 14.795 39.109 35.319 1.00 21.05 58 ASN E N 1
ATOM 2941 C CA . ASN E 1 58 ? 13.684 39.355 34.362 1.00 22.72 58 ASN E CA 1
ATOM 2942 C C . ASN E 1 58 ? 14.027 39.093 32.889 1.00 21.83 58 ASN E C 1
ATOM 2943 O O . ASN E 1 58 ? 13.108 38.972 32.055 1.00 20.02 58 ASN E O 1
ATOM 2948 N N . THR E 1 59 ? 15.313 38.964 32.555 1.00 20.46 59 THR E N 1
ATOM 2949 C CA . THR E 1 59 ? 15.743 38.537 31.237 1.00 21.19 59 THR E CA 1
ATOM 2950 C C . THR E 1 59 ? 16.326 37.111 31.360 1.00 21.24 59 THR E C 1
ATOM 2951 O O . THR E 1 59 ? 15.730 36.138 30.842 1.00 20.56 59 THR E O 1
ATOM 2955 N N . ILE E 1 60 ? 17.471 36.962 32.022 1.00 19.75 60 ILE E N 1
ATOM 2956 C CA . ILE E 1 60 ? 18.140 35.666 31.966 1.00 19.97 60 ILE E CA 1
ATOM 2957 C C . ILE E 1 60 ? 17.189 34.587 32.495 1.00 19.08 60 ILE E C 1
ATOM 2958 O O . ILE E 1 60 ? 16.936 33.595 31.824 1.00 18.91 60 ILE E O 1
ATOM 2963 N N . ARG E 1 61 ? 16.723 34.772 33.702 1.00 19.15 61 ARG E N 1
ATOM 2964 C CA . ARG E 1 61 ? 15.945 33.743 34.373 1.00 21.66 61 ARG E CA 1
ATOM 2965 C C . ARG E 1 61 ? 14.548 33.541 33.789 1.00 21.74 61 ARG E C 1
ATOM 2966 O O . ARG E 1 61 ? 13.878 32.615 34.208 1.00 20.21 61 ARG E O 1
ATOM 2974 N N . LYS E 1 62 ? 14.124 34.383 32.845 1.00 21.05 62 LYS E N 1
ATOM 2975 C CA . LYS E 1 62 ? 12.806 34.235 32.162 1.00 20.89 62 LYS E CA 1
ATOM 2976 C C . LYS E 1 62 ? 13.002 33.693 30.776 1.00 20.77 62 LYS E C 1
ATOM 2977 O O . LYS E 1 62 ? 12.067 33.499 30.061 1.00 21.19 62 LYS E O 1
ATOM 2983 N N . LEU E 1 63 ? 14.240 33.451 30.368 1.00 20.20 63 LEU E N 1
ATOM 2984 C CA . LEU E 1 63 ? 14.492 32.864 29.074 1.00 18.32 63 LEU E CA 1
ATOM 2985 C C . LEU E 1 63 ? 13.943 31.431 29.096 1.00 19.95 63 LEU E C 1
ATOM 2986 O O . LEU E 1 63 ? 14.093 30.688 30.091 1.00 19.61 63 LEU E O 1
ATOM 2991 N N . PRO E 1 64 ? 13.278 31.018 28.040 1.00 21.01 64 PRO E N 1
ATOM 2992 C CA . PRO E 1 64 ? 12.777 29.646 27.994 1.00 20.21 64 PRO E CA 1
ATOM 2993 C C . PRO E 1 64 ? 13.973 28.739 28.054 1.00 19.16 64 PRO E C 1
ATOM 2994 O O . PRO E 1 64 ? 15.137 29.073 27.616 1.00 18.11 64 PRO E O 1
ATOM 2998 N N . LYS E 1 65 ? 13.740 27.633 28.721 1.00 18.16 65 LYS E N 1
ATOM 2999 C CA . LYS E 1 65 ? 14.694 26.555 28.910 1.00 18.88 65 LYS E CA 1
ATOM 3000 C C . LYS E 1 65 ? 15.925 26.891 29.827 1.00 17.75 65 LYS E C 1
ATOM 3001 O O . LYS E 1 65 ? 16.849 26.051 29.918 1.00 16.14 65 LYS E O 1
ATOM 3007 N N . VAL E 1 66 ? 15.951 28.075 30.445 1.00 16.86 66 VAL E N 1
ATOM 3008 C CA . VAL E 1 66 ? 16.763 28.284 31.667 1.00 17.27 66 VAL E CA 1
ATOM 3009 C C . VAL E 1 66 ? 16.241 27.562 32.911 1.00 16.77 66 VAL E C 1
ATOM 3010 O O . VAL E 1 66 ? 15.103 27.759 33.399 1.00 15.69 66 VAL E O 1
ATOM 3014 N N . ARG E 1 67 ? 17.047 26.617 33.392 1.00 16.42 67 ARG E N 1
ATOM 3015 C CA . ARG E 1 67 ? 16.689 25.903 34.592 1.00 17.72 67 ARG E CA 1
ATOM 3016 C C . ARG E 1 67 ? 17.229 26.565 35.863 1.00 17.47 67 ARG E C 1
ATOM 3017 O O . ARG E 1 67 ? 16.493 26.712 36.838 1.00 15.11 67 ARG E O 1
ATOM 3025 N N . SER E 1 68 ? 18.527 26.900 35.844 1.00 17.37 68 SER E N 1
ATOM 3026 C CA . SER E 1 68 ? 19.215 27.486 36.990 1.00 18.71 68 SER E CA 1
ATOM 3027 C C . SER E 1 68 ? 20.182 28.553 36.566 1.00 16.26 68 SER E C 1
ATOM 3028 O O . SER E 1 68 ? 20.791 28.417 35.505 1.00 18.43 68 SER E O 1
ATOM 3031 N N . THR E 1 69 ? 20.314 29.559 37.415 1.00 17.53 69 THR E N 1
ATOM 3032 C CA . THR E 1 69 ? 21.381 30.548 37.385 1.00 16.48 69 THR E CA 1
ATOM 3033 C C . THR E 1 69 ? 22.134 30.648 38.703 1.00 15.71 69 THR E C 1
ATOM 3034 O O . THR E 1 69 ? 21.553 30.601 39.797 1.00 14.87 69 THR E O 1
ATOM 3038 N N . LEU E 1 70 ? 23.419 30.937 38.566 1.00 15.41 70 LEU E N 1
ATOM 3039 C CA . LEU E 1 70 ? 24.316 31.151 39.678 1.00 14.56 70 LEU E CA 1
ATOM 3040 C C . LEU E 1 70 ? 25.136 32.386 39.419 1.00 13.94 70 LEU E C 1
ATOM 3041 O O . LEU E 1 70 ? 26.131 32.340 38.660 1.00 15.45 70 LEU E O 1
ATOM 3046 N N . THR E 1 71 ? 24.745 33.509 39.998 1.00 14.84 71 THR E N 1
ATOM 3047 C CA . THR E 1 71 ? 25.386 34.780 39.715 1.00 16.33 71 THR E CA 1
ATOM 3048 C C . THR E 1 71 ? 26.503 35.019 40.735 1.00 17.00 71 THR E C 1
ATOM 3049 O O . THR E 1 71 ? 26.250 34.971 41.905 1.00 16.28 71 THR E O 1
ATOM 3061 N N . ILE E 1 73 ? 28.983 37.698 41.722 1.00 17.74 73 ILE E N 1
ATOM 3062 C CA . ILE E 1 73 ? 29.279 39.129 41.650 1.00 18.10 73 ILE E CA 1
ATOM 3063 C C . ILE E 1 73 ? 30.804 39.246 41.708 1.00 18.80 73 ILE E C 1
ATOM 3064 O O . ILE E 1 73 ? 31.459 38.628 42.584 1.00 15.50 73 ILE E O 1
ATOM 3069 N N . ILE E 1 74 ? 31.368 39.945 40.735 1.00 18.25 74 ILE E N 1
ATOM 3070 C CA . ILE E 1 74 ? 32.793 40.194 40.702 1.00 19.09 74 ILE E CA 1
ATOM 3071 C C . ILE E 1 74 ? 33.183 41.272 41.720 1.00 18.24 74 ILE E C 1
ATOM 3072 O O . ILE E 1 74 ? 32.517 42.288 41.840 1.00 18.38 74 ILE E O 1
ATOM 3077 N N . VAL E 1 75 ? 34.308 41.066 42.386 1.00 18.98 75 VAL E N 1
ATOM 3078 C CA . VAL E 1 75 ? 34.751 41.982 43.439 1.00 20.28 75 VAL E CA 1
ATOM 3079 C C . VAL E 1 75 ? 35.438 43.198 42.765 1.00 21.44 75 VAL E C 1
ATOM 3080 O O . VAL E 1 75 ? 36.389 43.040 42.011 1.00 20.32 75 VAL E O 1
ATOM 3084 N N . GLU E 1 76 ? 34.911 44.375 43.029 1.00 24.01 76 GLU E N 1
ATOM 3085 C CA . GLU E 1 76 ? 35.468 45.622 42.519 1.00 25.83 76 GLU E CA 1
ATOM 3086 C C . GLU E 1 76 ? 36.898 45.731 43.051 1.00 24.64 76 GLU E C 1
ATOM 3087 O O . GLU E 1 76 ? 37.128 45.590 44.261 1.00 24.80 76 GLU E O 1
ATOM 3093 N N . GLY E 1 77 ? 37.834 45.939 42.156 1.00 24.85 77 GLY E N 1
ATOM 3094 C CA . GLY E 1 77 ? 39.258 46.068 42.493 1.00 25.88 77 GLY E CA 1
ATOM 3095 C C . GLY E 1 77 ? 40.028 44.761 42.293 1.00 24.72 77 GLY E C 1
ATOM 3096 O O . GLY E 1 77 ? 41.275 44.748 42.323 1.00 24.21 77 GLY E O 1
ATOM 3097 N N . LYS E 1 78 ? 39.284 43.671 42.032 1.00 23.23 78 LYS E N 1
ATOM 3098 C CA . LYS E 1 78 ? 39.898 42.367 41.775 1.00 23.42 78 LYS E CA 1
ATOM 3099 C C . LYS E 1 78 ? 39.298 41.769 40.472 1.00 23.72 78 LYS E C 1
ATOM 3100 O O . LYS E 1 78 ? 38.724 40.653 40.418 1.00 21.76 78 LYS E O 1
ATOM 3106 N N . SER E 1 79 ? 39.479 42.536 39.399 1.00 23.32 79 SER E N 1
ATOM 3107 C CA . SER E 1 79 ? 38.910 42.242 38.087 1.00 24.41 79 SER E CA 1
ATOM 3108 C C . SER E 1 79 ? 39.863 42.766 36.997 1.00 25.88 79 SER E C 1
ATOM 3109 O O . SER E 1 79 ? 40.209 43.938 36.973 1.00 26.27 79 SER E O 1
ATOM 3112 N N . LEU E 1 80 ? 40.297 41.882 36.121 1.00 26.68 80 LEU E N 1
ATOM 3113 C CA . LEU E 1 80 ? 41.214 42.217 35.057 1.00 28.26 80 LEU E CA 1
ATOM 3114 C C . LEU E 1 80 ? 40.818 41.516 33.767 1.00 29.75 80 LEU E C 1
ATOM 3115 O O . LEU E 1 80 ? 40.691 40.287 33.720 1.00 28.31 80 LEU E O 1
ATOM 3120 N N . VAL E 1 81 ? 40.565 42.303 32.719 1.00 29.22 81 VAL E N 1
ATOM 3121 C CA . VAL E 1 81 ? 40.367 41.730 31.396 1.00 31.00 81 VAL E CA 1
ATOM 3122 C C . VAL E 1 81 ? 41.499 42.339 30.645 1.00 32.42 81 VAL E C 1
ATOM 3123 O O . VAL E 1 81 ? 41.559 43.566 30.537 1.00 31.49 81 VAL E O 1
ATOM 3127 N N . LYS E 1 82 ? 42.426 41.519 30.177 1.00 34.30 82 LYS E N 1
ATOM 3128 C CA . LYS E 1 82 ? 43.492 42.016 29.324 1.00 35.95 82 LYS E CA 1
ATOM 3129 C C . LYS E 1 82 ? 42.884 42.050 27.905 1.00 36.98 82 LYS E C 1
ATOM 3130 O O . LYS E 1 82 ? 43.067 43.023 27.184 1.00 41.24 82 LYS E O 1
ATOM 3136 N N . ALA F 1 2 ? 33.118 -8.328 40.045 1.00 28.60 2 ALA F N 1
ATOM 3137 C CA . ALA F 1 2 ? 32.568 -7.048 40.624 1.00 28.78 2 ALA F CA 1
ATOM 3138 C C . ALA F 1 2 ? 33.171 -5.848 39.883 1.00 27.26 2 ALA F C 1
ATOM 3139 O O . ALA F 1 2 ? 34.397 -5.779 39.712 1.00 26.33 2 ALA F O 1
ATOM 3141 N N . SER F 1 3 ? 32.320 -4.897 39.460 1.00 27.07 3 SER F N 1
ATOM 3142 C CA . SER F 1 3 ? 32.737 -3.789 38.550 1.00 25.87 3 SER F CA 1
ATOM 3143 C C . SER F 1 3 ? 32.255 -2.425 39.063 1.00 23.69 3 SER F C 1
ATOM 3144 O O . SER F 1 3 ? 31.122 -2.302 39.587 1.00 21.25 3 SER F O 1
ATOM 3147 N N . ALA F 1 4 ? 33.084 -1.406 38.895 1.00 20.72 4 ALA F N 1
ATOM 3148 C CA . ALA F 1 4 ? 32.758 -0.092 39.369 1.00 19.76 4 ALA F CA 1
ATOM 3149 C C . ALA F 1 4 ? 33.443 0.960 38.601 1.00 20.57 4 ALA F C 1
ATOM 3150 O O . ALA F 1 4 ? 34.449 0.713 37.942 1.00 21.57 4 ALA F O 1
ATOM 3152 N N . ILE F 1 5 ? 32.917 2.171 38.676 1.00 21.75 5 ILE F N 1
ATOM 3153 C CA . ILE F 1 5 ? 33.617 3.313 38.079 1.00 21.40 5 ILE F CA 1
ATOM 3154 C C . ILE F 1 5 ? 33.862 4.257 39.237 1.00 20.24 5 ILE F C 1
ATOM 3155 O O . ILE F 1 5 ? 32.911 4.638 39.932 1.00 19.91 5 ILE F O 1
ATOM 3160 N N . VAL F 1 6 ? 35.103 4.693 39.396 1.00 19.13 6 VAL F N 1
ATOM 3161 C CA . VAL F 1 6 ? 35.466 5.537 40.518 1.00 18.11 6 VAL F CA 1
ATOM 3162 C C . VAL F 1 6 ? 35.949 6.880 39.998 1.00 18.53 6 VAL F C 1
ATOM 3163 O O . VAL F 1 6 ? 36.838 6.941 39.126 1.00 19.89 6 VAL F O 1
ATOM 3167 N N . LEU F 1 7 ? 35.312 7.933 40.481 1.00 17.15 7 LEU F N 1
ATOM 3168 C CA . LEU F 1 7 ? 35.677 9.289 40.174 1.00 17.28 7 LEU F CA 1
ATOM 3169 C C . LEU F 1 7 ? 36.622 9.784 41.287 1.00 16.54 7 LEU F C 1
ATOM 3170 O O . LEU F 1 7 ? 36.277 9.739 42.443 1.00 17.57 7 LEU F O 1
ATOM 3175 N N . ILE F 1 8 ? 37.817 10.186 40.926 1.00 17.43 8 ILE F N 1
ATOM 3176 C CA . ILE F 1 8 ? 38.804 10.528 41.893 1.00 17.78 8 ILE F CA 1
ATOM 3177 C C . ILE F 1 8 ? 39.096 12.030 41.826 1.00 16.93 8 ILE F C 1
ATOM 3178 O O . ILE F 1 8 ? 39.201 12.607 40.751 1.00 16.79 8 ILE F O 1
ATOM 3183 N N . ASN F 1 9 ? 39.254 12.656 42.968 1.00 16.73 9 ASN F N 1
ATOM 3184 C CA . ASN F 1 9 ? 39.868 13.986 43.007 1.00 17.34 9 ASN F CA 1
ATOM 3185 C C . ASN F 1 9 ? 41.184 13.914 43.711 1.00 18.43 9 ASN F C 1
ATOM 3186 O O . ASN F 1 9 ? 41.270 13.348 44.799 1.00 19.29 9 ASN F O 1
ATOM 3191 N N . THR F 1 10 ? 42.168 14.614 43.208 1.00 17.51 10 THR F N 1
ATOM 3192 C CA . THR F 1 10 ? 43.467 14.575 43.828 1.00 19.65 10 THR F CA 1
ATOM 3193 C C . THR F 1 10 ? 43.768 15.928 44.479 1.00 20.13 10 THR F C 1
ATOM 3194 O O . THR F 1 10 ? 43.089 16.954 44.243 1.00 20.39 10 THR F O 1
ATOM 3198 N N . ASP F 1 11 ? 44.804 15.972 45.269 1.00 20.51 11 ASP F N 1
ATOM 3199 C CA . ASP F 1 11 ? 45.353 17.271 45.582 1.00 22.46 11 ASP F CA 1
ATOM 3200 C C . ASP F 1 11 ? 45.674 18.015 44.290 1.00 22.80 11 ASP F C 1
ATOM 3201 O O . ASP F 1 11 ? 45.967 17.416 43.263 1.00 22.86 11 ASP F O 1
ATOM 3206 N N . ALA F 1 12 ? 45.613 19.338 44.330 1.00 23.56 12 ALA F N 1
ATOM 3207 C CA . ALA F 1 12 ? 45.850 20.126 43.133 1.00 23.41 12 ALA F CA 1
ATOM 3208 C C . ALA F 1 12 ? 47.291 19.842 42.668 1.00 23.60 12 ALA F C 1
ATOM 3209 O O . ALA F 1 12 ? 48.220 19.893 43.470 1.00 22.35 12 ALA F O 1
ATOM 3211 N N . GLY F 1 13 ? 47.397 19.456 41.396 1.00 23.17 13 GLY F N 1
ATOM 3212 C CA . GLY F 1 13 ? 48.641 19.230 40.664 1.00 23.76 13 GLY F CA 1
ATOM 3213 C C . GLY F 1 13 ? 49.128 17.814 40.781 1.00 24.07 13 GLY F C 1
ATOM 3214 O O . GLY F 1 13 ? 50.200 17.450 40.244 1.00 23.52 13 GLY F O 1
ATOM 3215 N N . GLY F 1 14 ? 48.362 17.001 41.504 1.00 23.01 14 GLY F N 1
ATOM 3216 C CA . GLY F 1 14 ? 48.810 15.633 41.769 1.00 22.97 14 GLY F CA 1
ATOM 3217 C C . GLY F 1 14 ? 48.278 14.596 40.806 1.00 22.67 14 GLY F C 1
ATOM 3218 O O . GLY F 1 14 ? 48.605 13.417 40.931 1.00 23.97 14 GLY F O 1
ATOM 3219 N N . GLU F 1 15 ? 47.420 15.012 39.881 1.00 22.37 15 GLU F N 1
ATOM 3220 C CA . GLU F 1 15 ? 46.690 14.085 39.030 1.00 22.42 15 GLU F CA 1
ATOM 3221 C C . GLU F 1 15 ? 47.593 13.242 38.081 1.00 22.04 15 GLU F C 1
ATOM 3222 O O . GLU F 1 15 ? 47.275 12.089 37.850 1.00 22.08 15 GLU F O 1
ATOM 3228 N N . ASP F 1 16 ? 48.691 13.793 37.576 1.00 22.22 16 ASP F N 1
ATOM 3229 C CA . ASP F 1 16 ? 49.544 13.002 36.654 1.00 23.22 16 ASP F CA 1
ATOM 3230 C C . ASP F 1 16 ? 50.266 11.884 37.440 1.00 22.87 16 ASP F C 1
ATOM 3231 O O . ASP F 1 16 ? 50.418 10.782 36.923 1.00 22.73 16 ASP F O 1
ATOM 3236 N N . GLU F 1 17 ? 50.723 12.188 38.653 1.00 22.67 17 GLU F N 1
ATOM 3237 C CA . GLU F 1 17 ? 51.330 11.169 39.522 1.00 24.11 17 GLU F CA 1
ATOM 3238 C C . GLU F 1 17 ? 50.391 10.044 39.872 1.00 23.07 17 GLU F C 1
ATOM 3239 O O . GLU F 1 17 ? 50.779 8.848 39.862 1.00 22.71 17 GLU F O 1
ATOM 3245 N N . VAL F 1 18 ? 49.156 10.413 40.222 1.00 22.39 18 VAL F N 1
ATOM 3246 C CA . VAL F 1 18 ? 48.190 9.433 40.663 1.00 20.41 18 VAL F CA 1
ATOM 3247 C C . VAL F 1 18 ? 47.826 8.613 39.451 1.00 21.39 18 VAL F C 1
ATOM 3248 O O . VAL F 1 18 ? 47.718 7.373 39.527 1.00 19.37 18 VAL F O 1
ATOM 3252 N N . PHE F 1 19 ? 47.676 9.289 38.298 1.00 20.60 19 PHE F N 1
ATOM 3253 C CA . PHE F 1 19 ? 47.339 8.587 37.040 1.00 21.94 19 PHE F CA 1
ATOM 3254 C C . PHE F 1 19 ? 48.353 7.485 36.755 1.00 21.46 19 PHE F C 1
ATOM 3255 O O . PHE F 1 19 ? 47.982 6.335 36.433 1.00 21.08 19 PHE F O 1
ATOM 3263 N N . GLU F 1 20 ? 49.628 7.825 36.879 1.00 22.64 20 GLU F N 1
ATOM 3264 C CA . GLU F 1 20 ? 50.689 6.808 36.568 1.00 24.48 20 GLU F CA 1
ATOM 3265 C C . GLU F 1 20 ? 50.670 5.636 37.563 1.00 24.44 20 GLU F C 1
ATOM 3266 O O . GLU F 1 20 ? 50.864 4.500 37.154 1.00 25.04 20 GLU F O 1
ATOM 3272 N N . ARG F 1 21 ? 50.352 5.889 38.831 1.00 24.62 21 ARG F N 1
ATOM 3273 C CA . ARG F 1 21 ? 50.260 4.776 39.799 1.00 25.53 21 ARG F CA 1
ATOM 3274 C C . ARG F 1 21 ? 49.158 3.840 39.449 1.00 25.47 21 ARG F C 1
ATOM 3275 O O . ARG F 1 21 ? 49.368 2.607 39.463 1.00 26.05 21 ARG F O 1
ATOM 3283 N N . LEU F 1 22 ? 47.981 4.400 39.131 1.00 24.63 22 LEU F N 1
ATOM 3284 C CA . LEU F 1 22 ? 46.800 3.600 38.841 1.00 24.38 22 LEU F CA 1
ATOM 3285 C C . LEU F 1 22 ? 46.963 2.738 37.598 1.00 25.26 22 LEU F C 1
ATOM 3286 O O . LEU F 1 22 ? 46.424 1.607 37.493 1.00 24.62 22 LEU F O 1
ATOM 3291 N N . LYS F 1 23 ? 47.680 3.295 36.632 1.00 27.72 23 LYS F N 1
ATOM 3292 C CA . LYS F 1 23 ? 47.793 2.687 35.313 1.00 30.66 23 LYS F CA 1
ATOM 3293 C C . LYS F 1 23 ? 48.382 1.263 35.484 1.00 32.17 23 LYS F C 1
ATOM 3294 O O . LYS F 1 23 ? 48.084 0.332 34.715 1.00 31.78 23 LYS F O 1
ATOM 3300 N N . SER F 1 24 ? 49.186 1.101 36.521 1.00 33.70 24 SER F N 1
ATOM 3301 C CA . SER F 1 24 ? 50.020 -0.095 36.655 1.00 35.32 24 SER F CA 1
ATOM 3302 C C . SER F 1 24 ? 49.318 -1.208 37.441 1.00 35.40 24 SER F C 1
ATOM 3303 O O . SER F 1 24 ? 49.766 -2.345 37.411 1.00 37.24 24 SER F O 1
ATOM 3314 N N . SER F 1 26 ? 46.485 -3.948 38.046 1.00 29.94 26 SER F N 1
ATOM 3315 C CA . SER F 1 26 ? 45.763 -4.883 37.205 1.00 29.07 26 SER F CA 1
ATOM 3316 C C . SER F 1 26 ? 44.236 -4.720 37.384 1.00 26.91 26 SER F C 1
ATOM 3317 O O . SER F 1 26 ? 43.468 -4.956 36.426 1.00 26.29 26 SER F O 1
ATOM 3320 N N . GLU F 1 27 ? 43.794 -4.268 38.558 1.00 24.12 27 GLU F N 1
ATOM 3321 C CA . GLU F 1 27 ? 42.359 -4.067 38.816 1.00 24.24 27 GLU F CA 1
ATOM 3322 C C . GLU F 1 27 ? 41.751 -2.910 38.019 1.00 24.04 27 GLU F C 1
ATOM 3323 O O . GLU F 1 27 ? 40.547 -2.852 37.868 1.00 23.65 27 GLU F O 1
ATOM 3329 N N . VAL F 1 28 ? 42.624 -2.009 37.557 1.00 23.88 28 VAL F N 1
ATOM 3330 C CA . VAL F 1 28 ? 42.280 -0.802 36.800 1.00 24.43 28 VAL F CA 1
ATOM 3331 C C . VAL F 1 28 ? 42.327 -1.161 35.341 1.00 24.47 28 VAL F C 1
ATOM 3332 O O . VAL F 1 28 ? 43.387 -1.328 34.800 1.00 25.22 28 VAL F O 1
ATOM 3336 N N . THR F 1 29 ? 41.164 -1.284 34.714 1.00 24.89 29 THR F N 1
ATOM 3337 C CA . THR F 1 29 ? 41.081 -1.639 33.290 1.00 26.09 29 THR F CA 1
ATOM 3338 C C . THR F 1 29 ? 41.049 -0.423 32.388 1.00 25.47 29 THR F C 1
ATOM 3339 O O . THR F 1 29 ? 41.361 -0.519 31.210 1.00 25.02 29 THR F O 1
ATOM 3343 N N . GLU F 1 30 ? 40.618 0.722 32.936 1.00 25.27 30 GLU F N 1
ATOM 3344 C CA . GLU F 1 30 ? 40.740 1.989 32.221 1.00 24.33 30 GLU F CA 1
ATOM 3345 C C . GLU F 1 30 ? 41.041 3.055 33.195 1.00 23.22 30 GLU F C 1
ATOM 3346 O O . GLU F 1 30 ? 40.618 2.995 34.343 1.00 21.38 30 GLU F O 1
ATOM 3352 N N . VAL F 1 31 ? 41.663 4.105 32.712 1.00 22.88 31 VAL F N 1
ATOM 3353 C CA . VAL F 1 31 ? 41.960 5.246 33.587 1.00 23.78 31 VAL F CA 1
ATOM 3354 C C . VAL F 1 31 ? 42.165 6.467 32.710 1.00 23.67 31 VAL F C 1
ATOM 3355 O O . VAL F 1 31 ? 42.963 6.444 31.752 1.00 22.74 31 VAL F O 1
ATOM 3359 N N . HIS F 1 32 ? 41.475 7.552 33.060 1.00 21.39 32 HIS F N 1
ATOM 3360 C CA . HIS F 1 32 ? 41.601 8.790 32.307 1.00 21.61 32 HIS F CA 1
ATOM 3361 C C . HIS F 1 32 ? 41.720 9.997 33.211 1.00 20.53 32 HIS F C 1
ATOM 3362 O O . HIS F 1 32 ? 40.981 10.102 34.180 1.00 20.80 32 HIS F O 1
ATOM 3369 N N . VAL F 1 33 ? 42.609 10.926 32.901 1.00 18.02 33 VAL F N 1
ATOM 3370 C CA . VAL F 1 33 ? 42.537 12.223 33.569 1.00 18.86 33 VAL F CA 1
ATOM 3371 C C . VAL F 1 33 ? 41.469 13.066 32.823 1.00 17.09 33 VAL F C 1
ATOM 3372 O O . VAL F 1 33 ? 41.331 12.976 31.632 1.00 18.04 33 VAL F O 1
ATOM 3376 N N . VAL F 1 34 ? 40.702 13.858 33.514 1.00 17.32 34 VAL F N 1
ATOM 3377 C CA . VAL F 1 34 ? 39.571 14.539 32.901 1.00 16.27 34 VAL F CA 1
ATOM 3378 C C . VAL F 1 34 ? 39.473 15.994 33.347 1.00 16.52 34 VAL F C 1
ATOM 3379 O O . VAL F 1 34 ? 39.944 16.351 34.423 1.00 17.24 34 VAL F O 1
ATOM 3383 N N . TYR F 1 35 ? 38.894 16.832 32.482 1.00 17.62 35 TYR F N 1
ATOM 3384 C CA . TYR F 1 35 ? 38.611 18.239 32.803 1.00 18.55 35 TYR F CA 1
ATOM 3385 C C . TYR F 1 35 ? 37.293 18.292 33.531 1.00 18.34 35 TYR F C 1
ATOM 3386 O O . TYR F 1 35 ? 36.372 17.606 33.100 1.00 19.83 35 TYR F O 1
ATOM 3395 N N . GLY F 1 36 ? 37.193 19.057 34.610 1.00 18.58 36 GLY F N 1
ATOM 3396 C CA . GLY F 1 36 ? 35.924 19.206 35.320 1.00 19.31 36 GLY F CA 1
ATOM 3397 C C . GLY F 1 36 ? 36.016 19.037 36.837 1.00 19.73 36 GLY F C 1
ATOM 3398 O O . GLY F 1 36 ? 37.118 19.090 37.384 1.00 18.73 36 GLY F O 1
ATOM 3399 N N . VAL F 1 37 ? 34.862 18.774 37.456 1.00 20.05 37 VAL F N 1
ATOM 3400 C CA . VAL F 1 37 ? 34.682 18.650 38.903 1.00 20.11 37 VAL F CA 1
ATOM 3401 C C . VAL F 1 37 ? 35.459 17.454 39.455 1.00 18.65 37 VAL F C 1
ATOM 3402 O O . VAL F 1 37 ? 35.832 17.478 40.564 1.00 19.08 37 VAL F O 1
ATOM 3406 N N . TYR F 1 38 ? 35.657 16.433 38.642 1.00 17.12 38 TYR F N 1
ATOM 3407 C CA . TYR F 1 38 ? 36.516 15.304 38.996 1.00 16.47 38 TYR F CA 1
ATOM 3408 C C . TYR F 1 38 ? 37.842 15.411 38.219 1.00 17.72 38 TYR F C 1
ATOM 3409 O O . TYR F 1 38 ? 37.871 16.038 37.176 1.00 16.17 38 TYR F O 1
ATOM 3418 N N . ASP F 1 39 ? 38.872 14.725 38.710 1.00 16.86 39 ASP F N 1
ATOM 3419 C CA . ASP F 1 39 ? 40.225 14.703 38.106 1.00 16.76 39 ASP F CA 1
ATOM 3420 C C . ASP F 1 39 ? 40.597 13.442 37.339 1.00 17.08 39 ASP F C 1
ATOM 3421 O O . ASP F 1 39 ? 41.235 13.525 36.294 1.00 18.01 39 ASP F O 1
ATOM 3426 N N . ILE F 1 40 ? 40.173 12.297 37.815 1.00 16.47 40 ILE F N 1
ATOM 3427 C CA . ILE F 1 40 ? 40.507 11.000 37.226 1.00 16.76 40 ILE F CA 1
ATOM 3428 C C . ILE F 1 40 ? 39.290 10.094 37.289 1.00 17.08 40 ILE F C 1
ATOM 3429 O O . ILE F 1 40 ? 38.580 10.057 38.277 1.00 19.81 40 ILE F O 1
ATOM 3434 N N . VAL F 1 41 ? 39.034 9.428 36.197 1.00 17.24 41 VAL F N 1
ATOM 3435 C CA . VAL F 1 41 ? 38.014 8.389 36.085 1.00 17.72 41 VAL F CA 1
ATOM 3436 C C . VAL F 1 41 ? 38.730 7.037 35.932 1.00 19.15 41 VAL F C 1
ATOM 3437 O O . VAL F 1 41 ? 39.520 6.864 35.025 1.00 18.93 41 VAL F O 1
ATOM 3441 N N . VAL F 1 42 ? 38.401 6.078 36.771 1.00 19.38 42 VAL F N 1
ATOM 3442 C CA . VAL F 1 42 ? 38.912 4.743 36.639 1.00 21.60 42 VAL F CA 1
ATOM 3443 C C . VAL F 1 42 ? 37.811 3.738 36.512 1.00 20.11 42 VAL F C 1
ATOM 3444 O O . VAL F 1 42 ? 36.788 3.831 37.198 1.00 20.69 42 VAL F O 1
ATOM 3448 N N . LYS F 1 43 ? 37.993 2.754 35.662 1.00 19.20 43 LYS F N 1
ATOM 3449 C CA . LYS F 1 43 ? 37.084 1.615 35.745 1.00 19.92 43 LYS F CA 1
ATOM 3450 C C . LYS F 1 43 ? 37.876 0.509 36.443 1.00 19.93 43 LYS F C 1
ATOM 3451 O O . LYS F 1 43 ? 39.057 0.234 36.095 1.00 19.83 43 LYS F O 1
ATOM 3457 N N . VAL F 1 44 ? 37.230 -0.121 37.404 1.00 20.00 44 VAL F N 1
ATOM 3458 C CA . VAL F 1 44 ? 37.846 -1.138 38.228 1.00 20.67 44 VAL F CA 1
ATOM 3459 C C . VAL F 1 44 ? 37.058 -2.419 38.070 1.00 21.42 44 VAL F C 1
ATOM 3460 O O . VAL F 1 44 ? 35.799 -2.440 38.190 1.00 21.38 44 VAL F O 1
ATOM 3464 N N . GLU F 1 45 ? 37.790 -3.494 37.859 1.00 22.75 45 GLU F N 1
ATOM 3465 C CA . GLU F 1 45 ? 37.218 -4.844 37.887 1.00 24.97 45 GLU F CA 1
ATOM 3466 C C . GLU F 1 45 ? 37.987 -5.712 38.906 1.00 23.51 45 GLU F C 1
ATOM 3467 O O . GLU F 1 45 ? 39.207 -5.771 38.845 1.00 24.99 45 GLU F O 1
ATOM 3473 N N . ALA F 1 46 ? 37.276 -6.226 39.899 1.00 23.12 46 ALA F N 1
ATOM 3474 C CA . ALA F 1 46 ? 37.821 -7.087 40.964 1.00 22.85 46 ALA F CA 1
ATOM 3475 C C . ALA F 1 46 ? 37.064 -8.414 40.931 1.00 22.14 46 ALA F C 1
ATOM 3476 O O . ALA F 1 46 ? 35.924 -8.489 40.425 1.00 22.82 46 ALA F O 1
ATOM 3478 N N . ASP F 1 47 ? 37.685 -9.446 41.478 1.00 22.19 47 ASP F N 1
ATOM 3479 C CA . ASP F 1 47 ? 37.103 -10.793 41.490 1.00 22.74 47 ASP F CA 1
ATOM 3480 C C . ASP F 1 47 ? 35.847 -10.928 42.351 1.00 23.25 47 ASP F C 1
ATOM 3481 O O . ASP F 1 47 ? 34.984 -11.808 42.112 1.00 23.89 47 ASP F O 1
ATOM 3486 N N . SER F 1 48 ? 35.704 -10.053 43.312 1.00 23.85 48 SER F N 1
ATOM 3487 C CA . SER F 1 48 ? 34.571 -10.062 44.222 1.00 24.20 48 SER F CA 1
ATOM 3488 C C . SER F 1 48 ? 34.324 -8.651 44.745 1.00 24.09 48 SER F C 1
ATOM 3489 O O . SER F 1 48 ? 35.206 -7.802 44.621 1.00 23.79 48 SER F O 1
ATOM 3500 N N . ASP F 1 50 ? 34.177 -7.937 48.029 1.00 21.60 50 ASP F N 1
ATOM 3501 C CA . ASP F 1 50 ? 35.221 -7.775 49.091 1.00 22.41 50 ASP F CA 1
ATOM 3502 C C . ASP F 1 50 ? 36.558 -7.306 48.487 1.00 20.67 50 ASP F C 1
ATOM 3503 O O . ASP F 1 50 ? 37.243 -6.409 49.035 1.00 19.63 50 ASP F O 1
ATOM 3508 N N . LYS F 1 51 ? 36.873 -7.809 47.312 1.00 21.84 51 LYS F N 1
ATOM 3509 C CA . LYS F 1 51 ? 38.143 -7.426 46.706 1.00 21.69 51 LYS F CA 1
ATOM 3510 C C . LYS F 1 51 ? 38.040 -5.992 46.096 1.00 22.66 51 LYS F C 1
ATOM 3511 O O . LYS F 1 51 ? 39.009 -5.228 46.142 1.00 20.03 51 LYS F O 1
ATOM 3517 N N . LEU F 1 52 ? 36.844 -5.595 45.686 1.00 20.78 52 LEU F N 1
ATOM 3518 C CA . LEU F 1 52 ? 36.641 -4.200 45.253 1.00 20.19 52 LEU F CA 1
ATOM 3519 C C . LEU F 1 52 ? 36.843 -3.265 46.420 1.00 20.48 52 LEU F C 1
ATOM 3520 O O . LEU F 1 52 ? 37.623 -2.298 46.320 1.00 20.12 52 LEU F O 1
ATOM 3525 N N . LYS F 1 53 ? 36.130 -3.548 47.523 1.00 19.29 53 LYS F N 1
ATOM 3526 C CA . LYS F 1 53 ? 36.270 -2.799 48.765 1.00 21.14 53 LYS F CA 1
ATOM 3527 C C . LYS F 1 53 ? 37.713 -2.601 49.179 1.00 21.64 53 LYS F C 1
ATOM 3528 O O . LYS F 1 53 ? 38.122 -1.496 49.542 1.00 19.91 53 LYS F O 1
ATOM 3534 N N . ASP F 1 54 ? 38.442 -3.700 49.204 1.00 21.69 54 ASP F N 1
ATOM 3535 C CA . ASP F 1 54 ? 39.789 -3.685 49.715 1.00 22.38 54 ASP F CA 1
ATOM 3536 C C . ASP F 1 54 ? 40.641 -2.851 48.785 1.00 20.94 54 ASP F C 1
ATOM 3537 O O . ASP F 1 54 ? 41.494 -2.078 49.256 1.00 21.77 54 ASP F O 1
ATOM 3542 N N . PHE F 1 55 ? 40.438 -2.995 47.488 1.00 19.55 55 PHE F N 1
ATOM 3543 C CA . PHE F 1 55 ? 41.217 -2.260 46.507 1.00 19.96 55 PHE F CA 1
ATOM 3544 C C . PHE F 1 55 ? 40.959 -0.717 46.626 1.00 18.13 55 PHE F C 1
ATOM 3545 O O . PHE F 1 55 ? 41.852 0.104 46.621 1.00 17.21 55 PHE F O 1
ATOM 3553 N N . VAL F 1 56 ? 39.690 -0.350 46.728 1.00 18.65 56 VAL F N 1
ATOM 3554 C CA . VAL F 1 56 ? 39.283 1.060 46.835 1.00 17.83 56 VAL F CA 1
ATOM 3555 C C . VAL F 1 56 ? 39.850 1.668 48.125 1.00 18.00 56 VAL F C 1
ATOM 3556 O O . VAL F 1 56 ? 40.501 2.726 48.099 1.00 18.23 56 VAL F O 1
ATOM 3560 N N . THR F 1 57 ? 39.644 0.992 49.247 1.00 18.41 57 THR F N 1
ATOM 3561 C CA . THR F 1 57 ? 40.053 1.492 50.556 1.00 19.12 57 THR F CA 1
ATOM 3562 C C . THR F 1 57 ? 41.541 1.408 50.775 1.00 19.05 57 THR F C 1
ATOM 3563 O O . THR F 1 57 ? 42.193 2.419 51.099 1.00 20.43 57 THR F O 1
ATOM 3567 N N . ASN F 1 58 ? 42.104 0.255 50.499 1.00 19.54 58 ASN F N 1
ATOM 3568 C CA . ASN F 1 58 ? 43.527 0.036 50.872 1.00 20.09 58 ASN F CA 1
ATOM 3569 C C . ASN F 1 58 ? 44.598 0.307 49.799 1.00 19.26 58 ASN F C 1
ATOM 3570 O O . ASN F 1 58 ? 45.800 0.432 50.135 1.00 19.16 58 ASN F O 1
ATOM 3575 N N . THR F 1 59 ? 44.145 0.440 48.546 1.00 18.96 59 THR F N 1
ATOM 3576 C CA . THR F 1 59 ? 44.970 0.856 47.464 1.00 18.79 59 THR F CA 1
ATOM 3577 C C . THR F 1 59 ? 44.621 2.289 47.019 1.00 18.58 59 THR F C 1
ATOM 3578 O O . THR F 1 59 ? 45.415 3.201 47.281 1.00 16.10 59 THR F O 1
ATOM 3582 N N . ILE F 1 60 ? 43.487 2.499 46.332 1.00 18.73 60 ILE F N 1
ATOM 3583 C CA . ILE F 1 60 ? 43.282 3.802 45.680 1.00 18.90 60 ILE F CA 1
ATOM 3584 C C . ILE F 1 60 ? 43.285 4.912 46.756 1.00 18.74 60 ILE F C 1
ATOM 3585 O O . ILE F 1 60 ? 43.918 5.952 46.612 1.00 19.67 60 ILE F O 1
ATOM 3590 N N . ARG F 1 61 ? 42.522 4.725 47.812 1.00 19.56 61 ARG F N 1
ATOM 3591 C CA . ARG F 1 61 ? 42.339 5.759 48.811 1.00 18.49 61 ARG F CA 1
ATOM 3592 C C . ARG F 1 61 ? 43.552 5.956 49.722 1.00 20.17 61 ARG F C 1
ATOM 3593 O O . ARG F 1 61 ? 43.558 6.849 50.521 1.00 20.43 61 ARG F O 1
ATOM 3601 N N . LYS F 1 62 ? 44.569 5.115 49.605 1.00 21.27 62 LYS F N 1
ATOM 3602 C CA . LYS F 1 62 ? 45.835 5.287 50.314 1.00 21.48 62 LYS F CA 1
ATOM 3603 C C . LYS F 1 62 ? 46.938 5.727 49.353 1.00 22.03 62 LYS F C 1
ATOM 3604 O O . LYS F 1 62 ? 48.086 5.881 49.748 1.00 21.18 62 LYS F O 1
ATOM 3610 N N . LEU F 1 63 ? 46.589 6.061 48.113 1.00 21.50 63 LEU F N 1
ATOM 3611 C CA . LEU F 1 63 ? 47.608 6.593 47.205 1.00 20.68 63 LEU F CA 1
ATOM 3612 C C . LEU F 1 63 ? 47.961 8.061 47.594 1.00 21.47 63 LEU F C 1
ATOM 3613 O O . LEU F 1 63 ? 47.029 8.842 47.950 1.00 17.76 63 LEU F O 1
ATOM 3618 N N . PRO F 1 64 ? 49.255 8.433 47.564 1.00 20.33 64 PRO F N 1
ATOM 3619 C CA . PRO F 1 64 ? 49.638 9.825 47.826 1.00 21.25 64 PRO F CA 1
ATOM 3620 C C . PRO F 1 64 ? 48.874 10.735 46.894 1.00 20.15 64 PRO F C 1
ATOM 3621 O O . PRO F 1 64 ? 48.713 10.415 45.713 1.00 22.45 64 PRO F O 1
ATOM 3625 N N . LYS F 1 65 ? 48.353 11.800 47.454 1.00 19.95 65 LYS F N 1
ATOM 3626 C CA . LYS F 1 65 ? 47.660 12.871 46.728 1.00 21.09 65 LYS F CA 1
ATOM 3627 C C . LYS F 1 65 ? 46.221 12.513 46.278 1.00 20.61 65 LYS F C 1
ATOM 3628 O O . LYS F 1 65 ? 45.642 13.267 45.577 1.00 21.44 65 LYS F O 1
ATOM 3634 N N . VAL F 1 66 ? 45.652 11.394 46.719 1.00 19.88 66 VAL F N 1
ATOM 3635 C CA . VAL F 1 66 ? 44.249 11.147 46.422 1.00 19.65 66 VAL F CA 1
ATOM 3636 C C . VAL F 1 66 ? 43.565 11.829 47.566 1.00 19.21 66 VAL F C 1
ATOM 3637 O O . VAL F 1 66 ? 43.822 11.526 48.695 1.00 18.83 66 VAL F O 1
ATOM 3641 N N . ARG F 1 67 ? 42.701 12.766 47.247 1.00 18.46 67 ARG F N 1
ATOM 3642 C CA . ARG F 1 67 ? 41.920 13.442 48.253 1.00 18.95 67 ARG F CA 1
ATOM 3643 C C . ARG F 1 67 ? 40.527 12.818 48.497 1.00 19.21 67 ARG F C 1
ATOM 3644 O O . ARG F 1 67 ? 40.067 12.731 49.611 1.00 16.84 67 ARG F O 1
ATOM 3652 N N . SER F 1 68 ? 39.867 12.353 47.449 1.00 18.50 68 SER F N 1
ATOM 3653 C CA . SER F 1 68 ? 38.538 11.815 47.598 1.00 18.48 68 SER F CA 1
ATOM 3654 C C . SER F 1 68 ? 38.210 10.871 46.449 1.00 18.15 68 SER F C 1
ATOM 3655 O O . SER F 1 68 ? 38.811 10.941 45.394 1.00 17.34 68 SER F O 1
ATOM 3658 N N . THR F 1 69 ? 37.300 9.947 46.721 1.00 17.25 69 THR F N 1
ATOM 3659 C CA . THR F 1 69 ? 36.807 9.027 45.700 1.00 17.75 69 THR F CA 1
ATOM 3660 C C . THR F 1 69 ? 35.317 8.804 45.814 1.00 16.45 69 THR F C 1
ATOM 3661 O O . THR F 1 69 ? 34.757 8.807 46.896 1.00 19.29 69 THR F O 1
ATOM 3665 N N . LEU F 1 70 ? 34.697 8.595 44.654 1.00 17.89 70 LEU F N 1
ATOM 3666 C CA . LEU F 1 70 ? 33.291 8.329 44.561 1.00 18.36 70 LEU F CA 1
ATOM 3667 C C . LEU F 1 70 ? 33.129 7.139 43.671 1.00 16.43 70 LEU F C 1
ATOM 3668 O O . LEU F 1 70 ? 33.289 7.250 42.455 1.00 15.90 70 LEU F O 1
ATOM 3673 N N . THR F 1 71 ? 32.898 5.978 44.281 1.00 16.23 71 THR F N 1
ATOM 3674 C CA . THR F 1 71 ? 32.780 4.752 43.623 1.00 15.98 71 THR F CA 1
ATOM 3675 C C . THR F 1 71 ? 31.327 4.546 43.232 1.00 16.80 71 THR F C 1
ATOM 3676 O O . THR F 1 71 ? 30.406 4.565 44.083 1.00 16.94 71 THR F O 1
ATOM 3688 N N . ILE F 1 73 ? 29.112 1.740 41.805 1.00 16.22 73 ILE F N 1
ATOM 3689 C CA . ILE F 1 73 ? 28.895 0.330 41.529 1.00 16.72 73 ILE F CA 1
ATOM 3690 C C . ILE F 1 73 ? 28.044 0.212 40.236 1.00 17.42 73 ILE F C 1
ATOM 3691 O O . ILE F 1 73 ? 26.981 0.796 40.150 1.00 15.51 73 ILE F O 1
ATOM 3696 N N . ILE F 1 74 ? 28.519 -0.569 39.279 1.00 18.75 74 ILE F N 1
ATOM 3697 C CA . ILE F 1 74 ? 27.855 -0.773 37.972 1.00 18.71 74 ILE F CA 1
ATOM 3698 C C . ILE F 1 74 ? 26.806 -1.834 38.227 1.00 20.24 74 ILE F C 1
ATOM 3699 O O . ILE F 1 74 ? 27.042 -2.822 38.992 1.00 20.40 74 ILE F O 1
ATOM 3704 N N . VAL F 1 75 ? 25.628 -1.607 37.680 1.00 16.94 75 VAL F N 1
ATOM 3705 C CA . VAL F 1 75 ? 24.514 -2.531 37.846 1.00 18.81 75 VAL F CA 1
ATOM 3706 C C . VAL F 1 75 ? 24.723 -3.758 36.907 1.00 18.25 75 VAL F C 1
ATOM 3707 O O . VAL F 1 75 ? 24.854 -3.615 35.706 1.00 16.74 75 VAL F O 1
ATOM 3711 N N . GLU F 1 76 ? 24.900 -4.948 37.486 1.00 19.97 76 GLU F N 1
ATOM 3712 C CA . GLU F 1 76 ? 24.887 -6.197 36.714 1.00 20.43 76 GLU F CA 1
ATOM 3713 C C . GLU F 1 76 ? 23.675 -6.331 35.769 1.00 19.39 76 GLU F C 1
ATOM 3714 O O . GLU F 1 76 ? 22.522 -6.179 36.172 1.00 20.60 76 GLU F O 1
ATOM 3720 N N . GLY F 1 77 ? 23.936 -6.597 34.497 1.00 20.65 77 GLY F N 1
ATOM 3721 C CA . GLY F 1 77 ? 22.866 -6.660 33.503 1.00 21.24 77 GLY F CA 1
ATOM 3722 C C . GLY F 1 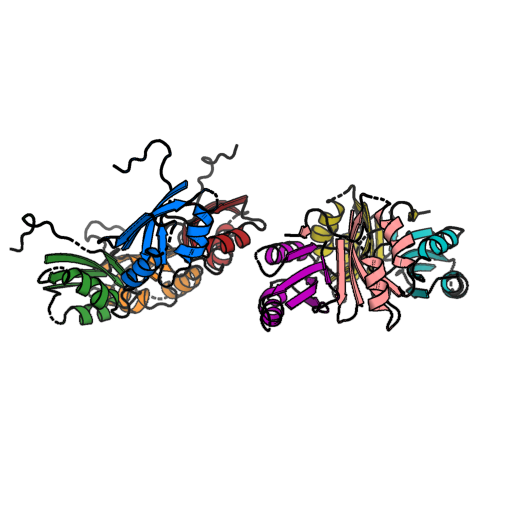77 ? 22.624 -5.337 32.777 1.00 21.50 77 GLY F C 1
ATOM 3723 O O . GLY F 1 77 ? 21.950 -5.302 31.699 1.00 23.96 77 GLY F O 1
ATOM 3724 N N . LYS F 1 78 ? 23.241 -4.265 33.278 1.00 21.44 78 LYS F N 1
ATOM 3725 C CA . LYS F 1 78 ? 23.133 -2.933 32.646 1.00 20.07 78 LYS F CA 1
ATOM 3726 C C . LYS F 1 78 ? 24.490 -2.343 32.414 1.00 21.80 78 LYS F C 1
ATOM 3727 O O . LYS F 1 78 ? 24.790 -1.206 32.835 1.00 20.60 78 LYS F O 1
ATOM 3733 N N . SER F 1 79 ? 25.302 -3.089 31.681 1.00 19.83 79 SER F N 1
ATOM 3734 C CA . SER F 1 79 ? 26.701 -2.787 31.514 1.00 20.85 79 SER F CA 1
ATOM 3735 C C . SER F 1 79 ? 27.172 -3.338 30.163 1.00 21.76 79 SER F C 1
ATOM 3736 O O . SER F 1 79 ? 27.146 -4.532 29.930 1.00 21.57 79 SER F O 1
ATOM 3739 N N . LEU F 1 80 ? 27.555 -2.439 29.268 1.00 23.48 80 LEU F N 1
ATOM 3740 C CA . LEU F 1 80 ? 28.055 -2.798 27.956 1.00 24.44 80 LEU F CA 1
ATOM 3741 C C . LEU F 1 80 ? 29.379 -2.116 27.625 1.00 24.29 80 LEU F C 1
ATOM 3742 O O . LEU F 1 80 ? 29.515 -0.890 27.704 1.00 23.11 80 LEU F O 1
ATOM 3747 N N . VAL F 1 81 ? 30.372 -2.914 27.260 1.00 24.26 81 VAL F N 1
ATOM 3748 C CA . VAL F 1 81 ? 31.580 -2.431 26.573 1.00 25.60 81 VAL F CA 1
ATOM 3749 C C . VAL F 1 81 ? 31.608 -3.092 25.183 1.00 26.78 81 VAL F C 1
ATOM 3750 O O . VAL F 1 81 ? 31.687 -4.303 25.081 1.00 26.96 81 VAL F O 1
ATOM 3754 N N . LYS F 1 82 ? 31.567 -2.290 24.137 1.00 27.29 82 LYS F N 1
ATOM 3755 C CA . LYS F 1 82 ? 31.561 -2.789 22.742 1.00 27.89 82 LYS F CA 1
ATOM 3756 C C . LYS F 1 82 ? 32.965 -3.190 22.263 1.00 27.92 82 LYS F C 1
ATOM 3757 O O . LYS F 1 82 ? 33.988 -2.564 22.714 1.00 26.19 82 LYS F O 1
ATOM 3763 N N . ALA G 1 2 ? 38.053 13.134 19.479 1.00 31.37 2 ALA G N 1
ATOM 3764 C CA . ALA G 1 2 ? 37.482 13.674 20.777 1.00 30.99 2 ALA G CA 1
ATOM 3765 C C . ALA G 1 2 ? 36.797 12.565 21.596 1.00 29.64 2 ALA G C 1
ATOM 3766 O O . ALA G 1 2 ? 35.993 11.785 21.080 1.00 29.64 2 ALA G O 1
ATOM 3768 N N . SER G 1 3 ? 37.200 12.452 22.853 1.00 28.29 3 SER G N 1
ATOM 3769 C CA . SER G 1 3 ? 36.754 11.397 23.761 1.00 25.96 3 SER G CA 1
ATOM 3770 C C . SER G 1 3 ? 36.332 12.083 25.051 1.00 23.49 3 SER G C 1
ATOM 3771 O O . SER G 1 3 ? 36.976 13.032 25.503 1.00 22.61 3 SER G O 1
ATOM 3774 N N . ALA G 1 4 ? 35.293 11.537 25.639 1.00 20.77 4 ALA G N 1
ATOM 3775 C CA . ALA G 1 4 ? 34.679 12.063 26.829 1.00 19.26 4 ALA G CA 1
ATOM 3776 C C . ALA G 1 4 ? 33.954 10.964 27.599 1.00 18.55 4 ALA G C 1
ATOM 3777 O O . ALA G 1 4 ? 33.492 9.995 27.019 1.00 19.16 4 ALA G O 1
ATOM 3779 N N . ILE G 1 5 ? 33.794 11.168 28.910 1.00 18.32 5 ILE G N 1
ATOM 3780 C CA . ILE G 1 5 ? 32.973 10.331 29.704 1.00 18.47 5 ILE G CA 1
ATOM 3781 C C . ILE G 1 5 ? 31.833 11.271 30.021 1.00 17.57 5 ILE G C 1
ATOM 3782 O O . ILE G 1 5 ? 32.078 12.381 30.513 1.00 18.08 5 ILE G O 1
ATOM 3787 N N . VAL G 1 6 ? 30.614 10.810 29.814 1.00 16.85 6 VAL G N 1
ATOM 3788 C CA . VAL G 1 6 ? 29.428 11.633 30.168 1.00 15.77 6 VAL G CA 1
ATOM 3789 C C . VAL G 1 6 ? 28.639 10.962 31.278 1.00 17.18 6 VAL G C 1
ATOM 3790 O O . VAL G 1 6 ? 28.274 9.781 31.203 1.00 18.29 6 VAL G O 1
ATOM 3794 N N . LEU G 1 7 ? 28.374 11.706 32.319 1.00 15.33 7 LEU G N 1
ATOM 3795 C CA . LEU G 1 7 ? 27.636 11.246 33.472 1.00 16.22 7 LEU G CA 1
ATOM 3796 C C . LEU G 1 7 ? 26.227 11.814 33.279 1.00 15.90 7 LEU G C 1
ATOM 3797 O O . LEU G 1 7 ? 26.050 13.031 33.077 1.00 17.04 7 LEU G O 1
ATOM 3802 N N . ILE G 1 8 ? 25.272 10.934 33.312 1.00 15.14 8 ILE G N 1
ATOM 3803 C CA . ILE G 1 8 ? 23.845 11.211 33.069 1.00 15.78 8 ILE G CA 1
ATOM 3804 C C . ILE G 1 8 ? 22.915 11.030 34.241 1.00 15.64 8 ILE G C 1
ATOM 3805 O O . ILE G 1 8 ? 22.978 10.037 34.947 1.00 16.74 8 ILE G O 1
ATOM 3810 N N . ASN G 1 9 ? 21.981 11.967 34.418 1.00 13.78 9 ASN G N 1
ATOM 3811 C CA . ASN G 1 9 ? 20.873 11.763 35.271 1.00 14.14 9 ASN G CA 1
ATOM 3812 C C . ASN G 1 9 ? 19.655 11.698 34.461 1.00 15.97 9 ASN G C 1
ATOM 3813 O O . ASN G 1 9 ? 19.441 12.527 33.578 1.00 17.71 9 ASN G O 1
ATOM 3818 N N . THR G 1 10 ? 18.812 10.719 34.746 1.00 18.25 10 THR G N 1
ATOM 3819 C CA . THR G 1 10 ? 17.550 10.607 34.001 1.00 18.08 10 THR G CA 1
ATOM 3820 C C . THR G 1 10 ? 16.418 11.067 34.908 1.00 18.10 10 THR G C 1
ATOM 3821 O O . THR G 1 10 ? 16.560 11.248 36.149 1.00 16.89 10 THR G O 1
ATOM 3825 N N . ASP G 1 11 ? 15.260 11.219 34.310 1.00 20.29 11 ASP G N 1
ATOM 3826 C CA . ASP G 1 11 ? 14.035 11.336 35.099 1.00 22.09 11 ASP G CA 1
ATOM 3827 C C . ASP G 1 11 ? 13.993 10.073 35.961 1.00 22.87 11 ASP G C 1
ATOM 3828 O O . ASP G 1 11 ? 14.484 8.975 35.557 1.00 22.12 11 ASP G O 1
ATOM 3833 N N . ALA G 1 12 ? 13.452 10.213 37.163 1.00 21.71 12 ALA G N 1
ATOM 3834 C CA . ALA G 1 12 ? 13.417 9.082 38.048 1.00 21.69 12 ALA G CA 1
ATOM 3835 C C . ALA G 1 12 ? 12.638 7.935 37.322 1.00 22.06 12 ALA G C 1
ATOM 3836 O O . ALA G 1 12 ? 11.527 8.120 36.802 1.00 20.72 12 ALA G O 1
ATOM 3838 N N . GLY G 1 13 ? 13.273 6.760 37.264 1.00 22.32 13 GLY G N 1
ATOM 3839 C CA . GLY G 1 13 ? 12.654 5.566 36.710 1.00 22.38 13 GLY G CA 1
ATOM 3840 C C . GLY G 1 13 ? 12.876 5.369 35.237 1.00 20.99 13 GLY G C 1
ATOM 3841 O O . GLY G 1 13 ? 12.360 4.417 34.680 1.00 21.28 13 GLY G O 1
ATOM 3842 N N . GLY G 1 14 ? 13.571 6.270 34.566 1.00 21.43 14 GLY G N 1
ATOM 3843 C CA . GLY G 1 14 ? 13.750 6.168 33.107 1.00 19.89 14 GLY G CA 1
ATOM 3844 C C . GLY G 1 14 ? 15.113 5.648 32.709 1.00 19.39 14 GLY G C 1
ATOM 3845 O O . GLY G 1 14 ? 15.405 5.616 31.564 1.00 18.85 14 GLY G O 1
ATOM 3846 N N . GLU G 1 15 ? 15.936 5.243 33.667 1.00 18.61 15 GLU G N 1
ATOM 3847 C CA . GLU G 1 15 ? 17.319 4.907 33.406 1.00 17.88 15 GLU G CA 1
ATOM 3848 C C . GLU G 1 15 ? 17.437 3.680 32.504 1.00 18.20 15 GLU G C 1
ATOM 3849 O O . GLU G 1 15 ? 18.347 3.623 31.766 1.00 16.66 15 GLU G O 1
ATOM 3855 N N . ASP G 1 16 ? 16.563 2.679 32.618 1.00 19.37 16 ASP G N 1
ATOM 3856 C CA . ASP G 1 16 ? 16.726 1.493 31.741 1.00 20.01 16 ASP G CA 1
ATOM 3857 C C . ASP G 1 16 ? 16.321 1.869 30.319 1.00 19.75 16 ASP G C 1
ATOM 3858 O O . ASP G 1 16 ? 16.895 1.416 29.335 1.00 21.60 16 ASP G O 1
ATOM 3863 N N . GLU G 1 17 ? 15.316 2.712 30.209 1.00 19.43 17 GLU G N 1
ATOM 3864 C CA . GLU G 1 17 ? 14.935 3.203 28.898 1.00 20.63 17 GLU G CA 1
ATOM 3865 C C . GLU G 1 17 ? 16.062 3.965 28.215 1.00 18.15 17 GLU G C 1
ATOM 3866 O O . GLU G 1 17 ? 16.315 3.804 27.030 1.00 15.62 17 GLU G O 1
ATOM 3872 N N . VAL G 1 18 ? 16.719 4.850 28.950 1.00 15.73 18 VAL G N 1
ATOM 3873 C CA . VAL G 1 18 ? 17.742 5.661 28.366 1.00 16.03 18 VAL G CA 1
ATOM 3874 C C . VAL G 1 18 ? 18.893 4.771 28.035 1.00 15.23 18 VAL G C 1
ATOM 3875 O O . VAL G 1 18 ? 19.506 4.942 27.050 1.00 15.48 18 VAL G O 1
ATOM 3879 N N . PHE G 1 19 ? 19.207 3.830 28.899 1.00 17.93 19 PHE G N 1
ATOM 3880 C CA . PHE G 1 19 ? 20.323 2.897 28.625 1.00 16.78 19 PHE G CA 1
ATOM 3881 C C . PHE G 1 19 ? 20.141 2.153 27.253 1.00 17.48 19 PHE G C 1
ATOM 3882 O O . PHE G 1 19 ? 21.054 2.082 26.400 1.00 18.04 19 PHE G O 1
ATOM 3890 N N . GLU G 1 20 ? 18.956 1.658 27.043 1.00 19.42 20 GLU G N 1
ATOM 3891 C CA . GLU G 1 20 ? 18.621 0.916 25.819 1.00 21.39 20 GLU G CA 1
ATOM 3892 C C . GLU G 1 20 ? 18.768 1.783 24.596 1.00 18.71 20 GLU G C 1
ATOM 3893 O O . GLU G 1 20 ? 19.251 1.328 23.620 1.00 17.49 20 GLU G O 1
ATOM 3899 N N . ARG G 1 21 ? 18.459 3.087 24.681 1.00 18.43 21 ARG G N 1
ATOM 3900 C CA . ARG G 1 21 ? 18.681 3.979 23.572 1.00 17.52 21 ARG G CA 1
ATOM 3901 C C . ARG G 1 21 ? 20.171 4.201 23.293 1.00 18.47 21 ARG G C 1
ATOM 3902 O O . ARG G 1 21 ? 20.660 4.164 22.152 1.00 17.69 21 ARG G O 1
ATOM 3910 N N . LEU G 1 22 ? 20.906 4.416 24.369 1.00 17.92 22 LEU G N 1
ATOM 3911 C CA . LEU G 1 22 ? 22.310 4.763 24.260 1.00 17.96 22 LEU G CA 1
ATOM 3912 C C . LEU G 1 22 ? 23.104 3.624 23.659 1.00 19.17 22 LEU G C 1
ATOM 3913 O O . LEU G 1 22 ? 24.051 3.849 22.925 1.00 19.78 22 LEU G O 1
ATOM 3918 N N . LYS G 1 23 ? 22.694 2.402 23.921 1.00 19.58 23 LYS G N 1
ATOM 3919 C CA . LYS G 1 23 ? 23.532 1.268 23.553 1.00 21.99 23 LYS G CA 1
ATOM 3920 C C . LYS G 1 23 ? 23.670 1.047 22.041 1.00 22.71 23 LYS G C 1
ATOM 3921 O O . LYS G 1 23 ? 24.616 0.416 21.583 1.00 24.34 23 LYS G O 1
ATOM 3927 N N . SER G 1 24 ? 22.761 1.615 21.267 1.00 23.01 24 SER G N 1
ATOM 3928 C CA . SER G 1 24 ? 22.714 1.340 19.838 1.00 25.09 24 SER G CA 1
ATOM 3929 C C . SER G 1 24 ? 23.323 2.514 19.044 1.00 25.01 24 SER G C 1
ATOM 3930 O O . SER G 1 24 ? 23.222 2.579 17.790 1.00 25.75 24 SER G O 1
ATOM 3941 N N . SER G 1 26 ? 26.534 4.472 17.799 1.00 23.34 26 SER G N 1
ATOM 3942 C CA . SER G 1 26 ? 27.902 4.073 17.540 1.00 24.72 26 SER G CA 1
ATOM 3943 C C . SER G 1 26 ? 28.923 4.997 18.250 1.00 24.34 26 SER G C 1
ATOM 3944 O O . SER G 1 26 ? 30.059 4.604 18.469 1.00 23.17 26 SER G O 1
ATOM 3947 N N . GLU G 1 27 ? 28.513 6.204 18.609 1.00 22.65 27 GLU G N 1
ATOM 3948 C CA . GLU G 1 27 ? 29.398 7.126 19.337 1.00 22.19 27 GLU G CA 1
ATOM 3949 C C . GLU G 1 27 ? 29.620 6.653 20.769 1.00 20.85 27 GLU G C 1
ATOM 3950 O O . GLU G 1 27 ? 30.575 7.094 21.413 1.00 22.64 27 GLU G O 1
ATOM 3956 N N . VAL G 1 28 ? 28.736 5.788 21.255 1.00 20.16 28 VAL G N 1
ATOM 3957 C CA . VAL G 1 28 ? 28.740 5.242 22.596 1.00 20.95 28 VAL G CA 1
ATOM 3958 C C . VAL G 1 28 ? 29.478 3.918 22.586 1.00 21.11 28 VAL G C 1
ATOM 3959 O O . VAL G 1 28 ? 29.002 2.926 22.027 1.00 21.89 28 VAL G O 1
ATOM 3963 N N . THR G 1 29 ? 30.694 3.930 23.117 1.00 21.31 29 THR G N 1
ATOM 3964 C CA . THR G 1 29 ? 31.570 2.737 23.148 1.00 22.67 29 THR G CA 1
ATOM 3965 C C . THR G 1 29 ? 31.399 1.932 24.409 1.00 22.45 29 THR G C 1
ATOM 3966 O O . THR G 1 29 ? 31.676 0.728 24.436 1.00 22.47 29 THR G O 1
ATOM 3970 N N . GLU G 1 30 ? 30.963 2.597 25.478 1.00 21.22 30 GLU G N 1
ATOM 3971 C CA . GLU G 1 30 ? 30.463 1.857 26.639 1.00 20.79 30 GLU G CA 1
ATOM 3972 C C . GLU G 1 30 ? 29.386 2.574 27.345 1.00 19.69 30 GLU G C 1
ATOM 3973 O O . GLU G 1 30 ? 29.319 3.811 27.264 1.00 19.02 30 GLU G O 1
ATOM 3979 N N . VAL G 1 31 ? 28.541 1.806 27.998 1.00 18.93 31 VAL G N 1
ATOM 3980 C CA . VAL G 1 31 ? 27.396 2.331 28.751 1.00 19.37 31 VAL G CA 1
ATOM 3981 C C . VAL G 1 31 ? 27.050 1.456 29.970 1.00 19.47 31 VAL G C 1
ATOM 3982 O O . VAL G 1 31 ? 26.890 0.174 29.930 1.00 18.94 31 VAL G O 1
ATOM 3986 N N . HIS G 1 32 ? 26.866 2.126 31.091 1.00 18.01 32 HIS G N 1
ATOM 3987 C CA . HIS G 1 32 ? 26.520 1.474 32.347 1.00 15.59 32 HIS G CA 1
ATOM 3988 C C . HIS G 1 32 ? 25.526 2.258 33.189 1.00 15.70 32 HIS G C 1
ATOM 3989 O O . HIS G 1 32 ? 25.743 3.473 33.415 1.00 17.60 32 HIS G O 1
ATOM 3996 N N . VAL G 1 33 ? 24.529 1.572 33.723 1.00 14.24 33 VAL G N 1
ATOM 3997 C CA . VAL G 1 33 ? 23.708 2.102 34.805 1.00 15.76 33 VAL G CA 1
ATOM 3998 C C . VAL G 1 33 ? 24.488 1.893 36.142 1.00 15.63 33 VAL G C 1
ATOM 3999 O O . VAL G 1 33 ? 25.118 0.824 36.377 1.00 16.12 33 VAL G O 1
ATOM 4003 N N . VAL G 1 34 ? 24.409 2.898 37.001 1.00 15.90 34 VAL G N 1
ATOM 4004 C CA . VAL G 1 34 ? 25.208 2.971 38.221 1.00 15.04 34 VAL G CA 1
ATOM 4005 C C . VAL G 1 34 ? 24.380 3.451 39.427 1.00 15.14 34 VAL G C 1
ATOM 4006 O O . VAL G 1 34 ? 23.464 4.247 39.303 1.00 14.86 34 VAL G O 1
ATOM 4010 N N . TYR G 1 35 ? 24.705 2.913 40.617 1.00 15.99 35 TYR G N 1
ATOM 4011 C CA . TYR G 1 35 ? 24.248 3.417 41.877 1.00 16.17 35 TYR G CA 1
ATOM 4012 C C . TYR G 1 35 ? 24.981 4.644 42.295 1.00 16.40 35 TYR G C 1
ATOM 4013 O O . TYR G 1 35 ? 26.183 4.791 42.119 1.00 16.30 35 TYR G O 1
ATOM 4022 N N . GLY G 1 36 ? 24.213 5.572 42.814 1.00 17.60 36 GLY G N 1
ATOM 4023 C CA . GLY G 1 36 ? 24.743 6.789 43.397 1.00 17.21 36 GLY G CA 1
ATOM 4024 C C . GLY G 1 36 ? 24.176 8.055 42.743 1.00 19.44 36 GLY G C 1
ATOM 4025 O O . GLY G 1 36 ? 23.034 8.110 42.199 1.00 15.65 36 GLY G O 1
ATOM 4026 N N . VAL G 1 37 ? 24.970 9.131 42.902 1.00 19.36 37 VAL G N 1
ATOM 4027 C CA . VAL G 1 37 ? 24.535 10.438 42.510 1.00 20.68 37 VAL G CA 1
ATOM 4028 C C . VAL G 1 37 ? 24.231 10.620 41.004 1.00 18.79 37 VAL G C 1
ATOM 4029 O O . VAL G 1 37 ? 23.472 11.489 40.675 1.00 16.22 37 VAL G O 1
ATOM 4033 N N . TYR G 1 38 ? 24.854 9.814 40.141 1.00 16.87 38 TYR G N 1
ATOM 4034 C CA . TYR G 1 38 ? 24.619 9.758 38.707 1.00 17.58 38 TYR G CA 1
ATOM 4035 C C . TYR G 1 38 ? 23.980 8.405 38.373 1.00 16.27 38 TYR G C 1
ATOM 4036 O O . TYR G 1 38 ? 23.912 7.509 39.208 1.00 16.16 38 TYR G O 1
ATOM 4045 N N . ASP G 1 39 ? 23.353 8.345 37.202 1.00 17.27 39 ASP G N 1
ATOM 4046 C CA . ASP G 1 39 ? 22.471 7.205 36.869 1.00 17.69 39 ASP G CA 1
ATOM 4047 C C . ASP G 1 39 ? 23.078 6.357 35.762 1.00 16.48 39 ASP G C 1
ATOM 4048 O O . ASP G 1 39 ? 22.961 5.141 35.776 1.00 16.65 39 ASP G O 1
ATOM 4053 N N . ILE G 1 40 ? 23.699 7.011 34.794 1.00 17.35 40 ILE G N 1
ATOM 4054 C CA . ILE G 1 40 ? 24.353 6.336 33.748 1.00 15.88 40 ILE G CA 1
ATOM 4055 C C . ILE G 1 40 ? 25.673 7.010 33.428 1.00 16.23 40 ILE G C 1
ATOM 4056 O O . ILE G 1 40 ? 25.789 8.249 33.429 1.00 15.84 40 ILE G O 1
ATOM 4061 N N . VAL G 1 41 ? 26.667 6.192 33.114 1.00 15.90 41 VAL G N 1
ATOM 4062 C CA . VAL G 1 41 ? 27.964 6.623 32.618 1.00 16.86 41 VAL G CA 1
ATOM 4063 C C . VAL G 1 41 ? 28.131 6.088 31.212 1.00 17.89 41 VAL G C 1
ATOM 4064 O O . VAL G 1 41 ? 27.940 4.875 30.966 1.00 17.39 41 VAL G O 1
ATOM 4068 N N . VAL G 1 42 ? 28.510 6.956 30.278 1.00 19.39 42 VAL G N 1
ATOM 4069 C CA . VAL G 1 42 ? 28.827 6.510 28.904 1.00 19.76 42 VAL G CA 1
ATOM 4070 C C . VAL G 1 42 ? 30.176 7.009 28.593 1.00 19.62 42 VAL G C 1
ATOM 4071 O O . VAL G 1 42 ? 30.591 8.111 29.135 1.00 18.79 42 VAL G O 1
ATOM 4075 N N . LYS G 1 43 ? 30.933 6.221 27.791 1.00 18.88 43 LYS G N 1
ATOM 4076 C CA . LYS G 1 43 ? 32.102 6.760 27.110 1.00 19.95 43 LYS G CA 1
ATOM 4077 C C . LYS G 1 43 ? 31.707 7.068 25.674 1.00 20.39 43 LYS G C 1
ATOM 4078 O O . LYS G 1 43 ? 31.144 6.185 24.935 1.00 21.08 43 LYS G O 1
ATOM 4084 N N . VAL G 1 44 ? 32.074 8.278 25.251 1.00 19.91 44 VAL G N 1
ATOM 4085 C CA . VAL G 1 44 ? 31.741 8.793 23.925 1.00 21.24 44 VAL G CA 1
ATOM 4086 C C . VAL G 1 44 ? 33.004 8.994 23.068 1.00 22.72 44 VAL G C 1
ATOM 4087 O O . VAL G 1 44 ? 33.997 9.562 23.538 1.00 21.50 44 VAL G O 1
ATOM 4091 N N . GLU G 1 45 ? 32.962 8.550 21.806 1.00 23.56 45 GLU G N 1
ATOM 4092 C CA . GLU G 1 45 ? 34.021 8.891 20.868 1.00 26.08 45 GLU G CA 1
ATOM 4093 C C . GLU G 1 45 ? 33.397 9.625 19.712 1.00 25.31 45 GLU G C 1
ATOM 4094 O O . GLU G 1 45 ? 32.398 9.182 19.142 1.00 25.11 45 GLU G O 1
ATOM 4100 N N . ALA G 1 46 ? 33.972 10.742 19.330 1.00 25.30 46 ALA G N 1
ATOM 4101 C CA . ALA G 1 46 ? 33.599 11.353 18.077 1.00 25.31 46 ALA G CA 1
ATOM 4102 C C . ALA G 1 46 ? 34.847 11.752 17.271 1.00 26.91 46 ALA G C 1
ATOM 4103 O O . ALA G 1 46 ? 35.906 11.964 17.856 1.00 24.98 46 ALA G O 1
ATOM 4105 N N . ASP G 1 47 ? 34.674 11.969 15.960 1.00 27.80 47 ASP G N 1
ATOM 4106 C CA . ASP G 1 47 ? 35.814 12.231 15.051 1.00 29.00 47 ASP G CA 1
ATOM 4107 C C . ASP G 1 47 ? 36.291 13.652 15.155 1.00 28.44 47 ASP G C 1
ATOM 4108 O O . ASP G 1 47 ? 37.369 13.961 14.640 1.00 27.12 47 ASP G O 1
ATOM 4113 N N . SER G 1 48 ? 35.479 14.511 15.799 1.00 27.32 48 SER G N 1
ATOM 4114 C CA . SER G 1 48 ? 35.875 15.879 16.112 1.00 26.23 48 SER G CA 1
ATOM 4115 C C . SER G 1 48 ? 35.145 16.510 17.321 1.00 25.64 48 SER G C 1
ATOM 4116 O O . SER G 1 48 ? 34.131 15.999 17.818 1.00 22.67 48 SER G O 1
ATOM 4127 N N . ASP G 1 50 ? 33.570 19.392 17.101 1.00 24.17 50 ASP G N 1
ATOM 4128 C CA . ASP G 1 50 ? 32.233 19.817 16.562 1.00 24.21 50 ASP G CA 1
ATOM 4129 C C . ASP G 1 50 ? 31.254 18.652 16.542 1.00 23.63 50 ASP G C 1
ATOM 4130 O O . ASP G 1 50 ? 30.073 18.790 16.957 1.00 23.90 50 ASP G O 1
ATOM 4135 N N . LYS G 1 51 ? 31.746 17.464 16.186 1.00 22.89 51 LYS G N 1
ATOM 4136 C CA . LYS G 1 51 ? 30.906 16.253 16.220 1.00 23.18 51 LYS G CA 1
ATOM 4137 C C . LYS G 1 51 ? 30.543 15.796 17.693 1.00 22.29 51 LYS G C 1
ATOM 4138 O O . LYS G 1 51 ? 29.372 15.384 17.978 1.00 21.61 51 LYS G O 1
ATOM 4144 N N . LEU G 1 52 ? 31.486 15.951 18.636 1.00 20.97 52 LEU G N 1
ATOM 4145 C CA . LEU G 1 52 ? 31.224 15.637 20.017 1.00 19.85 52 LEU G CA 1
ATOM 4146 C C . LEU G 1 52 ? 30.060 16.519 20.525 1.00 18.67 52 LEU G C 1
ATOM 4147 O O . LEU G 1 52 ? 29.119 15.992 21.095 1.00 17.16 52 LEU G O 1
ATOM 4152 N N . LYS G 1 53 ? 30.131 17.813 20.227 1.00 18.45 53 LYS G N 1
ATOM 4153 C CA . LYS G 1 53 ? 29.206 18.811 20.671 1.00 19.25 53 LYS G CA 1
ATOM 4154 C C . LYS G 1 53 ? 27.797 18.518 20.153 1.00 20.28 53 LYS G C 1
ATOM 4155 O O . LYS G 1 53 ? 26.789 18.596 20.887 1.00 20.13 53 LYS G O 1
ATOM 4161 N N . ASP G 1 54 ? 27.737 18.180 18.883 1.00 21.00 54 ASP G N 1
ATOM 4162 C CA . ASP G 1 54 ? 26.498 17.936 18.213 1.00 21.67 54 ASP G CA 1
ATOM 4163 C C . ASP G 1 54 ? 25.865 16.710 18.794 1.00 21.14 54 ASP G C 1
ATOM 4164 O O . ASP G 1 54 ? 24.704 16.740 19.066 1.00 21.03 54 ASP G O 1
ATOM 4169 N N . PHE G 1 55 ? 26.650 15.635 18.975 1.00 18.62 55 PHE G N 1
ATOM 4170 C CA . PHE G 1 55 ? 26.196 14.445 19.638 1.00 17.81 55 PHE G CA 1
ATOM 4171 C C . PHE G 1 55 ? 25.656 14.657 21.050 1.00 18.24 55 PHE G C 1
ATOM 4172 O O . PHE G 1 55 ? 24.602 14.130 21.436 1.00 17.54 55 PHE G O 1
ATOM 4180 N N . VAL G 1 56 ? 26.390 15.404 21.872 1.00 17.61 56 VAL G N 1
ATOM 4181 C CA . VAL G 1 56 ? 25.961 15.611 23.254 1.00 16.76 56 VAL G CA 1
ATOM 4182 C C . VAL G 1 56 ? 24.650 16.446 23.310 1.00 15.03 56 VAL G C 1
ATOM 4183 O O . VAL G 1 56 ? 23.678 16.080 23.975 1.00 14.62 56 VAL G O 1
ATOM 4187 N N . THR G 1 57 ? 24.627 17.548 22.626 1.00 16.98 57 THR G N 1
ATOM 4188 C CA . THR G 1 57 ? 23.507 18.488 22.679 1.00 17.36 57 THR G CA 1
ATOM 4189 C C . THR G 1 57 ? 22.317 17.938 21.921 1.00 17.92 57 THR G C 1
ATOM 4190 O O . THR G 1 57 ? 21.227 17.885 22.444 1.00 19.22 57 THR G O 1
ATOM 4194 N N . ASN G 1 58 ? 22.527 17.560 20.671 1.00 18.31 58 ASN G N 1
ATOM 4195 C CA . ASN G 1 58 ? 21.409 17.208 19.805 1.00 18.52 58 ASN G CA 1
ATOM 4196 C C . ASN G 1 58 ? 20.962 15.754 19.836 1.00 18.43 58 ASN G C 1
ATOM 4197 O O . ASN G 1 58 ? 19.882 15.430 19.338 1.00 21.83 58 ASN G O 1
ATOM 4202 N N . THR G 1 59 ? 21.768 14.868 20.404 1.00 18.11 59 THR G N 1
ATOM 4203 C CA . THR G 1 59 ? 21.311 13.486 20.637 1.00 17.30 59 THR G CA 1
ATOM 4204 C C . THR G 1 59 ? 21.088 13.161 22.084 1.00 16.19 59 THR G C 1
ATOM 4205 O O . THR G 1 59 ? 19.945 13.022 22.524 1.00 14.78 59 THR G O 1
ATOM 4209 N N . ILE G 1 60 ? 22.181 13.032 22.850 1.00 17.65 60 ILE G N 1
ATOM 4210 C CA . ILE G 1 60 ? 22.079 12.626 24.229 1.00 15.94 60 ILE G CA 1
ATOM 4211 C C . ILE G 1 60 ? 21.099 13.523 25.038 1.00 17.22 60 ILE G C 1
ATOM 4212 O O . ILE G 1 60 ? 20.152 12.993 25.655 1.00 14.94 60 ILE G O 1
ATOM 4217 N N . ARG G 1 61 ? 21.307 14.849 24.994 1.00 16.04 61 ARG G N 1
ATOM 4218 C CA . ARG G 1 61 ? 20.525 15.794 25.750 1.00 17.50 61 ARG G CA 1
ATOM 4219 C C . ARG G 1 61 ? 19.108 16.042 25.222 1.00 18.75 61 ARG G C 1
ATOM 4220 O O . ARG G 1 61 ? 18.350 16.772 25.842 1.00 20.72 61 ARG G O 1
ATOM 4228 N N . LYS G 1 62 ? 18.773 15.464 24.068 1.00 18.81 62 LYS G N 1
ATOM 4229 C CA . LYS G 1 62 ? 17.392 15.442 23.594 1.00 20.59 62 LYS G CA 1
ATOM 4230 C C . LYS G 1 62 ? 16.698 14.094 23.697 1.00 20.64 62 LYS G C 1
ATOM 4231 O O . LYS G 1 62 ? 15.513 13.974 23.313 1.00 19.18 62 LYS G O 1
ATOM 4237 N N . LEU G 1 63 ? 17.366 13.089 24.268 1.00 18.80 63 LEU G N 1
ATOM 4238 C CA . LEU G 1 63 ? 16.700 11.808 24.487 1.00 17.59 63 LEU G CA 1
ATOM 4239 C C . LEU G 1 63 ? 15.590 11.899 25.510 1.00 17.29 63 LEU G C 1
ATOM 4240 O O . LEU G 1 63 ? 15.702 12.613 26.492 1.00 16.28 63 LEU G O 1
ATOM 4245 N N . PRO G 1 64 ? 14.500 11.162 25.295 1.00 16.93 64 PRO G N 1
ATOM 4246 C CA . PRO G 1 64 ? 13.421 11.084 26.266 1.00 17.40 64 PRO G CA 1
ATOM 4247 C C . PRO G 1 64 ? 13.998 10.698 27.579 1.00 17.18 64 PRO G C 1
ATOM 4248 O O . PRO G 1 64 ? 14.825 9.799 27.616 1.00 15.31 64 PRO G O 1
ATOM 4252 N N . LYS G 1 65 ? 13.583 11.411 28.617 1.00 18.51 65 LYS G N 1
ATOM 4253 C CA . LYS G 1 65 ? 13.903 11.140 30.024 1.00 19.42 65 LYS G CA 1
ATOM 4254 C C . LYS G 1 65 ? 15.360 11.411 30.440 1.00 17.91 65 LYS G C 1
ATOM 4255 O O . LYS G 1 65 ? 15.787 11.037 31.514 1.00 18.81 65 LYS G O 1
ATOM 4261 N N . VAL G 1 66 ? 16.157 12.046 29.620 1.00 16.34 66 VAL G N 1
ATOM 4262 C CA . VAL G 1 66 ? 17.454 12.550 30.114 1.00 15.99 66 VAL G CA 1
ATOM 4263 C C . VAL G 1 66 ? 17.177 13.870 30.794 1.00 15.57 66 VAL G C 1
ATOM 4264 O O . VAL G 1 66 ? 16.598 14.751 30.197 1.00 16.41 66 VAL G O 1
ATOM 4268 N N . ARG G 1 67 ? 17.559 13.998 32.071 1.00 16.56 67 ARG G N 1
ATOM 4269 C CA . ARG G 1 67 ? 17.452 15.267 32.809 1.00 17.76 67 ARG G CA 1
ATOM 4270 C C . ARG G 1 67 ? 18.687 16.178 32.734 1.00 17.09 67 ARG G C 1
ATOM 4271 O O . ARG G 1 67 ? 18.573 17.392 32.582 1.00 14.58 67 ARG G O 1
ATOM 4279 N N . SER G 1 68 ? 19.846 15.598 32.941 1.00 15.17 68 SER G N 1
ATOM 4280 C CA . SER G 1 68 ? 21.080 16.374 32.967 1.00 15.88 68 SER G CA 1
ATOM 4281 C C . SER G 1 68 ? 22.201 15.526 32.491 1.00 16.21 68 SER G C 1
ATOM 4282 O O . SER G 1 68 ? 22.081 14.295 32.470 1.00 14.15 68 SER G O 1
ATOM 4285 N N . THR G 1 69 ? 23.265 16.172 32.013 1.00 16.90 69 THR G N 1
ATOM 4286 C CA . THR G 1 69 ? 24.468 15.470 31.620 1.00 17.02 69 THR G CA 1
ATOM 4287 C C . THR G 1 69 ? 25.646 16.298 32.028 1.00 17.71 69 THR G C 1
ATOM 4288 O O . THR G 1 69 ? 25.549 17.516 32.017 1.00 16.02 69 THR G O 1
ATOM 4292 N N . LEU G 1 70 ? 26.752 15.610 32.369 1.00 16.90 70 LEU G N 1
ATOM 4293 C CA . LEU G 1 70 ? 27.982 16.233 32.785 1.00 15.92 70 LEU G CA 1
ATOM 4294 C C . LEU G 1 70 ? 29.075 15.598 31.945 1.00 17.16 70 LEU G C 1
ATOM 4295 O O . LEU G 1 70 ? 29.358 14.414 32.118 1.00 17.94 70 LEU G O 1
ATOM 4300 N N . THR G 1 71 ? 29.636 16.346 31.003 1.00 16.74 71 THR G N 1
ATOM 4301 C CA . THR G 1 71 ? 30.584 15.798 30.021 1.00 18.37 71 THR G CA 1
ATOM 4302 C C . THR G 1 71 ? 31.963 16.068 30.526 1.00 18.09 71 THR G C 1
ATOM 4303 O O . THR G 1 71 ? 32.316 17.213 30.772 1.00 17.93 71 THR G O 1
ATOM 4315 N N . ILE G 1 73 ? 35.647 15.884 29.391 1.00 19.41 73 ILE G N 1
ATOM 4316 C CA . ILE G 1 73 ? 36.550 15.776 28.268 1.00 20.79 73 ILE G CA 1
ATOM 4317 C C . ILE G 1 73 ? 37.794 15.084 28.835 1.00 21.33 73 ILE G C 1
ATOM 4318 O O . ILE G 1 73 ? 38.329 15.495 29.841 1.00 19.61 73 ILE G O 1
ATOM 4323 N N . ILE G 1 74 ? 38.154 13.987 28.222 1.00 20.88 74 ILE G N 1
ATOM 4324 C CA . ILE G 1 74 ? 39.367 13.230 28.515 1.00 22.20 74 ILE G CA 1
ATOM 4325 C C . ILE G 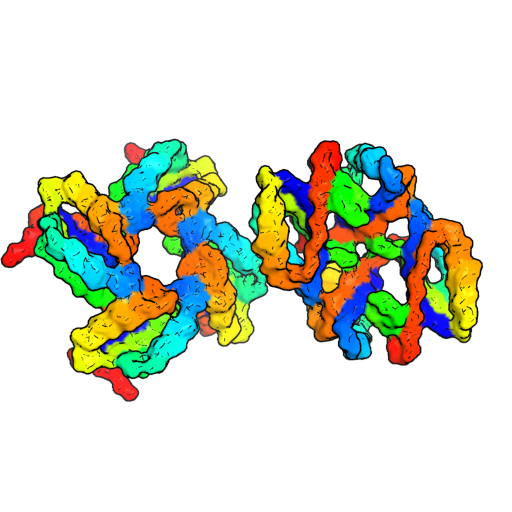1 74 ? 40.587 13.932 27.967 1.00 22.95 74 ILE G C 1
ATOM 4326 O O . ILE G 1 74 ? 40.615 14.390 26.801 1.00 22.09 74 ILE G O 1
ATOM 4331 N N . VAL G 1 75 ? 41.572 14.064 28.832 1.00 23.44 75 VAL G N 1
ATOM 4332 C CA . VAL G 1 75 ? 42.885 14.573 28.478 1.00 24.21 75 VAL G CA 1
ATOM 4333 C C . VAL G 1 75 ? 43.674 13.638 27.548 1.00 24.81 75 VAL G C 1
ATOM 4334 O O . VAL G 1 75 ? 44.057 12.538 27.935 1.00 24.54 75 VAL G O 1
ATOM 4338 N N . GLU G 1 76 ? 43.894 14.073 26.307 1.00 27.85 76 GLU G N 1
ATOM 4339 C CA . GLU G 1 76 ? 44.689 13.278 25.354 1.00 29.97 76 GLU G CA 1
ATOM 4340 C C . GLU G 1 76 ? 46.112 13.089 25.934 1.00 28.63 76 GLU G C 1
ATOM 4341 O O . GLU G 1 76 ? 46.694 14.014 26.457 1.00 27.61 76 GLU G O 1
ATOM 4347 N N . GLY G 1 77 ? 46.600 11.861 25.944 1.00 29.01 77 GLY G N 1
ATOM 4348 C CA . GLY G 1 77 ? 47.906 11.5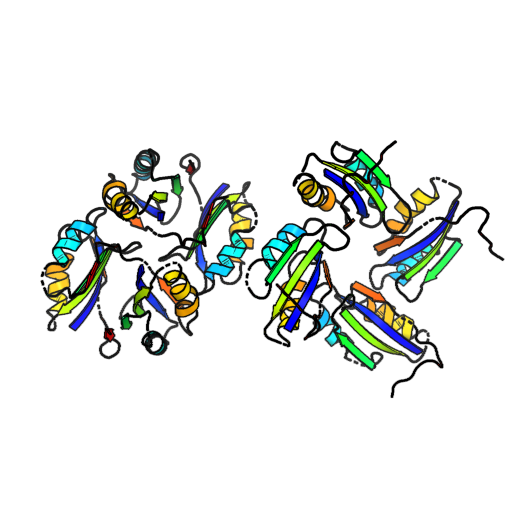69 26.524 1.00 29.42 77 GLY G CA 1
ATOM 4349 C C . GLY G 1 77 ? 47.856 11.167 27.994 1.00 29.97 77 GLY G C 1
ATOM 4350 O O . GLY G 1 77 ? 48.894 10.914 28.603 1.00 29.43 77 GLY G O 1
ATOM 4351 N N . LYS G 1 78 ? 46.654 11.159 28.567 1.00 27.57 78 LYS G N 1
ATOM 4352 C CA . LYS G 1 78 ? 46.435 10.706 29.927 1.00 26.82 78 LYS G CA 1
ATOM 4353 C C . LYS G 1 78 ? 45.168 9.875 29.922 1.00 26.22 78 LYS G C 1
ATOM 4354 O O . LYS G 1 78 ? 44.245 10.097 30.723 1.00 26.71 78 LYS G O 1
ATOM 4360 N N . SER G 1 79 ? 45.153 8.877 29.029 1.00 24.95 79 SER G N 1
ATOM 4361 C CA . SER G 1 79 ? 43.992 8.051 28.784 1.00 24.52 79 SER G CA 1
ATOM 4362 C C . SER G 1 79 ? 44.460 6.684 28.380 1.00 25.93 79 SER G C 1
ATOM 4363 O O . SER G 1 79 ? 45.167 6.513 27.369 1.00 26.78 79 SER G O 1
ATOM 4366 N N . LEU G 1 80 ? 44.075 5.699 29.142 1.00 27.18 80 LEU G N 1
ATOM 4367 C CA . LEU G 1 80 ? 44.441 4.322 28.855 1.00 28.73 80 LEU G CA 1
ATOM 4368 C C . LEU G 1 80 ? 43.239 3.440 28.990 1.00 29.05 80 LEU G C 1
ATOM 4369 O O . LEU G 1 80 ? 42.548 3.522 29.983 1.00 28.91 80 LEU G O 1
ATOM 4374 N N . VAL G 1 81 ? 42.946 2.654 27.953 1.00 30.86 81 VAL G N 1
ATOM 4375 C CA . VAL G 1 81 ? 41.973 1.551 27.995 1.00 32.39 81 VAL G CA 1
ATOM 4376 C C . VAL G 1 81 ? 42.787 0.251 27.763 1.00 33.94 81 VAL G C 1
ATOM 4377 O O . VAL G 1 81 ? 43.599 0.191 26.832 1.00 34.80 81 VAL G O 1
ATOM 4381 N N . LYS G 1 82 ? 42.570 -0.754 28.611 1.00 34.81 82 LYS G N 1
ATOM 4382 C CA . LYS G 1 82 ? 43.224 -2.067 28.509 1.00 35.44 82 LYS G CA 1
ATOM 4383 C C . LYS G 1 82 ? 42.340 -3.077 27.829 1.00 35.67 82 LYS G C 1
ATOM 4384 O O . LYS G 1 82 ? 42.907 -3.990 27.207 1.00 39.15 82 LYS G O 1
ATOM 4390 N N . ALA H 1 2 ? 43.154 26.376 22.129 1.00 30.99 2 ALA H N 1
ATOM 4391 C CA . ALA H 1 2 ? 42.225 25.794 23.159 1.00 30.96 2 ALA H CA 1
ATOM 4392 C C . ALA H 1 2 ? 41.837 26.867 24.157 1.00 31.05 2 ALA H C 1
ATOM 4393 O O . ALA H 1 2 ? 42.608 27.804 24.405 1.00 31.59 2 ALA H O 1
ATOM 4395 N N . SER H 1 3 ? 40.601 26.785 24.661 1.00 29.30 3 SER H N 1
ATOM 4396 C CA . SER H 1 3 ? 40.013 27.845 25.442 1.00 28.22 3 SER H CA 1
ATOM 4397 C C . SER H 1 3 ? 39.175 27.222 26.530 1.00 25.50 3 SER H C 1
ATOM 4398 O O . SER H 1 3 ? 38.407 26.321 26.248 1.00 25.30 3 SER H O 1
ATOM 4401 N N . ALA H 1 4 ? 39.345 27.701 27.741 1.00 23.49 4 ALA H N 1
ATOM 4402 C CA . ALA H 1 4 ? 38.636 27.232 28.907 1.00 23.00 4 ALA H CA 1
ATOM 4403 C C . ALA H 1 4 ? 38.344 28.345 29.927 1.00 21.66 4 ALA H C 1
ATOM 4404 O O . ALA H 1 4 ? 39.033 29.363 29.990 1.00 21.33 4 ALA H O 1
ATOM 4406 N N . ILE H 1 5 ? 37.248 28.210 30.673 1.00 21.00 5 ILE H N 1
ATOM 4407 C CA . ILE H 1 5 ? 37.038 29.001 31.876 1.00 20.89 5 ILE H CA 1
ATOM 4408 C C . ILE H 1 5 ? 37.341 28.099 33.071 1.00 20.98 5 ILE H C 1
ATOM 4409 O O . ILE H 1 5 ? 36.849 26.951 33.130 1.00 19.05 5 ILE H O 1
ATOM 4414 N N . VAL H 1 6 ? 38.140 28.593 34.009 1.00 18.81 6 VAL H N 1
ATOM 4415 C CA . VAL H 1 6 ? 38.500 27.757 35.177 1.00 19.19 6 VAL H CA 1
ATOM 4416 C C . VAL H 1 6 ? 37.989 28.385 36.423 1.00 17.90 6 VAL H C 1
ATOM 4417 O O . VAL H 1 6 ? 38.215 29.585 36.648 1.00 18.86 6 VAL H O 1
ATOM 4421 N N . LEU H 1 7 ? 37.277 27.609 37.231 1.00 16.87 7 LEU H N 1
ATOM 4422 C CA . LEU H 1 7 ? 36.694 28.067 38.452 1.00 16.19 7 LEU H CA 1
ATOM 4423 C C . LEU H 1 7 ? 37.592 27.550 39.534 1.00 17.94 7 LEU H C 1
ATOM 4424 O O . LEU H 1 7 ? 37.766 26.327 39.670 1.00 18.65 7 LEU H O 1
ATOM 4429 N N . ILE H 1 8 ? 38.107 28.462 40.318 1.00 17.73 8 ILE H N 1
ATOM 4430 C CA . ILE H 1 8 ? 39.122 28.140 41.313 1.00 19.13 8 ILE H CA 1
ATOM 4431 C C . ILE H 1 8 ? 38.603 28.352 42.721 1.00 17.95 8 ILE H C 1
ATOM 4432 O O . ILE H 1 8 ? 38.014 29.397 43.060 1.00 20.02 8 ILE H O 1
ATOM 4437 N N . ASN H 1 9 ? 38.859 27.370 43.577 1.00 17.82 9 ASN H N 1
ATOM 4438 C CA . ASN H 1 9 ? 38.764 27.561 45.021 1.00 17.75 9 ASN H CA 1
ATOM 4439 C C . ASN H 1 9 ? 40.153 27.638 45.662 1.00 17.21 9 ASN H C 1
ATOM 4440 O O . ASN H 1 9 ? 40.974 26.794 45.413 1.00 17.74 9 ASN H O 1
ATOM 4445 N N . THR H 1 10 ? 40.393 28.635 46.497 1.00 18.18 10 THR H N 1
ATOM 4446 C CA . THR H 1 10 ? 41.641 28.749 47.267 1.00 18.85 10 THR H CA 1
ATOM 4447 C C . THR H 1 10 ? 41.456 28.306 48.708 1.00 20.53 10 THR H C 1
ATOM 4448 O O . THR H 1 10 ? 40.309 28.206 49.199 1.00 19.32 10 THR H O 1
ATOM 4452 N N . ASP H 1 11 ? 42.577 28.090 49.404 1.00 20.56 11 ASP H N 1
ATOM 4453 C CA . ASP H 1 11 ? 42.540 28.013 50.857 1.00 22.96 11 ASP H CA 1
ATOM 4454 C C . ASP H 1 11 ? 41.896 29.258 51.300 1.00 22.17 11 ASP H C 1
ATOM 4455 O O . ASP H 1 11 ? 41.983 30.279 50.642 1.00 22.26 11 ASP H O 1
ATOM 4460 N N . ALA H 1 12 ? 41.213 29.186 52.435 1.00 22.73 12 ALA H N 1
ATOM 4461 C CA . ALA H 1 12 ? 40.447 30.318 52.876 1.00 23.93 12 ALA H CA 1
ATOM 4462 C C . ALA H 1 12 ? 41.453 31.428 53.153 1.00 23.93 12 ALA H C 1
ATOM 4463 O O . ALA H 1 12 ? 42.529 31.178 53.727 1.00 25.19 12 ALA H O 1
ATOM 4465 N N . GLY H 1 13 ? 41.160 32.622 52.642 1.00 23.88 13 GLY H N 1
ATOM 4466 C CA . GLY H 1 13 ? 42.028 33.786 52.813 1.00 23.90 13 GLY H CA 1
ATOM 4467 C C . GLY H 1 13 ? 43.199 33.939 51.889 1.00 24.99 13 GLY H C 1
ATOM 4468 O O . GLY H 1 13 ? 43.932 34.948 52.008 1.00 27.06 13 GLY H O 1
ATOM 4469 N N . GLY H 1 14 ? 43.316 33.063 50.897 1.00 24.36 14 GLY H N 1
ATOM 4470 C CA . GLY H 1 14 ? 44.409 33.058 49.942 1.00 23.74 14 GLY H CA 1
ATOM 4471 C C . GLY H 1 14 ? 44.046 33.679 48.621 1.00 23.81 14 GLY H C 1
ATOM 4472 O O . GLY H 1 14 ? 44.931 33.813 47.779 1.00 24.03 14 GLY H O 1
ATOM 4473 N N . GLU H 1 15 ? 42.786 34.097 48.436 1.00 22.22 15 GLU H N 1
ATOM 4474 C CA . GLU H 1 15 ? 42.298 34.494 47.096 1.00 22.50 15 GLU H CA 1
ATOM 4475 C C . GLU H 1 15 ? 42.991 35.735 46.511 1.00 22.83 15 GLU H C 1
ATOM 4476 O O . GLU H 1 15 ? 43.236 35.771 45.329 1.00 23.99 15 GLU H O 1
ATOM 4482 N N . ASP H 1 16 ? 43.311 36.745 47.317 1.00 23.68 16 ASP H N 1
ATOM 4483 C CA . ASP H 1 16 ? 43.953 37.956 46.743 1.00 24.28 16 ASP H CA 1
ATOM 4484 C C . ASP H 1 16 ? 45.363 37.594 46.222 1.00 24.89 16 ASP H C 1
ATOM 4485 O O . ASP H 1 16 ? 45.769 38.015 45.142 1.00 23.86 16 ASP H O 1
ATOM 4490 N N . GLU H 1 17 ? 46.077 36.784 46.983 1.00 24.82 17 GLU H N 1
ATOM 4491 C CA . GLU H 1 17 ? 47.416 36.309 46.611 1.00 27.17 17 GLU H CA 1
ATOM 4492 C C . GLU H 1 17 ? 47.424 35.488 45.340 1.00 25.44 17 GLU H C 1
ATOM 4493 O O . GLU H 1 17 ? 48.256 35.698 44.474 1.00 25.01 17 GLU H O 1
ATOM 4499 N N . VAL H 1 18 ? 46.490 34.526 45.230 1.00 23.73 18 VAL H N 1
ATOM 4500 C CA . VAL H 1 18 ? 46.415 33.697 44.037 1.00 23.26 18 VAL H CA 1
ATOM 4501 C C . VAL H 1 18 ? 46.086 34.599 42.826 1.00 23.08 18 VAL H C 1
ATOM 4502 O O . VAL H 1 18 ? 46.637 34.423 41.741 1.00 21.41 18 VAL H O 1
ATOM 4506 N N . PHE H 1 19 ? 45.175 35.533 43.047 1.00 24.08 19 PHE H N 1
ATOM 4507 C CA . PHE H 1 19 ? 44.719 36.431 41.991 1.00 25.08 19 PHE H CA 1
ATOM 4508 C C . PHE H 1 19 ? 45.914 37.200 41.456 1.00 26.82 19 PHE H C 1
ATOM 4509 O O . PHE H 1 19 ? 46.103 37.300 40.257 1.00 26.52 19 PHE H O 1
ATOM 4517 N N . GLU H 1 20 ? 46.759 37.712 42.349 1.00 28.68 20 GLU H N 1
ATOM 4518 C CA . GLU H 1 20 ? 47.944 38.488 41.885 1.00 29.25 20 GLU H CA 1
ATOM 4519 C C . GLU H 1 20 ? 48.917 37.617 41.036 1.00 28.56 20 GLU H C 1
ATOM 4520 O O . GLU H 1 20 ? 49.388 38.090 40.000 1.00 28.02 20 GLU H O 1
ATOM 4526 N N . ARG H 1 21 ? 49.148 36.348 41.420 1.00 27.65 21 ARG H N 1
ATOM 4527 C CA . ARG H 1 21 ? 49.961 35.409 40.636 1.00 27.95 21 ARG H CA 1
ATOM 4528 C C . ARG H 1 21 ? 49.411 35.143 39.239 1.00 27.60 21 ARG H C 1
ATOM 4529 O O . ARG H 1 21 ? 50.148 35.109 38.248 1.00 26.44 21 ARG H O 1
ATOM 4537 N N . LEU H 1 22 ? 48.107 34.920 39.185 1.00 27.93 22 LEU H N 1
ATOM 4538 C CA . LEU H 1 22 ? 47.426 34.595 37.925 1.00 28.13 22 LEU H CA 1
ATOM 4539 C C . LEU H 1 22 ? 47.517 35.743 36.923 1.00 30.25 22 LEU H C 1
ATOM 4540 O O . LEU H 1 22 ? 47.680 35.511 35.722 1.00 28.80 22 LEU H O 1
ATOM 4545 N N . LYS H 1 23 ? 47.393 36.975 37.422 1.00 32.11 23 LYS H N 1
ATOM 4546 C CA . LYS H 1 23 ? 47.202 38.116 36.536 1.00 34.18 23 LYS H CA 1
ATOM 4547 C C . LYS H 1 23 ? 48.476 38.358 35.692 1.00 35.29 23 LYS H C 1
ATOM 4548 O O . LYS H 1 23 ? 48.398 38.874 34.592 1.00 36.51 23 LYS H O 1
ATOM 4554 N N . SER H 1 24 ? 49.616 37.839 36.134 1.00 36.74 24 SER H N 1
ATOM 4555 C CA . SER H 1 24 ? 50.863 37.979 35.359 1.00 37.51 24 SER H CA 1
ATOM 4556 C C . SER H 1 24 ? 51.106 36.864 34.312 1.00 37.19 24 SER H C 1
ATOM 4557 O O . SER H 1 24 ? 52.077 36.918 33.548 1.00 37.16 24 SER H O 1
ATOM 4568 N N . SER H 1 26 ? 50.553 34.759 30.879 1.00 32.17 26 SER H N 1
ATOM 4569 C CA . SER H 1 26 ? 50.143 35.014 29.510 1.00 33.05 26 SER H CA 1
ATOM 4570 C C . SER H 1 26 ? 48.871 34.307 29.089 1.00 31.47 26 SER H C 1
ATOM 4571 O O . SER H 1 26 ? 48.060 34.846 28.335 1.00 33.02 26 SER H O 1
ATOM 4574 N N . GLU H 1 27 ? 48.732 33.078 29.543 1.00 29.27 27 GLU H N 1
ATOM 4575 C CA . GLU H 1 27 ? 47.652 32.214 29.130 1.00 28.48 27 GLU H CA 1
ATOM 4576 C C . GLU H 1 27 ? 46.344 32.665 29.791 1.00 27.22 27 GLU H C 1
ATOM 4577 O O . GLU H 1 27 ? 45.250 32.295 29.371 1.00 26.80 27 GLU H O 1
ATOM 4583 N N . VAL H 1 28 ? 46.475 33.481 30.825 1.00 26.63 28 VAL H N 1
ATOM 4584 C CA . VAL H 1 28 ? 45.324 34.024 31.535 1.00 27.38 28 VAL H CA 1
ATOM 4585 C C . VAL H 1 28 ? 44.889 35.353 30.913 1.00 27.74 28 VAL H C 1
ATOM 4586 O O . VAL H 1 28 ? 45.546 36.372 31.153 1.00 27.71 28 VAL H O 1
ATOM 4590 N N . THR H 1 29 ? 43.787 35.359 30.164 1.00 26.92 29 THR H N 1
ATOM 4591 C CA . THR H 1 29 ? 43.317 36.589 29.540 1.00 27.86 29 THR H CA 1
ATOM 4592 C C . THR H 1 29 ? 42.423 37.440 30.417 1.00 27.59 29 THR H C 1
ATOM 4593 O O . THR H 1 29 ? 42.270 38.643 30.172 1.00 27.42 29 THR H O 1
ATOM 4597 N N . GLU H 1 30 ? 41.815 36.812 31.433 1.00 25.30 30 GLU H N 1
ATOM 4598 C CA . GLU H 1 30 ? 40.879 37.447 32.306 1.00 24.77 30 GLU H CA 1
ATOM 4599 C C . GLU H 1 30 ? 40.977 36.764 33.661 1.00 23.36 30 GLU H C 1
ATOM 4600 O O . GLU H 1 30 ? 41.143 35.545 33.713 1.00 22.12 30 GLU H O 1
ATOM 4606 N N . VAL H 1 31 ? 40.850 37.538 34.729 1.00 22.84 31 VAL H N 1
ATOM 4607 C CA . VAL H 1 31 ? 40.824 36.967 36.080 1.00 22.49 31 VAL H CA 1
ATOM 4608 C C . VAL H 1 31 ? 40.034 37.855 37.011 1.00 21.19 31 VAL H C 1
ATOM 4609 O O . VAL H 1 31 ? 40.087 39.086 36.964 1.00 21.35 31 VAL H O 1
ATOM 4613 N N . HIS H 1 32 ? 39.211 37.236 37.835 1.00 22.24 32 HIS H N 1
ATOM 4614 C CA . HIS H 1 32 ? 38.300 37.924 38.709 1.00 20.93 32 HIS H CA 1
ATOM 4615 C C . HIS H 1 32 ? 38.123 37.195 40.037 1.00 20.71 32 HIS H C 1
ATOM 4616 O O . HIS H 1 32 ? 37.924 35.968 40.051 1.00 19.29 32 HIS H O 1
ATOM 4623 N N . VAL H 1 33 ? 38.019 37.945 41.127 1.00 18.73 33 VAL H N 1
ATOM 4624 C CA . VAL H 1 33 ? 37.710 37.303 42.396 1.00 17.62 33 VAL H CA 1
ATOM 4625 C C . VAL H 1 33 ? 36.191 37.479 42.492 1.00 17.36 33 VAL H C 1
ATOM 4626 O O . VAL H 1 33 ? 35.654 38.537 42.137 1.00 19.52 33 VAL H O 1
ATOM 4630 N N . VAL H 1 34 ? 35.524 36.484 43.014 1.00 16.44 34 VAL H N 1
ATOM 4631 C CA . VAL H 1 34 ? 34.058 36.470 43.047 1.00 16.66 34 VAL H CA 1
ATOM 4632 C C . VAL H 1 34 ? 33.491 36.032 44.369 1.00 16.34 34 VAL H C 1
ATOM 4633 O O . VAL H 1 34 ? 34.055 35.211 45.112 1.00 16.39 34 VAL H O 1
ATOM 4637 N N . TYR H 1 35 ? 32.278 36.495 44.604 1.00 16.03 35 TYR H N 1
ATOM 4638 C CA . TYR H 1 35 ? 31.480 36.048 45.698 1.00 15.73 35 TYR H CA 1
ATOM 4639 C C . TYR H 1 35 ? 30.710 34.791 45.301 1.00 16.67 35 TYR H C 1
ATOM 4640 O O . TYR H 1 35 ? 30.108 34.726 44.271 1.00 18.20 35 TYR H O 1
ATOM 4649 N N . GLY H 1 36 ? 30.803 33.760 46.106 1.00 16.76 36 GLY H N 1
ATOM 4650 C CA . GLY H 1 36 ? 29.989 32.576 45.885 1.00 15.62 36 GLY H CA 1
ATOM 4651 C C . GLY H 1 36 ? 30.747 31.339 46.143 1.00 15.57 36 GLY H C 1
ATOM 4652 O O . GLY H 1 36 ? 31.754 31.341 46.885 1.00 15.65 36 GLY H O 1
ATOM 4653 N N . VAL H 1 37 ? 30.195 30.239 45.606 1.00 16.87 37 VAL H N 1
ATOM 4654 C CA . VAL H 1 37 ? 30.742 28.924 45.815 1.00 19.46 37 VAL H CA 1
ATOM 4655 C C . VAL H 1 37 ? 32.152 28.769 45.229 1.00 19.59 37 VAL H C 1
ATOM 4656 O O . VAL H 1 37 ? 32.847 27.821 45.586 1.00 20.12 37 VAL H O 1
ATOM 4660 N N . TYR H 1 38 ? 32.558 29.653 44.320 1.00 18.54 38 TYR H N 1
ATOM 4661 C CA . TYR H 1 38 ? 33.928 29.660 43.770 1.00 17.55 38 TYR H CA 1
ATOM 4662 C C . TYR H 1 38 ? 34.564 30.924 44.212 1.00 17.14 38 TYR H C 1
ATOM 4663 O O . TYR H 1 38 ? 33.854 31.848 44.606 1.00 17.30 38 TYR H O 1
ATOM 4672 N N . ASP H 1 39 ? 35.886 30.979 44.148 1.00 16.88 39 ASP H N 1
ATOM 4673 C CA . ASP H 1 39 ? 36.645 32.152 44.627 1.00 17.11 39 ASP H CA 1
ATOM 4674 C C . ASP H 1 39 ? 37.255 33.023 43.539 1.00 17.66 39 ASP H C 1
ATOM 4675 O O . ASP H 1 39 ? 37.243 34.277 43.647 1.00 20.15 39 ASP H O 1
ATOM 4680 N N . ILE H 1 40 ? 37.819 32.373 42.528 1.00 17.56 40 ILE H N 1
ATOM 4681 C CA . ILE H 1 40 ? 38.398 33.019 41.347 1.00 17.69 40 ILE H CA 1
ATOM 4682 C C . ILE H 1 40 ? 37.815 32.398 40.042 1.00 17.79 40 ILE H C 1
ATOM 4683 O O . ILE H 1 40 ? 37.655 31.163 39.928 1.00 18.16 40 ILE H O 1
ATOM 4688 N N . VAL H 1 41 ? 37.540 33.257 39.056 1.00 17.91 41 VAL H N 1
ATOM 4689 C CA . VAL H 1 41 ? 37.217 32.851 37.698 1.00 19.54 41 VAL H CA 1
ATOM 4690 C C . VAL H 1 41 ? 38.294 33.370 36.784 1.00 20.02 41 VAL H C 1
ATOM 4691 O O . VAL H 1 41 ? 38.644 34.573 36.853 1.00 20.38 41 VAL H O 1
ATOM 4695 N N . VAL H 1 42 ? 38.880 32.471 35.985 1.00 21.91 42 VAL H N 1
ATOM 4696 C CA . VAL H 1 42 ? 39.886 32.826 34.962 1.00 22.15 42 VAL H CA 1
ATOM 4697 C C . VAL H 1 42 ? 39.494 32.279 33.612 1.00 23.08 42 VAL H C 1
ATOM 4698 O O . VAL H 1 42 ? 38.848 31.228 33.536 1.00 23.71 42 VAL H O 1
ATOM 4702 N N . LYS H 1 43 ? 39.814 33.029 32.548 1.00 21.47 43 LYS H N 1
ATOM 4703 C CA . LYS H 1 43 ? 39.713 32.532 31.188 1.00 22.48 43 LYS H CA 1
ATOM 4704 C C . LYS H 1 43 ? 41.151 32.245 30.721 1.00 22.07 43 LYS H C 1
ATOM 4705 O O . LYS H 1 43 ? 42.060 33.077 30.927 1.00 21.27 43 LYS H O 1
ATOM 4711 N N . VAL H 1 44 ? 41.344 31.066 30.164 1.00 22.96 44 VAL H N 1
ATOM 4712 C CA . VAL H 1 44 ? 42.641 30.605 29.765 1.00 23.80 44 VAL H CA 1
ATOM 4713 C C . VAL H 1 44 ? 42.599 30.401 28.261 1.00 25.87 44 VAL H C 1
ATOM 4714 O O . VAL H 1 44 ? 41.597 29.920 27.715 1.00 26.16 44 VAL H O 1
ATOM 4718 N N . GLU H 1 45 ? 43.688 30.773 27.591 1.00 26.22 45 GLU H N 1
ATOM 4719 C CA . GLU H 1 45 ? 43.839 30.534 26.162 1.00 27.45 45 GLU H CA 1
ATOM 4720 C C . GLU H 1 45 ? 45.159 29.876 26.071 1.00 27.20 45 GLU H C 1
ATOM 4721 O O . GLU H 1 45 ? 46.141 30.319 26.657 1.00 25.42 45 GLU H O 1
ATOM 4727 N N . ALA H 1 46 ? 45.171 28.777 25.375 1.00 28.00 46 ALA H N 1
ATOM 4728 C CA . ALA H 1 46 ? 46.420 28.155 25.003 1.00 29.47 46 ALA H CA 1
ATOM 4729 C C . ALA H 1 46 ? 46.357 27.714 23.566 1.00 29.80 46 ALA H C 1
ATOM 4730 O O . ALA H 1 46 ? 45.261 27.458 23.014 1.00 31.48 46 ALA H O 1
ATOM 4732 N N . ASP H 1 47 ? 47.543 27.591 22.972 1.00 29.71 47 ASP H N 1
ATOM 4733 C CA . ASP H 1 47 ? 47.662 27.253 21.563 1.00 29.62 47 ASP H CA 1
ATOM 4734 C C . ASP H 1 47 ? 47.335 25.789 21.228 1.00 30.19 47 ASP H C 1
ATOM 4735 O O . ASP H 1 47 ? 47.139 25.436 20.065 1.00 30.19 47 ASP H O 1
ATOM 4740 N N . SER H 1 48 ? 47.263 24.914 22.220 1.00 28.93 48 SER H N 1
ATOM 4741 C CA . SER H 1 48 ? 46.782 23.550 21.955 1.00 29.15 48 SER H CA 1
ATOM 4742 C C . SER H 1 48 ? 46.195 22.911 23.217 1.00 27.81 48 SER H C 1
ATOM 4743 O O . SER H 1 48 ? 46.337 23.448 24.332 1.00 26.07 48 SER H O 1
ATOM 4754 N N . ASP H 1 50 ? 47.268 20.145 24.483 1.00 25.92 50 ASP H N 1
ATOM 4755 C CA . ASP H 1 50 ? 48.399 19.654 25.271 1.00 26.55 50 ASP H CA 1
ATOM 4756 C C . ASP H 1 50 ? 48.893 20.777 26.143 1.00 25.27 50 ASP H C 1
ATOM 4757 O O . ASP H 1 50 ? 49.298 20.571 27.273 1.00 23.96 50 ASP H O 1
ATOM 4762 N N . LYS H 1 51 ? 48.860 21.985 25.602 1.00 24.01 51 LYS H N 1
ATOM 4763 C CA . LYS H 1 51 ? 49.377 23.148 26.308 1.00 23.07 51 LYS H CA 1
ATOM 4764 C C . LYS H 1 51 ? 48.412 23.664 27.393 1.00 21.66 51 LYS H C 1
ATOM 4765 O O . LYS H 1 51 ? 48.885 24.139 28.396 1.00 22.39 51 LYS H O 1
ATOM 4771 N N . LEU H 1 52 ? 47.098 23.560 27.176 1.00 20.08 52 LEU H N 1
ATOM 4772 C CA . LEU H 1 52 ? 46.064 23.827 28.204 1.00 20.82 52 LEU H CA 1
ATOM 4773 C C . LEU H 1 52 ? 46.293 22.891 29.394 1.00 20.41 52 LEU H C 1
ATOM 4774 O O . LEU H 1 52 ? 46.460 23.351 30.492 1.00 20.84 52 LEU H O 1
ATOM 4779 N N . LYS H 1 53 ? 46.383 21.587 29.137 1.00 21.75 53 LYS H N 1
ATOM 4780 C CA . LYS H 1 53 ? 46.607 20.565 30.189 1.00 22.65 53 LYS H CA 1
ATOM 4781 C C . LYS H 1 53 ? 47.866 20.860 30.986 1.00 23.90 53 LYS H C 1
ATOM 4782 O O . LYS H 1 53 ? 47.855 20.794 32.183 1.00 23.97 53 LYS H O 1
ATOM 4788 N N . ASP H 1 54 ? 48.952 21.235 30.310 1.00 24.16 54 ASP H N 1
ATOM 4789 C CA . ASP H 1 54 ? 50.227 21.466 30.989 1.00 25.43 54 ASP H CA 1
ATOM 4790 C C . ASP H 1 54 ? 50.055 22.699 31.831 1.00 24.03 54 ASP H C 1
ATOM 4791 O O . ASP H 1 54 ? 50.463 22.724 32.958 1.00 23.82 54 ASP H O 1
ATOM 4796 N N . PHE H 1 55 ? 49.364 23.700 31.296 1.00 23.19 55 PHE H N 1
ATOM 4797 C CA . PHE H 1 55 ? 49.138 24.934 32.026 1.00 22.88 55 PHE H CA 1
ATOM 4798 C C . PHE H 1 55 ? 48.241 24.698 33.261 1.00 22.16 55 PHE H C 1
ATOM 4799 O O . PHE H 1 55 ? 48.601 25.119 34.348 1.00 19.95 55 PHE H O 1
ATOM 4807 N N . VAL H 1 56 ? 47.144 23.965 33.094 1.00 21.62 56 VAL H N 1
ATOM 4808 C CA . VAL H 1 56 ? 46.245 23.760 34.197 1.00 20.68 56 VAL H CA 1
ATOM 4809 C C . VAL H 1 56 ? 46.929 22.988 35.324 1.00 21.54 56 VAL H C 1
ATOM 4810 O O . VAL H 1 56 ? 46.850 23.383 36.476 1.00 21.69 56 VAL H O 1
ATOM 4814 N N . THR H 1 57 ? 47.612 21.911 34.981 1.00 22.22 57 THR H N 1
ATOM 4815 C CA . THR H 1 57 ? 48.168 20.994 35.963 1.00 23.36 57 THR H CA 1
ATOM 4816 C C . THR H 1 57 ? 49.437 21.519 36.587 1.00 24.15 57 THR H C 1
ATOM 4817 O O . THR H 1 57 ? 49.543 21.544 37.799 1.00 24.37 57 THR H O 1
ATOM 4821 N N . ASN H 1 58 ? 50.359 21.986 35.750 1.00 25.62 58 ASN H N 1
ATOM 4822 C CA . ASN H 1 58 ? 51.713 22.303 36.199 1.00 26.03 58 ASN H CA 1
ATOM 4823 C C . ASN H 1 58 ? 51.900 23.769 36.567 1.00 26.03 58 ASN H C 1
ATOM 4824 O O . ASN H 1 58 ? 52.934 24.115 37.145 1.00 27.37 58 ASN H O 1
ATOM 4829 N N . THR H 1 59 ? 50.927 24.629 36.249 1.00 24.74 59 THR H N 1
ATOM 4830 C CA . THR H 1 59 ? 50.962 26.023 36.709 1.00 24.58 59 THR H CA 1
ATOM 4831 C C . THR H 1 59 ? 49.871 26.353 37.689 1.00 23.24 59 THR H C 1
ATOM 4832 O O . THR H 1 59 ? 50.155 26.608 38.894 1.00 21.48 59 THR H O 1
ATOM 4836 N N . ILE H 1 60 ? 48.632 26.388 37.222 1.00 21.98 60 ILE H N 1
ATOM 4837 C CA . ILE H 1 60 ? 47.560 26.827 38.097 1.00 22.80 60 ILE H CA 1
ATOM 4838 C C . ILE H 1 60 ? 47.418 25.919 39.309 1.00 22.46 60 ILE H C 1
ATOM 4839 O O . ILE H 1 60 ? 47.370 26.406 40.391 1.00 23.19 60 ILE H O 1
ATOM 4844 N N . ARG H 1 61 ? 47.334 24.610 39.095 1.00 23.28 61 ARG H N 1
ATOM 4845 C CA . ARG H 1 61 ? 47.124 23.622 40.175 1.00 23.73 61 ARG H CA 1
ATOM 4846 C C . ARG H 1 61 ? 48.366 23.372 41.034 1.00 24.81 61 ARG H C 1
ATOM 4847 O O . ARG H 1 61 ? 48.280 22.662 42.040 1.00 23.41 61 ARG H O 1
ATOM 4855 N N . LYS H 1 62 ? 49.465 24.013 40.687 1.00 25.19 62 LYS H N 1
ATOM 4856 C CA . LYS H 1 62 ? 50.647 24.014 41.572 1.00 25.99 62 LYS H CA 1
ATOM 4857 C C . LYS H 1 62 ? 50.879 25.375 42.264 1.00 26.01 62 LYS H C 1
ATOM 4858 O O . LYS H 1 62 ? 51.795 25.521 43.085 1.00 26.66 62 LYS H O 1
ATOM 4864 N N . LEU H 1 63 ? 50.078 26.387 41.987 1.00 24.67 63 LEU H N 1
ATOM 4865 C CA . LEU H 1 63 ? 50.241 27.627 42.762 1.00 24.88 63 LEU H CA 1
ATOM 4866 C C . LEU H 1 63 ? 49.993 27.407 44.221 1.00 26.16 63 LEU H C 1
ATOM 4867 O O . LEU H 1 63 ? 49.043 26.708 44.571 1.00 26.58 63 LEU H O 1
ATOM 4872 N N . PRO H 1 64 ? 50.781 28.045 45.101 1.00 26.28 64 PRO H N 1
ATOM 4873 C CA . PRO H 1 64 ? 50.424 28.048 46.510 1.00 26.23 64 PRO H CA 1
ATOM 4874 C C . PRO H 1 64 ? 48.985 28.513 46.705 1.00 25.06 64 PRO H C 1
ATOM 4875 O O . PRO H 1 64 ? 48.567 29.484 46.067 1.00 25.36 64 PRO H O 1
ATOM 4879 N N . LYS H 1 65 ? 48.265 27.804 47.574 1.00 24.10 65 LYS H N 1
ATOM 4880 C CA . LYS H 1 65 ? 46.942 28.194 48.115 1.00 23.34 65 LYS H CA 1
ATOM 4881 C C . LYS H 1 65 ? 45.763 27.960 47.168 1.00 22.79 65 LYS H C 1
ATOM 4882 O O . LYS H 1 65 ? 44.588 28.219 47.547 1.00 22.30 65 LYS H O 1
ATOM 4888 N N . VAL H 1 66 ? 46.057 27.380 46.015 1.00 20.04 66 VAL H N 1
ATOM 4889 C CA . VAL H 1 66 ? 45.049 26.731 45.167 1.00 19.12 66 VAL H CA 1
ATOM 4890 C C . VAL H 1 66 ? 44.636 25.387 45.711 1.00 18.99 66 VAL H C 1
ATOM 4891 O O . VAL H 1 66 ? 45.423 24.442 45.806 1.00 20.63 66 VAL H O 1
ATOM 4895 N N . ARG H 1 67 ? 43.371 25.294 46.084 1.00 18.54 67 ARG H N 1
ATOM 4896 C CA . ARG H 1 67 ? 42.810 24.086 46.647 1.00 19.81 67 ARG H CA 1
ATOM 4897 C C . ARG H 1 67 ? 42.162 23.237 45.565 1.00 20.07 67 ARG H C 1
ATOM 4898 O O . ARG H 1 67 ? 42.462 22.038 45.453 1.00 20.12 67 ARG H O 1
ATOM 4906 N N . SER H 1 68 ? 41.265 23.835 44.758 1.00 18.30 68 SER H N 1
ATOM 4907 C CA . SER H 1 68 ? 40.513 23.073 43.713 1.00 18.87 68 SER H CA 1
ATOM 4908 C C . SER H 1 68 ? 40.399 23.930 42.462 1.00 18.78 68 SER H C 1
ATOM 4909 O O . SER H 1 68 ? 40.428 25.129 42.575 1.00 20.39 68 SER H O 1
ATOM 4912 N N . THR H 1 69 ? 40.356 23.294 41.292 1.00 19.18 69 THR H N 1
ATOM 4913 C CA . THR H 1 69 ? 40.108 23.903 39.967 1.00 18.77 69 THR H CA 1
ATOM 4914 C C . THR H 1 69 ? 39.077 23.050 39.212 1.00 18.55 69 THR H C 1
ATOM 4915 O O . THR H 1 69 ? 39.087 21.826 39.308 1.00 16.62 69 THR H O 1
ATOM 4919 N N . LEU H 1 70 ? 38.189 23.740 38.502 1.00 18.31 70 LEU H N 1
ATOM 4920 C CA . LEU H 1 70 ? 37.135 23.152 37.699 1.00 17.82 70 LEU H CA 1
ATOM 4921 C C . LEU H 1 70 ? 37.235 23.792 36.338 1.00 18.31 70 LEU H C 1
ATOM 4922 O O . LEU H 1 70 ? 36.823 24.953 36.147 1.00 18.48 70 LEU H O 1
ATOM 4927 N N . THR H 1 71 ? 37.882 23.083 35.425 1.00 17.28 71 THR H N 1
ATOM 4928 C CA . THR H 1 71 ? 38.188 23.619 34.116 1.00 18.35 71 THR H CA 1
ATOM 4929 C C . THR H 1 71 ? 37.024 23.327 33.230 1.00 19.05 71 THR H C 1
ATOM 4930 O O . THR H 1 71 ? 36.667 22.151 33.025 1.00 19.58 71 THR H O 1
ATOM 4942 N N . ILE H 1 73 ? 35.844 23.487 29.484 1.00 19.18 73 ILE H N 1
ATOM 4943 C CA . ILE H 1 73 ? 36.316 23.611 28.110 1.00 19.18 73 ILE H CA 1
ATOM 4944 C C . ILE H 1 73 ? 35.180 24.329 27.356 1.00 18.72 73 ILE H C 1
ATOM 4945 O O . ILE H 1 73 ? 33.969 23.956 27.456 1.00 16.86 73 ILE H O 1
ATOM 4950 N N . ILE H 1 74 ? 35.566 25.382 26.654 1.00 19.09 74 ILE H N 1
ATOM 4951 C CA . ILE H 1 74 ? 34.618 26.194 25.910 1.00 20.19 74 ILE H CA 1
ATOM 4952 C C . ILE H 1 74 ? 34.327 25.487 24.601 1.00 20.50 74 ILE H C 1
ATOM 4953 O O . ILE H 1 74 ? 35.225 24.959 23.938 1.00 20.73 74 ILE H O 1
ATOM 4958 N N . VAL H 1 75 ? 33.061 25.451 24.252 1.00 20.29 75 VAL H N 1
ATOM 4959 C CA . VAL H 1 75 ? 32.653 24.872 22.974 1.00 21.04 75 VAL H CA 1
ATOM 4960 C C . VAL H 1 75 ? 32.990 25.820 21.801 1.00 21.43 75 VAL H C 1
ATOM 4961 O O . VAL H 1 75 ? 32.494 26.944 21.702 1.00 20.58 75 VAL H O 1
ATOM 4965 N N . GLU H 1 76 ? 33.871 25.370 20.926 1.00 23.58 76 GLU H N 1
ATOM 4966 C CA . GLU H 1 76 ? 34.284 26.195 19.790 1.00 26.28 76 GLU H CA 1
ATOM 4967 C C . GLU H 1 76 ? 33.035 26.322 18.889 1.00 25.44 76 GLU H C 1
ATOM 4968 O O . GLU H 1 76 ? 32.303 25.374 18.671 1.00 26.30 76 GLU H O 1
ATOM 4974 N N . GLY H 1 77 ? 32.773 27.535 18.439 1.00 25.01 77 GLY H N 1
ATOM 4975 C CA . GLY H 1 77 ? 31.633 27.767 17.607 1.00 25.94 77 GLY H CA 1
ATOM 4976 C C . GLY H 1 77 ? 30.454 28.171 18.476 1.00 25.34 77 GLY H C 1
ATOM 4977 O O . GLY H 1 77 ? 29.410 28.480 17.954 1.00 26.98 77 GLY H O 1
ATOM 4978 N N . LYS H 1 78 ? 30.603 28.166 19.798 1.00 24.02 78 LYS H N 1
ATOM 4979 C CA . LYS H 1 78 ? 29.583 28.682 20.680 1.00 23.11 78 LYS H CA 1
ATOM 4980 C C . LYS H 1 78 ? 30.311 29.523 21.701 1.00 24.05 78 LYS H C 1
ATOM 4981 O O . LYS H 1 78 ? 30.154 29.315 22.912 1.00 20.76 78 LYS H O 1
ATOM 4987 N N . SER H 1 79 ? 31.097 30.485 21.215 1.00 23.64 79 SER H N 1
ATOM 4988 C CA . SER H 1 79 ? 31.891 31.310 22.129 1.00 25.16 79 SER H CA 1
ATOM 4989 C C . SER H 1 79 ? 31.990 32.735 21.577 1.00 26.48 79 SER H C 1
ATOM 4990 O O . SER H 1 79 ? 32.215 32.908 20.384 1.00 25.81 79 SER H O 1
ATOM 4993 N N . LEU H 1 80 ? 31.717 33.731 22.417 1.00 26.53 80 LEU H N 1
ATOM 4994 C CA . LEU H 1 80 ? 31.743 35.105 21.961 1.00 26.65 80 LEU H CA 1
ATOM 4995 C C . LEU H 1 80 ? 32.336 35.992 23.038 1.00 26.43 80 LEU H C 1
ATOM 4996 O O . LEU H 1 80 ? 31.840 36.005 24.115 1.00 26.20 80 LEU H O 1
ATOM 5001 N N . VAL H 1 81 ? 33.381 36.727 22.717 1.00 25.68 81 VAL H N 1
ATOM 5002 C CA . VAL H 1 81 ? 33.881 37.826 23.519 1.00 26.44 81 VAL H CA 1
ATOM 5003 C C . VAL H 1 81 ? 33.666 39.064 22.662 1.00 26.04 81 VAL H C 1
ATOM 5004 O O . VAL H 1 81 ? 34.287 39.209 21.631 1.00 24.94 81 VAL H O 1
ATOM 5008 N N . LYS H 1 82 ? 32.788 39.956 23.083 1.00 25.73 82 LYS H N 1
ATOM 5009 C CA . LYS H 1 82 ? 32.571 41.172 22.305 1.00 27.06 82 LYS H CA 1
ATOM 5010 C C . LYS H 1 82 ? 33.815 42.127 22.246 1.00 27.92 82 LYS H C 1
ATOM 5011 O O . LYS H 1 82 ? 34.388 42.423 23.333 1.00 29.62 82 LYS H O 1
#

Organism: Sulfurisphaera tokodaii (strain DSM 16993 / JCM 10545 / NBRC 100140 / 7) (NCBI:txid273063)

Radius of gyration: 33.64 Å; Cα contacts (8 Å, |Δi|>4): 1337; chains: 8; bounding box: 82×93×62 Å

Solvent-accessible surface area: 30618 Å² total

Nearest PDB structures (foldseek):
  2zbc-assembly1_C-2  TM=1.011E+00  e=2.577E-13  Sulfurisphaera tokodaii str. 7
  2e1a-assembly1_B  TM=9.487E-01  e=7.529E-08  Pyrococcus horikoshii OT3
  2cvi-assembly1_B  TM=8.653E-01  e=1.640E-07  Pyrococcus horikoshii OT3
  2zny-assembly2_C  TM=8.774E-01  e=9.154E-06  Pyrococcus horikoshii
  4pcq-assembly2_C  TM=8.040E-01  e=5.817E-04  Mycobacterium tuberculosis H37Rv

Secondary structure (DSSP, 8-state):
-EEEEEEEESTT-HHHHHHHHT---EEEEEE-SSS-SEEEEEE----HHHHHHHHTGGGSTTEEEEE----TTS----/-EEEEEEEESTT-HHHHHHHHH---EEEEEE-SSS-SEEEEEE----HHHHHHHHTGGGSTTEEEEE--PPTTS----/-EEEEEEEESTT-HHHHHHHHH---EEEEEE-SSS-SEEEEEE----HHHHHHHHTGGGSTTEEEEE--PPTTS----/-EEEEEEEESTT-HHHHHHHHH---EEEEEE-SSS-SEEEEEE----HHHHHHHHTGGGSTTEEEEE--PPTTS----/-EEEEEEEESTT-HHHHHHHHH---EEEEEEESSS-SEEEEEE----HHHHIIIIIGGGSTTEEEEE--EEEEEEEE-/-EEEEEEEESTT-HHHHHHHHH---EEEEEEESSS-SEEEEEE----HHHHHHHHTGGGSTTEEEEE--EEEEEEEE-/-EEEEEEEESTT-HHHHHHHHT---EEEEEEESSS-SEEEEEE----HHHHHHHHTGGGSTTEEEEE--EEEEEEEE-/-EEEEEEEESTT-HHHHHHHHH---EEEEEEESSS-SEEEEEE----HHHHHHHHTGGGSTTEEEEE--EEEEEEEE-

InterPro domains:
  IPR011008 Dimeric alpha-beta barrel [SSF54909] (3-76)
  IPR019887 Transcription regulator AsnC/Lrp, ligand binding domain [PF01037] (3-76)
  IPR050684 Transcriptional regulator Lrp/AsnC/Siroheme decarboxylase [PTHR43413] (2-76)

Foldseek 3Di:
DKKKKFWAFAVPCLVVLQVVLVPPQFPDKDADDDDTGMITIGHDPDVRVVCCVVPPSVPDHGTDDMDMDDDVVRDDDD/DKKKKFWAFAPPCLVVLQVVQVPPQFPDKDADDDPTGMITMGHDPDVRVVCCVVVPSVPDHRTDDMDMDDDVPRDDDD/DKKKKFWAFAVPCLVVLQVQQVPPQWPDKDQDDDPTGMITIGDDPDVRVVCCVPVPVVPPHGTDDMDMDDDPPRDDDD/DKKKKFFDFAPPCLVVLQVQQVPPQWPDKDQDDDPTGMITMGDDPDVRVVCCVVVPSCPDPGTDDMDMDDDVPRDDDD/DKKKKFWAFAPPCLVVLQVQLVPPQWPDKDQDDDPTGMITIGDDPDVVVVCCVVPPNCPPHRTDDMDMDDDPVRDDDD/DKKKKFWAFAPPCLVVLQVVLVPPQWPDKDQDPDPTGMITIGDDPDVRVVCCVVVPSVPDHGTDDMDMDDDPVRDDDD/DKKKKFWDFAPPCLVVLQVVLVPPQWPDKDADDDPTGMITIGDDPDVRVVCCVVVPSVPDHGTDDMDMDDDPVRDDDD/DKKKKFWAFAPPCLVVLQVVLVPPQWPDKDADDDPTGMITMGDDPDVGVVCCVVVPSVPDPGTDDMDMDDDPVPDDDD

CATH classification: 3.30.70.920